Protein AF-0000000080752536 (afdb_homodimer)

Secondary structure (DSSP, 8-state):
---SEEEEEEEEEEES-HHHHHIIIIIIS-PEEEEE-TTS-EEEE-TT--BS-SEEEEE-SS-EEEEEEEEES-HHHHHHHHHHHHHHT--EEEE-TTSSTTB--EEEEE-TTS-EEEEES-B-B--STTS-SBS--SS-TT--TT---EEEEEEEEES-HHHHHHIIIIIS--EEEEEEE-TTS-EEEEEEESSSBS-SEEEEE-SSSSEEEEEEEE-SSHHHHHHHHHHHHHTT--EEEEEEE-SSTTEEEEEEE-TTS-EEEEEEE--B--TTSPPEEEEGGGHHHHH-TTT-S--HHHHH---/---SEEEEEEEEEEES-HHHHHIIIIIIS-PEEEEE-TTS-EEEE-TT--BS-SEEEEE-SS-EEEEEEEEES-HHHHHHHHHHHHHHT--EEEE-TTSSTTB--EEEEE-TTS-EEEEES-B-B--STTS-SBS--SS-TT--TT---EEEEEEEEES-HHHHHHIIIIIS--EEEEEEE-TTS-EEEEEEESSSSS-SEEEEE-SSSSEEEEEEEE-SSHHHHHHHHHHHHHTT--EEEEEEE-SSTTEEEEEEE-TTS-EEEEEEE-----TTSPPEEEEGGGHHHHH-TTT-S--HHHHH---

Radius of gyration: 24.1 Å; Cα contacts (8 Å, |Δi|>4): 1643; chains: 2; bounding box: 56×66×61 Å

InterPro domains:
  IPR000486 Extradiol ring-cleavage dioxygenase, class I /II [PS00082] (244-265)
  IPR004360 Glyoxalase/fosfomycin resistance/dioxygenase domain [PF00903] (150-266)
  IPR017624 Catechol 2,3 dioxygenase [TIGR03211] (4-307)
  IPR029068 Glyoxalase/Bleomycin resistance protein/Dihydroxybiphenyl dioxygenase [G3DSA:3.10.180.10] (1-149)
  IPR029068 Glyoxalase/Bleomycin resistance protein/Dihydroxybiphenyl dioxygenase [G3DSA:3.10.180.10] (150-307)
  IPR029068 Glyoxalase/Bleomycin resistance protein/Dihydroxybiphenyl dioxygenase [SSF54593] (4-273)
  IPR037523 Vicinal oxygen chelate (VOC), core domain [PS51819] (7-122)
  IPR037523 Vicinal oxygen chelate (VOC), core domain [PS51819] (150-269)
  IPR054560 Metapyrocatechase-like, N-terminal domain [PF22247] (65-124)

Structure (mmCIF, N/CA/C/O backbone):
data_AF-0000000080752536-model_v1
#
loop_
_entity.id
_entity.type
_entity.pdbx_description
1 polymer Metapyrocatechase
#
loop_
_atom_site.group_PDB
_atom_site.id
_atom_site.type_symbol
_atom_site.label_atom_id
_atom_site.label_alt_id
_atom_site.label_comp_id
_atom_site.label_asym_id
_atom_site.label_entity_id
_atom_site.label_seq_id
_atom_site.pdbx_PDB_ins_code
_atom_site.Cartn_x
_atom_site.Cartn_y
_atom_site.Cartn_z
_atom_site.occupancy
_atom_site.B_iso_or_equiv
_atom_site.auth_seq_id
_atom_site.auth_comp_id
_atom_site.auth_asym_id
_atom_site.auth_atom_id
_atom_site.pdbx_PDB_model_num
ATOM 1 N N . MET A 1 1 ? 9.203 -4.201 16.213 1 63.84 1 MET A N 1
ATOM 2 C CA . MET A 1 1 ? 7.962 -4.97 16.251 1 63.84 1 MET A CA 1
ATOM 3 C C . MET A 1 1 ? 6.75 -4.053 16.117 1 63.84 1 MET A C 1
ATOM 5 O O . MET A 1 1 ? 6.801 -2.888 16.513 1 63.84 1 MET A O 1
ATOM 9 N N . LYS A 1 2 ? 5.76 -4.551 15.459 1 78.41 2 LYS A N 1
ATOM 10 C CA . LYS A 1 2 ? 4.487 -3.838 15.401 1 78.41 2 LYS A CA 1
ATOM 11 C C . LYS A 1 2 ? 3.896 -3.654 16.795 1 78.41 2 LYS A C 1
ATOM 13 O O . LYS A 1 2 ? 3.89 -4.587 17.601 1 78.41 2 LYS A O 1
ATOM 18 N N . LYS A 1 3 ? 3.608 -2.462 17.132 1 89.71 3 LYS A N 1
ATOM 19 C CA . LYS A 1 3 ? 3.141 -2.087 18.464 1 89.71 3 LYS A CA 1
ATOM 20 C C . LYS A 1 3 ? 1.628 -1.893 18.481 1 89.71 3 LYS A C 1
ATOM 22 O O . LYS A 1 3 ? 1.043 -1.624 19.533 1 89.71 3 LYS A O 1
ATOM 27 N N . GLY A 1 4 ? 1.052 -2.102 17.338 1 93.9 4 GLY A N 1
ATOM 28 C CA . GLY A 1 4 ? -0.402 -2.064 17.311 1 93.9 4 GLY A CA 1
ATOM 29 C C . GLY A 1 4 ? -0.954 -0.803 16.674 1 93.9 4 GLY A C 1
ATOM 30 O O . GLY A 1 4 ? -2.169 -0.652 16.536 1 93.9 4 GLY A O 1
ATOM 31 N N . VAL A 1 5 ? -0.136 0.215 16.335 1 97.19 5 VAL A N 1
ATOM 32 C CA . VAL A 1 5 ? -0.566 1.331 15.499 1 97.19 5 VAL A CA 1
ATOM 33 C C . VAL A 1 5 ? -0.801 0.846 14.071 1 97.19 5 VAL A C 1
ATOM 35 O O . VAL A 1 5 ? 0.053 0.174 13.488 1 97.19 5 VAL A O 1
ATOM 38 N N . ILE A 1 6 ? -1.936 1.234 13.419 1 95.01 6 ILE A N 1
ATOM 39 C CA . ILE A 1 6 ? -2.224 0.497 12.194 1 95.01 6 ILE A CA 1
ATOM 40 C C . ILE A 1 6 ? -2.332 1.469 11.021 1 95.01 6 ILE A C 1
ATOM 42 O O . ILE A 1 6 ? -2.163 1.076 9.864 1 95.01 6 ILE A O 1
ATOM 46 N N . ARG A 1 7 ? -2.625 2.79 11.285 1 96.67 7 ARG A N 1
ATOM 47 C CA . ARG A 1 7 ? -2.736 3.716 10.163 1 96.67 7 ARG A CA 1
ATOM 48 C C . ARG A 1 7 ? -2.953 5.145 10.651 1 96.67 7 ARG A C 1
ATOM 50 O O . ARG A 1 7 ? -3.351 5.36 11.798 1 96.67 7 ARG A O 1
ATOM 57 N N . PRO A 1 8 ? -2.742 6.135 9.729 1 97.31 8 PRO A N 1
ATOM 58 C CA . PRO A 1 8 ? -3.198 7.49 10.051 1 97.31 8 PRO A CA 1
ATOM 59 C C . PRO A 1 8 ? -4.706 7.565 10.281 1 97.31 8 PRO A C 1
ATOM 61 O O . PRO A 1 8 ? -5.469 6.842 9.636 1 97.31 8 PRO A O 1
ATOM 64 N N . GLY A 1 9 ? -5.05 8.435 11.184 1 98.27 9 GLY A N 1
ATOM 65 C CA . GLY A 1 9 ? -6.459 8.591 11.508 1 98.27 9 GLY A CA 1
ATOM 66 C C . GLY A 1 9 ? -7.03 9.923 11.061 1 98.27 9 GLY A C 1
ATOM 67 O O . GLY A 1 9 ? -7.928 9.968 10.217 1 98.27 9 GLY A O 1
ATOM 68 N N . HIS A 1 10 ? -6.513 11 11.721 1 98.83 10 HIS A N 1
ATOM 69 C CA . HIS A 1 10 ? -7.041 12.321 11.397 1 98.83 10 HIS A CA 1
ATOM 70 C C . HIS A 1 10 ? -6.056 13.418 11.787 1 98.83 10 HIS A C 1
ATOM 72 O O . HIS A 1 10 ? -5.131 13.18 12.567 1 98.83 10 HIS A O 1
ATOM 78 N N . ILE A 1 11 ? -6.297 14.553 11.172 1 98.9 11 ILE A N 1
ATOM 79 C CA . ILE A 1 11 ? -5.549 15.766 11.484 1 98.9 11 ILE A CA 1
ATOM 80 C C . ILE A 1 11 ? -6.518 16.911 11.77 1 98.9 11 ILE A C 1
ATOM 82 O O . ILE A 1 11 ? -7.552 17.037 11.11 1 98.9 11 ILE A O 1
ATOM 86 N N . GLN A 1 12 ? -6.212 17.663 12.766 1 98.91 12 GLN A N 1
ATOM 87 C CA . GLN A 1 12 ? -6.971 18.89 12.984 1 98.91 12 GLN A CA 1
ATOM 88 C C . GLN A 1 12 ? -6.155 20.118 12.59 1 98.91 12 GLN A C 1
ATOM 90 O O . GLN A 1 12 ? -5.057 20.333 13.107 1 98.91 12 GLN A O 1
ATOM 95 N N . LEU A 1 13 ? -6.749 20.882 11.76 1 98.89 13 LEU A N 1
ATOM 96 C CA . LEU A 1 13 ? -6.097 22.081 11.244 1 98.89 13 LEU A CA 1
ATOM 97 C C . LEU A 1 13 ? -6.815 23.338 11.724 1 98.89 13 LEU A C 1
ATOM 99 O O . LEU A 1 13 ? -8.047 23.378 11.762 1 98.89 13 LEU A O 1
ATOM 103 N N . ARG A 1 14 ? -6.004 24.306 12.077 1 98.85 14 ARG A N 1
ATOM 104 C CA . ARG A 1 14 ? -6.517 25.639 12.38 1 98.85 14 ARG A CA 1
ATOM 105 C C . ARG A 1 14 ? -6.611 26.489 11.117 1 98.85 14 ARG A C 1
ATOM 107 O O . ARG A 1 14 ? -5.661 26.553 10.334 1 98.85 14 ARG A O 1
ATOM 114 N N . VAL A 1 15 ? -7.737 27.137 10.989 1 98.76 15 VAL A N 1
ATOM 115 C CA . VAL A 1 15 ? -7.936 28.025 9.848 1 98.76 15 VAL A CA 1
ATOM 116 C C . VAL A 1 15 ? -8.448 29.38 10.331 1 98.76 15 VAL A C 1
ATOM 118 O O . VAL A 1 15 ? -9.119 29.465 11.362 1 98.76 15 VAL A O 1
ATOM 121 N N . LEU A 1 16 ? -8.213 30.43 9.583 1 98.65 16 LEU A N 1
ATOM 122 C CA . LEU A 1 16 ? -8.548 31.788 9.996 1 98.65 16 LEU A CA 1
ATOM 123 C C . LEU A 1 16 ? -10.007 32.107 9.684 1 98.65 16 LEU A C 1
ATOM 125 O O . LEU A 1 16 ? -10.635 32.906 10.382 1 98.65 16 LEU A O 1
ATOM 129 N N . ASP A 1 17 ? -10.522 31.625 8.618 1 98.33 17 ASP A N 1
ATOM 130 C CA . ASP A 1 17 ? -11.893 31.779 8.142 1 98.33 17 ASP A CA 1
ATOM 131 C C . ASP A 1 17 ? -12.472 30.44 7.693 1 98.33 17 ASP A C 1
ATOM 133 O O . ASP A 1 17 ? -12.082 29.906 6.652 1 98.33 17 ASP A O 1
ATOM 137 N N . LEU A 1 18 ? -13.441 29.97 8.446 1 98.29 18 LEU A N 1
ATOM 138 C CA . LEU A 1 18 ? -13.963 28.625 8.229 1 98.29 18 LEU A CA 1
ATOM 139 C C . LEU A 1 18 ? -14.652 28.521 6.873 1 98.29 18 LEU A C 1
ATOM 141 O O . LEU A 1 18 ? -14.52 27.509 6.181 1 98.29 18 LEU A O 1
ATOM 145 N N . GLN A 1 19 ? -15.393 29.53 6.519 1 97.99 19 GLN A N 1
ATOM 146 C CA . GLN A 1 19 ? -16.103 29.488 5.245 1 97.99 19 GLN A CA 1
ATOM 147 C C . GLN A 1 19 ? -15.127 29.455 4.072 1 97.99 19 GLN A C 1
ATOM 149 O O . GLN A 1 19 ? -15.318 28.696 3.12 1 97.99 19 GLN A O 1
ATOM 154 N N . ALA A 1 20 ? -14.124 30.282 4.116 1 98.27 20 ALA A N 1
ATOM 155 C CA . ALA A 1 20 ? -13.088 30.265 3.087 1 98.27 20 ALA A CA 1
ATOM 156 C C . ALA A 1 20 ? -12.384 28.912 3.039 1 98.27 20 ALA A C 1
ATOM 158 O O . ALA A 1 20 ? -12.057 28.414 1.959 1 98.27 20 ALA A O 1
ATOM 159 N N . ALA A 1 21 ? -12.176 28.349 4.209 1 98.55 21 ALA A N 1
ATOM 160 C CA . ALA A 1 21 ? -11.54 27.037 4.29 1 98.55 21 ALA A CA 1
ATOM 161 C C . ALA A 1 21 ? -12.415 25.962 3.651 1 98.55 21 ALA A C 1
ATOM 163 O O . ALA A 1 21 ? -11.911 25.067 2.968 1 98.55 21 ALA A O 1
ATOM 164 N N . LEU A 1 22 ? -13.637 26.028 3.853 1 98.48 22 LEU A N 1
ATOM 165 C CA . LEU A 1 22 ? -14.542 25.026 3.3 1 98.48 22 LEU A CA 1
ATOM 166 C C . LEU A 1 22 ? -14.571 25.1 1.777 1 98.48 22 LEU A C 1
ATOM 168 O O . LEU A 1 22 ? -14.662 24.072 1.103 1 98.48 22 LEU A O 1
ATOM 172 N N . ARG A 1 23 ? -14.525 26.289 1.247 1 98.06 23 ARG A N 1
ATOM 173 C CA . ARG A 1 23 ? -14.417 26.417 -0.203 1 98.06 23 ARG A CA 1
ATOM 174 C C . ARG A 1 23 ? -13.158 25.729 -0.721 1 98.06 23 ARG A C 1
ATOM 176 O O . ARG A 1 23 ? -13.182 25.09 -1.774 1 98.06 23 ARG A O 1
ATOM 183 N N . HIS A 1 24 ? -12.141 25.854 0.034 1 98.64 24 HIS A N 1
ATOM 184 C CA . HIS A 1 24 ? -10.867 25.253 -0.346 1 98.64 24 HIS A CA 1
ATOM 185 C C . HIS A 1 24 ? -10.904 23.737 -0.187 1 98.64 24 HIS A C 1
ATOM 187 O O . HIS A 1 24 ? -10.647 23.002 -1.143 1 98.64 24 HIS A O 1
ATOM 193 N N . TYR A 1 25 ? -11.282 23.194 0.939 1 98.85 25 TYR A N 1
ATOM 194 C CA . TYR A 1 25 ? -11.131 21.78 1.266 1 98.85 25 TYR A CA 1
ATOM 195 C C . TYR A 1 25 ? -12.27 20.959 0.674 1 98.85 25 TYR A C 1
ATOM 197 O O . TYR A 1 25 ? -12.073 19.806 0.283 1 98.85 25 TYR A O 1
ATOM 205 N N . VAL A 1 26 ? -13.416 21.502 0.615 1 98.58 26 VAL A N 1
ATOM 206 C CA . VAL A 1 26 ? -14.556 20.759 0.088 1 98.58 26 VAL A CA 1
ATOM 207 C C . VAL A 1 26 ? -14.658 20.97 -1.421 1 98.58 26 VAL A C 1
ATOM 209 O O . VAL A 1 26 ? -14.634 20.008 -2.192 1 98.58 26 VAL A O 1
ATOM 212 N N . ASP A 1 27 ? -14.666 22.19 -1.919 1 98.16 27 ASP A N 1
ATOM 213 C CA . ASP A 1 27 ? -14.919 22.469 -3.329 1 98.16 27 ASP A CA 1
ATOM 214 C C . ASP A 1 27 ? -13.678 22.193 -4.175 1 98.16 27 ASP A C 1
ATOM 216 O O . ASP A 1 27 ? -13.778 21.638 -5.271 1 98.16 27 ASP A O 1
ATOM 220 N N . LEU A 1 28 ? -12.533 22.588 -3.696 1 98.64 28 LEU A N 1
ATOM 221 C CA . LEU A 1 28 ? -11.325 22.455 -4.503 1 98.64 28 LEU A CA 1
ATOM 222 C C . LEU A 1 28 ? -10.696 21.078 -4.318 1 98.64 28 LEU A C 1
ATOM 224 O O . LEU A 1 28 ? -10.536 20.329 -5.285 1 98.64 28 LEU A O 1
ATOM 228 N N . LEU A 1 29 ? -10.357 20.708 -3.025 1 98.7 29 LEU A N 1
ATOM 229 C CA . LEU A 1 29 ? -9.718 19.422 -2.77 1 98.7 29 LEU A CA 1
ATOM 230 C C . LEU A 1 29 ? -10.695 18.274 -3.004 1 98.7 29 LEU A C 1
ATOM 232 O O . LEU A 1 29 ? -10.281 17.157 -3.324 1 98.7 29 LEU A O 1
ATOM 236 N N . GLY A 1 30 ? -11.982 18.591 -2.743 1 98.62 30 GLY A N 1
ATOM 237 C CA . GLY A 1 30 ? -13.011 17.596 -3.002 1 98.62 30 GLY A CA 1
ATOM 238 C C . GLY A 1 30 ? -13.286 16.699 -1.81 1 98.62 30 GLY A C 1
ATOM 239 O O . GLY A 1 30 ? -13.757 15.571 -1.971 1 98.62 30 GLY A O 1
ATOM 240 N N . LEU A 1 31 ? -12.945 17.08 -0.615 1 98.8 31 LEU A N 1
ATOM 241 C CA . LEU A 1 31 ? -13.307 16.315 0.573 1 98.8 31 LEU A CA 1
ATOM 242 C C . LEU A 1 31 ? -14.803 16.42 0.852 1 98.8 31 LEU A C 1
ATOM 244 O O . LEU A 1 31 ? -15.455 17.371 0.415 1 98.8 31 LEU A O 1
ATOM 248 N N . ILE A 1 32 ? -15.311 15.449 1.587 1 98.77 32 ILE A N 1
ATOM 249 C CA . ILE A 1 32 ? -16.735 15.351 1.892 1 98.77 32 ILE A CA 1
ATOM 250 C C . ILE A 1 32 ? -16.993 15.839 3.316 1 98.77 32 ILE A C 1
ATOM 252 O O . ILE A 1 32 ? -16.375 15.354 4.266 1 98.77 32 ILE A O 1
ATOM 256 N N . GLU A 1 33 ? -17.858 16.796 3.498 1 98.58 33 GLU A N 1
ATOM 257 C CA . GLU A 1 33 ? -18.245 17.224 4.839 1 98.58 33 GLU A CA 1
ATOM 258 C C . GLU A 1 33 ? -19.138 16.187 5.514 1 98.58 33 GLU A C 1
ATOM 260 O O . GLU A 1 33 ? -20.186 15.82 4.977 1 98.58 33 GLU A O 1
ATOM 265 N N . MET A 1 34 ? -18.756 15.815 6.673 1 98.54 34 MET A N 1
ATOM 266 C CA . MET A 1 34 ? -19.44 14.726 7.366 1 98.54 34 MET A CA 1
ATOM 267 C C . MET A 1 34 ? -20.233 15.253 8.557 1 98.54 34 MET A C 1
ATOM 269 O O . MET A 1 34 ? -20.981 14.506 9.19 1 98.54 34 MET A O 1
ATOM 273 N N . GLY A 1 35 ? -19.979 16.477 8.915 1 98.02 35 GLY A N 1
ATOM 274 C CA . GLY A 1 35 ? -20.726 17.053 10.022 1 98.02 35 GLY A CA 1
ATOM 275 C C . GLY A 1 35 ? -19.974 18.159 10.738 1 98.02 35 GLY A C 1
ATOM 276 O O . GLY A 1 35 ? -18.867 18.524 10.337 1 98.02 35 GLY A O 1
ATOM 277 N N . ARG A 1 36 ? -20.644 18.745 11.68 1 98.03 36 ARG A N 1
ATOM 278 C CA . ARG A 1 36 ? -20.128 19.805 12.54 1 98.03 36 ARG A CA 1
ATOM 279 C C . ARG A 1 36 ? -20.473 19.542 14.002 1 98.03 36 ARG A C 1
ATOM 281 O O . ARG A 1 36 ? -21.386 18.769 14.3 1 98.03 36 ARG A O 1
ATOM 288 N N . ASP A 1 37 ? -19.638 20.093 14.778 1 97.69 37 ASP A N 1
ATOM 289 C CA . ASP A 1 37 ? -19.974 19.897 16.185 1 97.69 37 ASP A CA 1
ATOM 290 C C . ASP A 1 37 ? -20.222 21.233 16.881 1 97.69 37 ASP A C 1
ATOM 292 O O . ASP A 1 37 ? -20.226 22.283 16.237 1 97.69 37 ASP A O 1
ATOM 296 N N . GLU A 1 38 ? -20.534 21.183 18.185 1 95.98 38 GLU A N 1
ATOM 297 C CA . GLU A 1 38 ? -20.966 22.35 18.949 1 95.98 38 GLU A CA 1
ATOM 298 C C . GLU A 1 38 ? -19.808 23.315 19.185 1 95.98 38 GLU A C 1
ATOM 300 O O . GLU A 1 38 ? -20.023 24.482 19.518 1 95.98 38 GLU A O 1
ATOM 305 N N . GLN A 1 39 ? -18.602 22.878 18.94 1 95.66 39 GLN A N 1
ATOM 306 C CA . GLN A 1 39 ? -17.428 23.723 19.132 1 95.66 39 GLN A CA 1
ATOM 307 C C . GLN A 1 39 ? -17.049 24.439 17.839 1 95.66 39 GLN A C 1
ATOM 309 O O . GLN A 1 39 ? -16.073 25.192 17.804 1 95.66 39 GLN A O 1
ATOM 314 N N . GLY A 1 40 ? -17.832 24.183 16.816 1 96.97 40 GLY A N 1
ATOM 315 C CA . GLY A 1 40 ? -17.603 24.848 15.543 1 96.97 40 GLY A CA 1
ATOM 316 C C . GLY A 1 40 ? -16.664 24.083 14.631 1 96.97 40 GLY A C 1
ATOM 317 O O . GLY A 1 40 ? -16.261 24.589 13.581 1 96.97 40 GLY A O 1
ATOM 318 N N . ARG A 1 41 ? -16.318 22.912 15.021 1 98.55 41 ARG A N 1
ATOM 319 C CA . ARG A 1 41 ? -15.445 22.106 14.173 1 98.55 41 ARG A CA 1
ATOM 320 C C . ARG A 1 41 ? -16.221 21.503 13.007 1 98.55 41 ARG A C 1
ATOM 322 O O . ARG A 1 41 ? -17.387 21.131 13.156 1 98.55 41 ARG A O 1
ATOM 329 N N . VAL A 1 42 ? -15.53 21.414 11.889 1 98.86 42 VAL A N 1
ATOM 330 C CA . VAL A 1 42 ? -16.08 20.753 10.711 1 98.86 42 VAL A CA 1
ATOM 331 C C . VAL A 1 42 ? -15.27 19.497 10.397 1 98.86 42 VAL A C 1
ATOM 333 O O . VAL A 1 42 ? -14.037 19.528 10.407 1 98.86 42 VAL A O 1
ATOM 336 N N . TYR A 1 43 ? -15.979 18.402 10.144 1 98.91 43 TYR A N 1
ATOM 337 C CA . TYR A 1 43 ? -15.361 17.104 9.902 1 98.91 43 TYR A CA 1
ATOM 338 C C . TYR A 1 43 ? -15.431 16.732 8.426 1 98.91 43 TYR A C 1
ATOM 340 O O . TYR A 1 43 ? -16.501 16.791 7.815 1 98.91 43 TYR A O 1
ATOM 348 N N . LEU A 1 44 ? -14.292 16.351 7.856 1 98.92 44 LEU A N 1
ATOM 349 C CA . LEU A 1 44 ? -14.2 16.034 6.435 1 98.92 44 LEU A CA 1
ATOM 350 C C . LEU A 1 44 ? -13.503 14.695 6.222 1 98.92 44 LEU A C 1
ATOM 352 O O . LEU A 1 44 ? -12.751 14.236 7.085 1 98.92 44 LEU A O 1
ATOM 356 N N . LYS A 1 45 ? -13.727 14.045 5.08 1 98.69 45 LYS A N 1
ATOM 357 C CA . LYS A 1 45 ? -13.001 12.829 4.722 1 98.69 45 LYS A CA 1
ATOM 358 C C . LYS A 1 45 ? -12.835 12.714 3.209 1 98.69 45 LYS A C 1
ATOM 360 O O . LYS A 1 45 ? -13.556 13.363 2.449 1 98.69 45 LYS A O 1
ATOM 365 N N . GLY A 1 46 ? -11.865 11.952 2.773 1 98.33 46 GLY A N 1
ATOM 366 C CA . GLY A 1 46 ? -11.839 11.493 1.393 1 98.33 46 GLY A CA 1
ATOM 367 C C . GLY A 1 46 ? -12.872 10.42 1.103 1 98.33 46 GLY A C 1
ATOM 368 O O . GLY A 1 46 ? -13.288 9.691 2.006 1 98.33 46 GLY A O 1
ATOM 369 N N . TRP A 1 47 ? -13.189 10.163 -0.102 1 97.81 47 TRP A N 1
ATOM 370 C CA . TRP A 1 47 ? -14.361 9.352 -0.415 1 97.81 47 TRP A CA 1
ATOM 371 C C . TRP A 1 47 ? -14.07 7.87 -0.205 1 97.81 47 TRP A C 1
ATOM 373 O O . TRP A 1 47 ? -14.986 7.078 0.03 1 97.81 47 TRP A O 1
ATOM 383 N N . THR A 1 48 ? -12.805 7.515 -0.198 1 97.56 48 THR A N 1
ATOM 384 C CA . THR A 1 48 ? -12.505 6.094 -0.06 1 97.56 48 THR A CA 1
ATOM 385 C C . THR A 1 48 ? -12.35 5.715 1.411 1 97.56 48 THR A C 1
ATOM 387 O O . THR A 1 48 ? -12.182 4.539 1.739 1 97.56 48 THR A O 1
ATOM 390 N N . GLU A 1 49 ? -12.295 6.655 2.29 1 97.84 49 GLU A N 1
ATOM 391 C CA . GLU A 1 49 ? -12.019 6.389 3.699 1 97.84 49 GLU A CA 1
ATOM 392 C C . GLU A 1 49 ? -13.234 5.781 4.394 1 97.84 49 GLU A C 1
ATOM 394 O O . GLU A 1 49 ? -14.366 6.213 4.167 1 97.84 49 GLU A O 1
ATOM 399 N N . ILE A 1 50 ? -12.962 4.846 5.29 1 97.43 50 ILE A N 1
ATOM 400 C CA . ILE A 1 50 ? -14.076 4.145 5.919 1 97.43 50 ILE A CA 1
ATOM 401 C C . ILE A 1 50 ? -14.491 4.874 7.195 1 97.43 50 ILE A C 1
ATOM 403 O O . ILE A 1 50 ? -15.657 4.825 7.595 1 97.43 50 ILE A O 1
ATOM 407 N N . ASP A 1 51 ? -13.541 5.571 7.83 1 98.18 51 ASP A N 1
ATOM 408 C CA . ASP A 1 51 ? -13.848 6.342 9.031 1 98.18 51 ASP A CA 1
ATOM 409 C C . ASP A 1 51 ? -14.718 7.552 8.699 1 98.18 51 ASP A C 1
ATOM 411 O O . ASP A 1 51 ? -14.709 8.038 7.566 1 98.18 51 ASP A O 1
ATOM 415 N N . ARG A 1 52 ? -15.356 8.054 9.646 1 98.31 52 ARG A N 1
ATOM 416 C CA . ARG A 1 52 ? -16.259 9.189 9.482 1 98.31 52 ARG A CA 1
ATOM 417 C C . ARG A 1 52 ? -15.5 10.431 9.028 1 98.31 52 ARG A C 1
ATOM 419 O O . ARG A 1 52 ? -16.016 11.226 8.238 1 98.31 52 ARG A O 1
ATOM 426 N N . PHE A 1 53 ? -14.297 10.583 9.518 1 98.8 53 PHE A N 1
ATOM 427 C CA . PHE A 1 53 ? -13.535 11.761 9.123 1 98.8 53 PHE A CA 1
ATOM 428 C C . PHE A 1 53 ? -12.037 11.499 9.23 1 98.8 53 PHE A C 1
ATOM 430 O O . PHE A 1 53 ? -11.611 10.593 9.95 1 98.8 53 PHE A O 1
ATOM 437 N N . SER A 1 54 ? -11.314 12.272 8.515 1 98.81 54 SER A N 1
ATOM 438 C CA . SER A 1 54 ? -9.859 12.247 8.627 1 98.81 54 SER A CA 1
ATOM 439 C C . SER A 1 54 ? -9.288 13.658 8.714 1 98.81 54 SER A C 1
ATOM 441 O O . SER A 1 54 ? -8.087 13.835 8.933 1 98.81 54 SER A O 1
ATOM 443 N N . VAL A 1 55 ? -10.094 14.687 8.49 1 98.92 55 VAL A N 1
ATOM 444 C CA . VAL A 1 55 ? -9.688 16.083 8.619 1 98.92 55 VAL A CA 1
ATOM 445 C C . VAL A 1 55 ? -10.696 16.837 9.483 1 98.92 55 VAL A C 1
ATOM 447 O O . VAL A 1 55 ? -11.907 16.731 9.27 1 98.92 55 VAL A O 1
ATOM 450 N N . VAL A 1 56 ? -10.195 17.502 10.424 1 98.94 56 VAL A N 1
ATOM 451 C CA . VAL A 1 56 ? -11.003 18.389 11.255 1 98.94 56 VAL A CA 1
ATOM 452 C C . VAL A 1 56 ? -10.521 19.829 11.094 1 98.94 56 VAL A C 1
ATOM 454 O O . VAL A 1 56 ? -9.331 20.113 11.252 1 98.94 56 VAL A O 1
ATOM 457 N N . LEU A 1 57 ? -11.438 20.679 10.748 1 98.9 57 LEU A N 1
ATOM 458 C CA . LEU A 1 57 ? -11.129 22.101 10.655 1 98.9 57 LEU A CA 1
ATOM 459 C C . LEU A 1 57 ? -11.721 22.864 11.836 1 98.9 57 LEU A C 1
ATOM 461 O O . LEU A 1 57 ? -12.865 22.622 12.226 1 98.9 57 LEU A O 1
ATOM 465 N N . ARG A 1 58 ? -10.976 23.661 12.332 1 98.46 58 ARG A N 1
ATOM 466 C CA . ARG A 1 58 ? -11.503 24.592 13.324 1 98.46 58 ARG A CA 1
ATOM 467 C C . ARG A 1 58 ? -10.972 26.002 13.088 1 98.46 58 ARG A C 1
ATOM 469 O O . ARG A 1 58 ? -9.806 26.18 12.731 1 98.46 58 ARG A O 1
ATOM 476 N N . GLN A 1 59 ? -11.825 26.999 13.371 1 98.47 59 GLN A N 1
ATOM 477 C CA . GLN A 1 59 ? -11.423 28.396 13.239 1 98.47 59 GLN A CA 1
ATOM 478 C C . GLN A 1 59 ? -10.565 28.835 14.421 1 98.47 59 GLN A C 1
ATOM 480 O O . GLN A 1 59 ? -10.861 28.499 15.57 1 98.47 59 GLN A O 1
ATOM 485 N N . ALA A 1 60 ? -9.511 29.499 14.094 1 98.35 60 ALA A N 1
ATOM 486 C CA . ALA A 1 60 ? -8.59 30.034 15.093 1 98.35 60 ALA A CA 1
ATOM 487 C C . ALA A 1 60 ? -7.936 31.322 14.602 1 98.35 60 ALA A C 1
ATOM 489 O O . ALA A 1 60 ? -8.111 31.713 13.445 1 98.35 60 ALA A O 1
ATOM 490 N N . ASP A 1 61 ? -7.201 32 15.504 1 98 61 ASP A N 1
ATOM 491 C CA . ASP A 1 61 ? -6.583 33.279 15.167 1 98 61 ASP A CA 1
ATOM 492 C C . ASP A 1 61 ? -5.244 33.073 14.464 1 98 61 ASP A C 1
ATOM 494 O O . ASP A 1 61 ? -4.701 34.005 13.867 1 98 61 ASP A O 1
ATOM 498 N N . GLU A 1 62 ? -4.717 31.865 14.509 1 98.04 62 GLU A N 1
ATOM 499 C CA . GLU A 1 62 ? -3.481 31.49 13.827 1 98.04 62 GLU A CA 1
ATOM 500 C C . GLU A 1 62 ? -3.635 30.159 13.098 1 98.04 62 GLU A C 1
ATOM 502 O O . GLU A 1 62 ? -4.253 29.228 13.619 1 98.04 62 GLU A O 1
ATOM 507 N N . PRO A 1 63 ? -3.072 30.097 11.931 1 98.22 63 PRO A N 1
ATOM 508 C CA . PRO A 1 63 ? -3.141 28.819 11.218 1 98.22 63 PRO A CA 1
ATOM 509 C C . PRO A 1 63 ? -2.176 27.778 11.78 1 98.22 63 PRO A C 1
ATOM 511 O O . PRO A 1 63 ? -1.295 28.113 12.576 1 98.22 63 PRO A O 1
ATOM 514 N N . G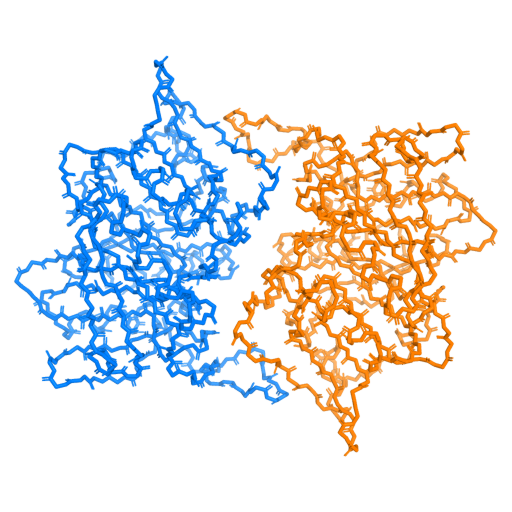LY A 1 64 ? -2.374 26.582 11.417 1 98.38 64 GLY A N 1
ATOM 515 C CA . GLY A 1 64 ? -1.484 25.517 11.85 1 98.38 64 GLY A CA 1
ATOM 516 C C . GLY A 1 64 ? -2.212 24.227 12.176 1 98.38 64 GLY A C 1
ATOM 517 O O . GLY A 1 64 ? -3.351 24.026 11.75 1 98.38 64 GLY A O 1
ATOM 518 N N . MET A 1 65 ? -1.502 23.312 12.842 1 98.62 65 MET A N 1
ATOM 519 C CA . MET A 1 65 ? -1.998 21.988 13.205 1 98.62 65 MET A CA 1
ATOM 520 C C . MET A 1 65 ? -2.118 21.847 14.718 1 98.62 65 MET A C 1
ATOM 522 O O . MET A 1 65 ? -1.184 22.174 15.453 1 98.62 65 MET A O 1
ATOM 526 N N . ASP A 1 66 ? -3.229 21.36 15.14 1 98.68 66 ASP A N 1
ATOM 527 C CA . ASP A 1 66 ? -3.369 21.087 16.567 1 98.68 66 ASP A CA 1
ATOM 528 C C . ASP A 1 66 ? -2.769 19.729 16.927 1 98.68 66 ASP A C 1
ATOM 530 O O . ASP A 1 66 ? -2.079 19.599 17.94 1 98.68 66 ASP A O 1
ATOM 534 N N . PHE A 1 67 ? -3.116 18.711 16.132 1 98.77 67 PHE A N 1
ATOM 535 C CA . PHE A 1 67 ? -2.619 17.367 16.401 1 98.77 67 PHE A CA 1
ATOM 536 C C . PHE A 1 67 ? -2.84 16.457 15.198 1 98.77 67 PHE A C 1
ATOM 538 O O . PHE A 1 67 ? -3.621 16.784 14.302 1 98.77 67 PHE A O 1
ATOM 545 N N . LEU A 1 68 ? -2.109 15.384 15.174 1 98.82 68 LEU A N 1
ATOM 546 C CA . LEU A 1 68 ? -2.255 14.285 14.226 1 98.82 68 LEU A CA 1
ATOM 547 C C . LEU A 1 68 ? -2.576 12.982 14.95 1 98.82 68 LEU A C 1
ATOM 549 O O . LEU A 1 68 ? -1.903 12.623 15.919 1 98.82 68 LEU A O 1
ATOM 553 N N . GLY A 1 69 ? -3.597 12.345 14.474 1 98.8 69 GLY A N 1
ATOM 554 C CA . GLY A 1 69 ? -4.035 11.125 15.134 1 98.8 69 GLY A CA 1
ATOM 555 C C . GLY A 1 69 ? -3.696 9.869 14.353 1 98.8 69 GLY A C 1
ATOM 556 O O . GLY A 1 69 ? -3.791 9.851 13.124 1 98.8 69 GLY A O 1
ATOM 557 N N . PHE A 1 70 ? -3.421 8.783 15.104 1 98.73 70 PHE A N 1
ATOM 558 C CA . PHE A 1 70 ? -3.227 7.453 14.538 1 98.73 70 PHE A CA 1
ATOM 559 C C . PHE A 1 70 ? -4.175 6.447 15.181 1 98.73 70 PHE A C 1
ATOM 561 O O . PHE A 1 70 ? -4.43 6.509 16.385 1 98.73 70 PHE A O 1
ATOM 568 N N . LYS A 1 71 ? -4.637 5.568 14.399 1 98.42 71 LYS A N 1
ATOM 569 C CA . LYS A 1 71 ? -5.521 4.51 14.88 1 98.42 71 LYS A CA 1
ATOM 570 C C . LYS A 1 71 ? -4.722 3.309 15.377 1 98.42 71 LYS A C 1
ATOM 572 O O . LYS A 1 71 ? -3.738 2.91 14.75 1 98.42 71 LYS A O 1
ATOM 577 N N . VAL A 1 72 ? -5.136 2.751 16.494 1 98.1 72 VAL A N 1
ATOM 578 C CA . VAL A 1 72 ? -4.527 1.531 17.014 1 98.1 72 VAL A CA 1
ATOM 579 C C . VAL A 1 72 ? -5.523 0.377 16.924 1 98.1 72 VAL A C 1
ATOM 581 O O . VAL A 1 72 ? -6.714 0.593 16.687 1 98.1 72 VAL A O 1
ATOM 584 N N . VAL A 1 73 ? -5.108 -0.802 17.093 1 95.53 73 VAL A N 1
ATOM 585 C CA . VAL A 1 73 ? -5.842 -2.014 16.748 1 95.53 73 VAL A CA 1
ATOM 586 C C . VAL A 1 73 ? -7.02 -2.194 17.702 1 95.53 73 VAL A C 1
ATOM 588 O O . VAL A 1 73 ? -8.072 -2.706 17.311 1 95.53 73 VAL A O 1
ATOM 591 N N . ASP A 1 74 ? -6.793 -1.858 18.992 1 96.77 74 ASP A N 1
ATOM 592 C CA . ASP A 1 74 ? -7.862 -2.051 19.967 1 96.77 74 ASP A CA 1
ATOM 593 C C . ASP A 1 74 ? -7.619 -1.215 21.221 1 96.77 74 ASP A C 1
ATOM 595 O O . ASP A 1 74 ? -6.603 -0.525 21.327 1 96.77 74 ASP A O 1
ATOM 599 N N . ASP A 1 75 ? -8.568 -1.284 22.116 1 97.82 75 ASP A N 1
ATOM 600 C CA . ASP A 1 75 ? -8.521 -0.445 23.31 1 97.82 75 ASP A CA 1
ATOM 601 C C . ASP A 1 75 ? -7.393 -0.88 24.243 1 97.82 75 ASP A C 1
ATOM 603 O O . ASP A 1 75 ? -6.777 -0.047 24.911 1 97.82 75 ASP A O 1
ATOM 607 N N . ALA A 1 76 ? -7.135 -2.168 24.341 1 97.8 76 ALA A N 1
ATOM 608 C CA . ALA A 1 76 ? -6.044 -2.664 25.176 1 97.8 76 ALA A CA 1
ATOM 609 C C . ALA A 1 76 ? -4.701 -2.11 24.708 1 97.8 76 ALA A C 1
ATOM 611 O O . ALA A 1 76 ? -3.871 -1.705 25.526 1 97.8 76 ALA A O 1
ATOM 612 N N . THR A 1 77 ? -4.557 -2.093 23.464 1 97.67 77 THR A N 1
ATOM 613 C CA . THR A 1 77 ? -3.348 -1.519 22.884 1 97.67 77 THR A CA 1
ATOM 614 C C . THR A 1 77 ? -3.257 -0.026 23.189 1 97.67 77 THR A C 1
ATOM 616 O O . THR A 1 77 ? -2.181 0.483 23.507 1 97.67 77 THR A O 1
ATOM 619 N N . LEU A 1 78 ? -4.359 0.659 23.045 1 98.5 78 LEU A N 1
ATOM 620 C CA . LEU A 1 78 ? -4.399 2.083 23.36 1 98.5 78 LEU A CA 1
ATOM 621 C C . LEU A 1 78 ? -3.898 2.341 24.778 1 98.5 78 LEU A C 1
ATOM 623 O O . LEU A 1 78 ? -3.063 3.221 24.995 1 98.5 78 LEU A O 1
ATOM 627 N N . GLY A 1 79 ? -4.394 1.576 25.721 1 98.29 79 GLY A N 1
ATOM 628 C CA . GLY A 1 79 ? -3.959 1.711 27.102 1 98.29 79 GLY A CA 1
ATOM 629 C C . GLY A 1 79 ? -2.481 1.426 27.292 1 98.29 79 GLY A C 1
ATOM 630 O O . GLY A 1 79 ? -1.776 2.191 27.952 1 98.29 79 GLY A O 1
ATOM 631 N N . ARG A 1 80 ? -2.04 0.376 26.699 1 98.46 80 ARG A N 1
ATOM 632 C CA . ARG A 1 80 ? -0.642 -0.023 26.82 1 98.46 80 ARG A CA 1
ATOM 633 C C . ARG A 1 80 ? 0.284 1.045 26.247 1 98.46 80 ARG A C 1
ATOM 635 O O . ARG A 1 80 ? 1.287 1.402 26.867 1 98.46 80 ARG A O 1
ATOM 642 N N . LEU A 1 81 ? -0.083 1.528 25.1 1 98.49 81 LEU A N 1
ATOM 643 C CA . LEU A 1 81 ? 0.755 2.545 24.474 1 98.49 81 LEU A CA 1
ATOM 644 C C . LEU A 1 81 ? 0.747 3.833 25.29 1 98.49 81 LEU A C 1
ATOM 646 O O . LEU A 1 81 ? 1.755 4.541 25.352 1 98.49 81 LEU A O 1
ATOM 650 N N . GLY A 1 82 ? -0.383 4.183 25.871 1 98.55 82 GLY A N 1
ATOM 651 C CA . GLY A 1 82 ? -0.415 5.325 26.772 1 98.55 82 GLY A CA 1
ATOM 652 C C . GLY A 1 82 ? 0.595 5.224 27.899 1 98.55 82 GLY A C 1
ATOM 653 O O . GLY A 1 82 ? 1.288 6.195 28.208 1 98.55 82 GLY A O 1
ATOM 654 N N . GLU A 1 83 ? 0.676 4.048 28.464 1 98.55 83 GLU A N 1
ATOM 655 C CA . GLU A 1 83 ? 1.629 3.811 29.544 1 98.55 83 GLU A CA 1
ATOM 656 C C . GLU A 1 83 ? 3.066 3.888 29.038 1 98.55 83 GLU A C 1
ATOM 658 O O . GLU A 1 83 ? 3.936 4.449 29.708 1 98.55 83 GLU A O 1
ATOM 663 N N . GLU A 1 84 ? 3.269 3.34 27.917 1 98.62 84 GLU A N 1
ATOM 664 C CA . GLU A 1 84 ? 4.614 3.334 27.35 1 98.62 84 GLU A CA 1
ATOM 665 C C . GLU A 1 84 ? 5.053 4.741 26.956 1 98.62 84 GLU A C 1
ATOM 667 O O . GLU A 1 84 ? 6.235 5.079 27.056 1 98.62 84 GLU A O 1
ATOM 672 N N . LEU A 1 85 ? 4.107 5.505 26.476 1 98.73 85 LEU A N 1
ATOM 673 C CA . LEU A 1 85 ? 4.4 6.894 26.14 1 98.73 85 LEU A CA 1
ATOM 674 C C . LEU A 1 85 ? 4.797 7.682 27.384 1 98.73 85 LEU A C 1
ATOM 676 O O . LEU A 1 85 ? 5.764 8.446 27.357 1 98.73 85 LEU A O 1
ATOM 680 N N . ALA A 1 86 ? 4.095 7.473 28.442 1 98.48 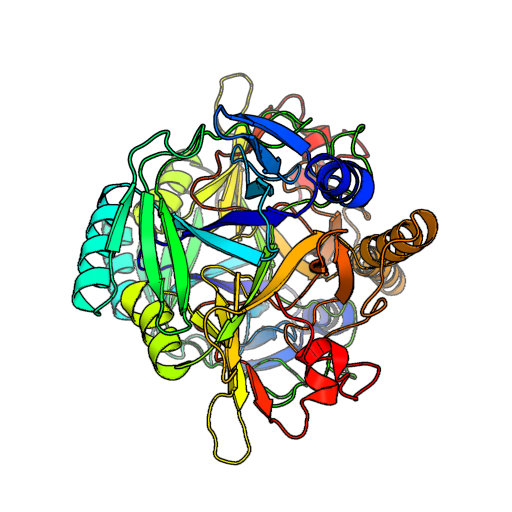86 ALA A N 1
ATOM 681 C CA . ALA A 1 86 ? 4.431 8.125 29.705 1 98.48 86 ALA A CA 1
ATOM 682 C C . ALA A 1 86 ? 5.808 7.687 30.198 1 98.48 86 ALA A C 1
ATOM 684 O O . ALA A 1 86 ? 6.604 8.514 30.648 1 98.48 86 ALA A O 1
ATOM 685 N N . ALA A 1 87 ? 6.096 6.456 30.11 1 98.53 87 ALA A N 1
ATOM 686 C CA . ALA A 1 87 ? 7.38 5.908 30.541 1 98.53 87 ALA A CA 1
ATOM 687 C C . ALA A 1 87 ? 8.525 6.471 29.705 1 98.53 87 ALA A C 1
ATOM 689 O O . ALA A 1 87 ? 9.641 6.64 30.203 1 98.53 87 ALA A O 1
ATOM 690 N N . PHE A 1 88 ? 8.228 6.739 28.494 1 98.34 88 PHE A N 1
ATOM 691 C CA . PHE A 1 88 ? 9.22 7.323 27.6 1 98.34 88 PHE A CA 1
ATOM 692 C C . PHE A 1 88 ? 9.512 8.768 27.986 1 98.34 88 PHE A C 1
ATOM 694 O O . PHE A 1 88 ? 10.556 9.314 27.622 1 98.34 88 PHE A O 1
ATOM 701 N N . GLY A 1 89 ? 8.473 9.384 28.664 1 97.95 89 GLY A N 1
ATOM 702 C CA . GLY A 1 89 ? 8.691 10.742 29.137 1 97.95 89 GLY A CA 1
ATOM 703 C C . GLY A 1 89 ? 7.742 11.75 28.516 1 97.95 89 GLY A C 1
ATOM 704 O O . GLY A 1 89 ? 7.885 12.956 28.726 1 97.95 89 GLY A O 1
ATOM 705 N N . CYS A 1 90 ? 6.773 11.311 27.746 1 97.91 90 CYS A N 1
ATOM 706 C CA . CYS A 1 90 ? 5.822 12.229 27.129 1 97.91 90 CYS A CA 1
ATOM 707 C C . CYS A 1 90 ? 4.759 12.667 28.131 1 97.91 90 CYS A C 1
ATOM 709 O O . CYS A 1 90 ? 4.374 11.895 29.011 1 97.91 90 CYS A O 1
ATOM 711 N N . GLN A 1 91 ? 4.376 13.869 27.954 1 97.26 91 GLN A N 1
ATOM 712 C CA . GLN A 1 91 ? 3.15 14.288 28.625 1 97.26 91 GLN A CA 1
ATOM 713 C C . GLN A 1 91 ? 1.92 13.701 27.939 1 97.26 91 GLN A C 1
ATOM 715 O O . GLN A 1 91 ? 1.682 13.956 26.756 1 97.26 91 GLN A O 1
ATOM 720 N N . VAL A 1 92 ? 1.159 12.915 28.736 1 98.14 92 VAL A N 1
ATOM 721 C CA . VAL A 1 92 ? 0.032 12.188 28.161 1 98.14 92 VAL A CA 1
ATOM 722 C C . VAL A 1 92 ? -1.275 12.705 28.757 1 98.14 92 VAL A C 1
ATOM 724 O O . VAL A 1 92 ? -1.361 12.949 29.963 1 98.14 92 VAL A O 1
ATOM 727 N N . GLU A 1 93 ? -2.195 12.925 27.92 1 98.32 93 GLU A N 1
ATOM 728 C CA . GLU A 1 93 ? -3.535 13.365 28.297 1 98.32 93 GLU A CA 1
ATOM 729 C C . GLU A 1 93 ? -4.599 12.406 27.769 1 98.32 93 GLU A C 1
ATOM 731 O O . GLU A 1 93 ? -4.518 11.948 26.628 1 98.32 93 GLU A O 1
ATOM 736 N N . ASN A 1 94 ? -5.559 12.095 28.619 1 98.23 94 ASN A N 1
ATOM 737 C CA . ASN A 1 94 ? -6.697 11.284 28.199 1 98.23 94 ASN A CA 1
ATOM 738 C C . ASN A 1 94 ? -7.89 12.151 27.81 1 98.23 94 ASN A C 1
ATOM 740 O O . ASN A 1 94 ? -8.296 13.033 28.569 1 98.23 94 ASN A O 1
ATOM 744 N N . LEU A 1 95 ? -8.379 11.941 26.654 1 98.44 95 LEU A N 1
ATOM 745 C CA . LEU A 1 95 ? -9.557 12.646 26.161 1 98.44 95 LEU A CA 1
ATOM 746 C C . LEU A 1 95 ? -10.752 11.705 26.062 1 98.44 95 LEU A C 1
ATOM 748 O O . LEU A 1 95 ? -10.64 10.609 25.507 1 98.44 95 LEU A O 1
ATOM 752 N N . PRO A 1 96 ? -11.885 12.078 26.572 1 98.15 96 PRO A N 1
ATOM 753 C CA . PRO A 1 96 ? -13.034 11.169 26.61 1 98.15 96 PRO A CA 1
ATOM 754 C C . PRO A 1 96 ? -13.617 10.897 25.226 1 98.15 96 PRO A C 1
ATOM 756 O O . PRO A 1 96 ? -13.455 11.711 24.313 1 98.15 96 PRO A O 1
ATOM 759 N N . ALA A 1 97 ? -14.299 9.767 25.151 1 98.3 97 ALA A N 1
ATOM 760 C CA . ALA A 1 97 ? -15.048 9.444 23.94 1 98.3 97 ALA A CA 1
ATOM 761 C C . ALA A 1 97 ? -16.045 10.548 23.6 1 98.3 97 ALA A C 1
ATOM 763 O O . ALA A 1 97 ? -16.708 11.09 24.488 1 98.3 97 ALA A O 1
ATOM 764 N N . GLY A 1 98 ? -16.075 10.877 22.317 1 97.61 98 GLY A N 1
ATOM 765 C CA . GLY A 1 98 ? -17.064 11.845 21.872 1 97.61 98 GLY A CA 1
ATOM 766 C C . GLY A 1 98 ? -16.551 13.273 21.888 1 97.61 98 GLY A C 1
ATOM 767 O O . GLY A 1 98 ? -17.201 14.178 21.361 1 97.61 98 GLY A O 1
ATOM 768 N N . GLU A 1 99 ? -15.371 13.46 22.554 1 97.85 99 GLU A N 1
ATOM 769 C CA . GLU A 1 99 ? -14.804 14.803 22.475 1 97.85 99 GLU A CA 1
ATOM 770 C C . GLU A 1 99 ? -14.614 15.237 21.025 1 97.85 99 GLU A C 1
ATOM 772 O O . GLU A 1 99 ? -14.85 16.398 20.682 1 97.85 99 GLU A O 1
ATOM 777 N N . LEU A 1 100 ? -14.085 14.455 20.162 1 97.37 100 LEU A N 1
ATOM 778 C CA . LEU A 1 100 ? -14.289 14.557 18.721 1 97.37 100 LEU A CA 1
ATOM 779 C C . LEU A 1 100 ? -15.528 13.78 18.291 1 97.37 100 LEU A C 1
ATOM 781 O O . LEU A 1 100 ? -15.627 12.575 18.535 1 97.37 100 LEU A O 1
ATOM 785 N N . LYS A 1 101 ? -16.391 14.406 17.727 1 97.57 101 LYS A N 1
ATOM 786 C CA . LYS A 1 101 ? -17.671 13.783 17.403 1 97.57 101 LYS A CA 1
ATOM 787 C C . LYS A 1 101 ? -17.475 12.542 16.537 1 97.57 101 LYS A C 1
ATOM 789 O O . LYS A 1 101 ? -16.933 12.629 15.433 1 97.57 101 LYS A O 1
ATOM 794 N N . GLY A 1 102 ? -17.93 11.375 17.057 1 97.95 102 GLY A N 1
ATOM 795 C CA . GLY A 1 102 ? -17.842 10.133 16.306 1 97.95 102 GLY A CA 1
ATOM 796 C C . GLY A 1 102 ? -16.545 9.383 16.543 1 97.95 102 GLY A C 1
ATOM 797 O O . GLY A 1 102 ? -16.284 8.364 15.9 1 97.95 102 GLY A O 1
ATOM 798 N N . CYS A 1 103 ? -15.733 9.88 17.466 1 98.45 103 CYS A N 1
ATOM 799 C CA . CYS A 1 103 ? -14.474 9.228 17.81 1 98.45 103 CYS A CA 1
ATOM 800 C C . CYS A 1 103 ? -14.492 8.732 19.25 1 98.45 103 CYS A C 1
ATOM 802 O O . CYS A 1 103 ? -15.077 9.373 20.125 1 98.45 103 CYS A O 1
ATOM 804 N N . GLY A 1 104 ? -13.904 7.619 19.517 1 98.61 104 GLY A N 1
ATOM 805 C CA . GLY A 1 104 ? -13.766 7.112 20.873 1 98.61 104 GLY A CA 1
ATOM 806 C C . GLY A 1 104 ? -12.764 7.891 21.703 1 98.61 104 GLY A C 1
ATOM 807 O O . GLY A 1 104 ? -12.368 8.998 21.329 1 98.61 104 GLY A O 1
ATOM 808 N N . ARG A 1 105 ? -12.468 7.345 22.847 1 98.67 105 ARG A N 1
ATOM 809 C CA . ARG A 1 105 ? -11.484 8.017 23.689 1 98.67 105 ARG A CA 1
ATOM 810 C C . ARG A 1 105 ? -10.135 8.115 22.985 1 98.67 105 ARG A C 1
ATOM 812 O O . ARG A 1 105 ? -9.814 7.285 22.131 1 98.67 105 ARG A O 1
ATOM 819 N N . ARG A 1 106 ? -9.428 9.052 23.343 1 98.77 106 ARG A N 1
ATOM 820 C CA . ARG A 1 106 ? -8.128 9.294 22.726 1 98.77 106 ARG A CA 1
ATOM 821 C C . ARG A 1 106 ? -7.064 9.571 23.782 1 98.77 106 ARG A C 1
ATOM 823 O O . ARG A 1 106 ? -7.378 10.03 24.882 1 98.77 106 ARG A O 1
ATOM 830 N N . ILE A 1 107 ? -5.88 9.286 23.47 1 98.83 107 ILE A N 1
ATOM 831 C CA . ILE A 1 107 ? -4.702 9.654 24.249 1 98.83 107 ILE A CA 1
ATOM 832 C C . ILE A 1 107 ? -3.85 10.645 23.459 1 98.83 107 ILE A C 1
ATOM 834 O O . ILE A 1 107 ? -3.409 10.346 22.347 1 98.83 107 ILE A O 1
ATOM 838 N N . ARG A 1 108 ? -3.692 11.788 24.01 1 98.81 108 ARG A N 1
ATOM 839 C CA . ARG A 1 108 ? -2.864 12.81 23.378 1 98.81 108 ARG A CA 1
ATOM 840 C C . ARG A 1 108 ? -1.502 12.909 24.058 1 98.81 108 ARG A C 1
ATOM 842 O O . ARG A 1 108 ? -1.408 12.824 25.285 1 98.81 108 ARG A O 1
ATOM 849 N N . PHE A 1 109 ? -0.456 13.073 23.268 1 98.83 109 PHE A N 1
ATOM 850 C CA . PHE A 1 109 ? 0.885 13.245 23.814 1 98.83 109 PHE A CA 1
ATOM 851 C C . PHE A 1 109 ? 1.681 14.249 22.989 1 98.83 109 PHE A C 1
ATOM 853 O O . PHE A 1 109 ? 1.371 14.484 21.82 1 98.83 109 PHE A O 1
ATOM 860 N N . GLU A 1 110 ? 2.597 14.865 23.586 1 98.46 110 GLU A N 1
ATOM 861 C CA . GLU A 1 110 ? 3.529 15.751 22.896 1 98.46 110 GLU A CA 1
ATOM 862 C C . GLU A 1 110 ? 4.825 15.026 22.548 1 98.46 110 GLU A C 1
ATOM 864 O O . GLU A 1 110 ? 5.505 14.501 23.432 1 98.46 110 GLU A O 1
ATOM 869 N N . ALA A 1 111 ? 5.152 14.988 21.337 1 98.32 111 ALA A N 1
ATOM 870 C CA . ALA A 1 111 ? 6.404 14.382 20.892 1 98.32 111 ALA A CA 1
ATOM 871 C C . ALA A 1 111 ? 7.582 15.323 21.125 1 98.32 111 ALA A C 1
ATOM 873 O O . ALA A 1 111 ? 7.399 16.537 21.251 1 98.32 111 ALA A O 1
ATOM 874 N N . PRO A 1 112 ? 8.808 14.818 21.139 1 98.02 112 PRO A N 1
ATOM 875 C CA . PRO A 1 112 ? 9.993 15.66 21.318 1 98.02 112 PRO A CA 1
ATOM 876 C C . PRO A 1 112 ? 10.101 16.757 20.261 1 98.02 112 PRO A C 1
ATOM 878 O O . PRO A 1 112 ? 10.663 17.823 20.527 1 98.02 112 PRO A O 1
ATOM 881 N N . SER A 1 113 ? 9.515 16.561 19.102 1 97.52 113 SER A N 1
ATOM 882 C CA . SER A 1 113 ? 9.549 17.539 18.02 1 97.52 113 SER A CA 1
ATOM 883 C C . SER A 1 113 ? 8.673 18.746 18.337 1 97.52 113 SER A C 1
ATOM 885 O O . SER A 1 113 ? 8.725 19.759 17.636 1 97.52 113 SER A O 1
ATOM 887 N N . GLY A 1 114 ? 7.829 18.645 19.344 1 97.37 114 GLY A N 1
ATOM 888 C CA . GLY A 1 114 ? 6.969 19.747 19.746 1 97.37 114 GLY A CA 1
ATOM 889 C C . GLY A 1 114 ? 5.554 19.624 19.214 1 97.37 114 GLY A C 1
ATOM 890 O O . GLY A 1 114 ? 4.736 20.529 19.396 1 97.37 114 GLY A O 1
ATOM 891 N N . HIS A 1 115 ? 5.262 18.538 18.615 1 98.46 115 HIS A N 1
ATOM 892 C CA . HIS A 1 115 ? 3.94 18.327 18.034 1 98.46 115 HIS A CA 1
ATOM 893 C C . HIS A 1 115 ? 3.069 17.468 18.945 1 98.46 115 HIS A C 1
ATOM 895 O O . HIS A 1 115 ? 3.578 16.601 19.659 1 98.46 115 HIS A O 1
ATOM 901 N N . PHE A 1 116 ? 1.848 17.696 18.853 1 98.73 116 PHE A N 1
ATOM 902 C CA . PHE A 1 116 ? 0.889 16.84 19.542 1 98.73 116 PHE A CA 1
ATOM 903 C C . PHE A 1 116 ? 0.381 15.742 18.616 1 98.73 116 PHE A C 1
ATOM 905 O O . PHE A 1 116 ? 0.042 16.004 17.46 1 98.73 116 PHE A O 1
ATOM 912 N N . PHE A 1 117 ? 0.302 14.566 19.159 1 98.87 117 PHE A N 1
ATOM 913 C CA . PHE A 1 117 ? -0.259 13.396 18.494 1 98.87 117 PHE A CA 1
ATOM 914 C C . PHE A 1 117 ? -1.353 12.763 19.345 1 98.87 117 PHE A C 1
ATOM 916 O O . PHE A 1 117 ? -1.397 12.965 20.56 1 98.87 117 PHE A O 1
ATOM 923 N N . GLU A 1 118 ? -2.147 12.03 18.695 1 98.88 118 GLU A N 1
ATOM 924 C CA . GLU A 1 118 ? -3.18 11.276 19.397 1 98.88 118 GLU A CA 1
ATOM 925 C C . GLU A 1 118 ? -3.23 9.828 18.917 1 98.88 118 GLU A C 1
ATOM 927 O O . GLU A 1 118 ? -2.882 9.537 17.771 1 98.88 118 GLU A O 1
ATOM 932 N N . LEU A 1 119 ? -3.611 8.979 19.828 1 98.88 119 LEU A N 1
ATOM 933 C CA . LEU A 1 119 ? -3.947 7.593 19.52 1 98.88 119 LEU A CA 1
ATOM 934 C C . LEU A 1 119 ? -5.406 7.3 19.853 1 98.88 119 LEU A C 1
ATOM 936 O O . LEU A 1 119 ? -5.932 7.798 20.851 1 98.88 119 LEU A O 1
ATOM 940 N N . PHE A 1 120 ? -6.043 6.522 19.06 1 98.87 120 PHE A N 1
ATOM 941 C CA . PHE A 1 120 ? -7.418 6.113 19.32 1 98.87 120 PHE A CA 1
ATOM 942 C C . PHE A 1 120 ? -7.685 4.721 18.759 1 98.87 120 PHE A C 1
ATOM 944 O O . PHE A 1 120 ? -7.015 4.286 17.82 1 98.87 120 PHE A O 1
ATOM 951 N N . ALA A 1 121 ? -8.672 4.014 19.245 1 98.51 121 ALA A N 1
ATOM 952 C CA . ALA A 1 121 ? -8.973 2.651 18.815 1 98.51 121 ALA A CA 1
ATOM 953 C C . ALA A 1 121 ? -10.308 2.591 18.079 1 98.51 121 ALA A C 1
ATOM 955 O O . ALA A 1 121 ? -10.513 1.73 17.22 1 98.51 121 ALA A O 1
ATOM 956 N N . GLU A 1 122 ? -11.142 3.509 18.453 1 98.28 122 GLU A N 1
ATOM 957 C CA . GLU A 1 122 ? -12.505 3.427 17.937 1 98.28 122 GLU A CA 1
ATOM 958 C C . GLU A 1 122 ? -12.919 4.73 17.261 1 98.28 122 GLU A C 1
ATOM 960 O O . GLU A 1 122 ? -12.676 5.816 17.791 1 98.28 122 GLU A O 1
ATOM 965 N N . LYS A 1 123 ? -13.528 4.611 16.135 1 98.34 123 LYS A N 1
ATOM 966 C CA . LYS A 1 123 ? -14.154 5.698 15.388 1 98.34 123 LYS A CA 1
ATOM 967 C C . LYS A 1 123 ? -15.3 5.183 14.523 1 98.34 123 LYS A C 1
ATOM 969 O O . LYS A 1 123 ? -15.214 4.092 13.954 1 98.34 123 LYS A O 1
ATOM 974 N N . GLU A 1 124 ? -16.333 5.978 14.517 1 98.46 124 GLU A N 1
ATOM 975 C CA . GLU A 1 124 ? -17.439 5.607 13.639 1 98.46 124 GLU A CA 1
ATOM 976 C C . GLU A 1 124 ? -16.955 5.366 12.212 1 98.46 124 GLU A C 1
ATOM 978 O O . GLU A 1 124 ? -16.202 6.172 11.662 1 98.46 124 GLU A O 1
ATOM 983 N N . GLN A 1 125 ? -17.354 4.251 11.687 1 98.05 125 GLN A N 1
ATOM 984 C CA . GLN A 1 125 ? -17.037 3.919 10.301 1 98.05 125 GLN A CA 1
ATOM 985 C C . GLN A 1 125 ? -18.279 4.006 9.418 1 98.05 125 GLN A C 1
ATOM 987 O O . GLN A 1 125 ? -19.21 3.213 9.567 1 98.05 125 GLN A O 1
ATOM 992 N N . THR A 1 126 ? -18.261 4.94 8.527 1 97.57 126 THR A N 1
ATOM 993 C CA . THR A 1 126 ? -19.42 5.199 7.68 1 97.57 126 THR A CA 1
ATOM 994 C C . THR A 1 126 ? -19.245 4.55 6.31 1 97.57 126 THR A C 1
ATOM 996 O O . THR A 1 126 ? -20.156 4.583 5.481 1 97.57 126 THR A O 1
ATOM 999 N N . GLY A 1 127 ? -18.078 3.932 6.129 1 96.88 127 GLY A N 1
ATOM 1000 C CA . GLY A 1 127 ? -17.792 3.347 4.829 1 96.88 127 GLY A CA 1
ATOM 1001 C C . GLY A 1 127 ? -17.367 4.371 3.794 1 96.88 127 GLY A C 1
ATOM 1002 O O . GLY A 1 127 ? -17.289 5.565 4.09 1 96.88 127 GLY A O 1
ATOM 1003 N N . LYS A 1 128 ? -17.04 3.875 2.576 1 96.76 128 LYS A N 1
ATOM 1004 C CA . LYS A 1 128 ? -16.709 4.768 1.469 1 96.76 128 LYS A CA 1
ATOM 1005 C C . LYS A 1 128 ? -17.903 5.641 1.091 1 96.76 128 LYS A C 1
ATOM 1007 O O . LYS A 1 128 ? -19.047 5.183 1.121 1 96.76 128 LYS A O 1
ATOM 1012 N N . TRP A 1 129 ? -17.623 6.782 0.75 1 97.48 129 TRP A N 1
ATOM 1013 C CA . TRP A 1 129 ? -18.701 7.715 0.44 1 97.48 129 TRP A CA 1
ATOM 1014 C C . TRP A 1 129 ? -19.247 7.469 -0.963 1 97.48 129 TRP A C 1
ATOM 1016 O O . TRP A 1 129 ? -18.482 7.367 -1.924 1 97.48 129 TRP A O 1
ATOM 1026 N N . GLY A 1 130 ? -20.528 7.333 -1.069 1 96.04 130 GLY A N 1
ATOM 1027 C CA . GLY A 1 130 ? -21.196 7.329 -2.361 1 96.04 130 GLY A CA 1
ATOM 1028 C C . GLY A 1 130 ? -21.164 5.976 -3.046 1 96.04 130 GLY A C 1
ATOM 1029 O O . GLY A 1 130 ? -21.616 5.84 -4.185 1 96.04 130 GLY A O 1
ATOM 1030 N N . VAL A 1 131 ? -20.551 4.97 -2.393 1 94.64 131 VAL A N 1
ATOM 1031 C CA . VAL A 1 131 ? -20.575 3.616 -2.936 1 94.64 131 VAL A CA 1
ATOM 1032 C C . VAL A 1 131 ? -20.947 2.625 -1.835 1 94.64 131 VAL A C 1
ATOM 1034 O O . VAL A 1 131 ? -20.659 2.856 -0.659 1 94.64 131 VAL A O 1
ATOM 1037 N N . SER A 1 132 ? -21.539 1.538 -2.2 1 93.44 132 SER A N 1
ATOM 1038 C CA . SER A 1 132 ? -21.968 0.497 -1.272 1 93.44 132 SER A CA 1
ATOM 1039 C C . SER A 1 132 ? -20.811 -0.425 -0.902 1 93.44 132 SER A C 1
ATOM 1041 O O . SER A 1 132 ? -19.843 -0.548 -1.655 1 93.44 132 SER A O 1
ATOM 1043 N N . GLU A 1 133 ? -20.884 -1.068 0.245 1 92.28 133 GLU A N 1
ATOM 1044 C CA . GLU A 1 133 ? -19.928 -2.097 0.642 1 92.28 133 GLU A CA 1
ATOM 1045 C C . GLU A 1 133 ? -20.238 -3.429 -0.036 1 92.28 133 GLU A C 1
ATOM 1047 O O . GLU A 1 133 ? -19.415 -4.346 -0.018 1 92.28 133 GLU A O 1
ATOM 1052 N N . VAL A 1 134 ? -21.443 -3.558 -0.523 1 96.07 134 VAL A N 1
ATOM 1053 C CA . VAL A 1 134 ? -21.877 -4.737 -1.266 1 96.07 134 VAL A CA 1
ATOM 1054 C C . VAL A 1 134 ? -22.039 -4.386 -2.743 1 96.07 134 VAL A C 1
ATOM 1056 O O . VAL A 1 134 ? -22.793 -3.476 -3.092 1 96.07 134 VAL A O 1
ATOM 1059 N N . ASN A 1 135 ? -21.384 -5.132 -3.6 1 96.03 135 ASN A N 1
ATOM 1060 C CA . ASN A 1 135 ? -21.388 -4.921 -5.044 1 96.03 135 ASN A CA 1
ATOM 1061 C C . ASN A 1 135 ? -21.087 -3.468 -5.399 1 96.03 135 ASN A C 1
ATOM 1063 O O . ASN A 1 135 ? -21.874 -2.817 -6.089 1 96.03 135 ASN A O 1
ATOM 1067 N N . PRO A 1 136 ? -20.005 -2.956 -4.927 1 94.8 136 PRO A N 1
ATOM 1068 C CA . PRO A 1 136 ? -19.719 -1.529 -5.095 1 94.8 136 PRO A CA 1
ATOM 1069 C C . PRO A 1 136 ? -19.487 -1.142 -6.554 1 94.8 136 PRO A C 1
ATOM 1071 O O . PRO A 1 136 ? -18.903 -1.915 -7.317 1 94.8 136 PRO A O 1
ATOM 1074 N N . GLU A 1 137 ? -19.9 0.13 -6.898 1 93.98 137 GLU A N 1
ATOM 1075 C CA . GLU A 1 137 ? -19.515 0.744 -8.165 1 93.98 137 GLU A CA 1
ATOM 1076 C C . GLU A 1 137 ? -18.047 1.161 -8.153 1 93.98 137 GLU A C 1
ATOM 1078 O O . GLU A 1 137 ? -17.39 1.107 -7.111 1 93.98 137 GLU A O 1
ATOM 1083 N N . ALA A 1 138 ? -17.537 1.461 -9.244 1 91.98 138 ALA A N 1
ATOM 1084 C CA . ALA A 1 138 ? -16.118 1.766 -9.404 1 91.98 138 ALA A CA 1
ATOM 1085 C C . ALA A 1 138 ? -15.736 3.023 -8.627 1 91.98 138 ALA A C 1
ATOM 1087 O O . ALA A 1 138 ? -14.65 3.097 -8.048 1 91.98 138 ALA A O 1
ATOM 1088 N N . TRP A 1 139 ? -16.545 4.044 -8.622 1 93.2 139 TRP A N 1
ATOM 1089 C CA . TRP A 1 139 ? -16.379 5.314 -7.923 1 93.2 139 TRP A CA 1
ATOM 1090 C C . TRP A 1 139 ? -17.7 6.071 -7.849 1 93.2 139 TRP A C 1
ATOM 1092 O O . TRP A 1 139 ? -18.618 5.808 -8.63 1 93.2 139 TRP A O 1
ATOM 1102 N N . PRO A 1 140 ? -17.78 6.987 -6.877 1 95.67 140 PRO A N 1
ATOM 1103 C CA . PRO A 1 140 ? -19.007 7.785 -6.818 1 95.67 140 PRO A CA 1
ATOM 1104 C C . PRO A 1 140 ? -19.101 8.807 -7.948 1 95.67 140 PRO A C 1
ATOM 1106 O O . PRO A 1 140 ? -18.096 9.421 -8.315 1 95.67 140 PRO A O 1
ATOM 1109 N N . ARG A 1 141 ? -20.281 9.051 -8.532 1 92.13 141 ARG A N 1
ATOM 1110 C CA . ARG A 1 141 ? -20.483 9.964 -9.652 1 92.13 141 ARG A CA 1
ATOM 1111 C C . ARG A 1 141 ? -20.545 11.411 -9.175 1 92.13 141 ARG A C 1
ATOM 1113 O O . ARG A 1 141 ? -20.368 12.339 -9.967 1 92.13 141 ARG A O 1
ATOM 1120 N N . GLY A 1 142 ? -20.64 11.769 -7.966 1 92.9 142 GLY A N 1
ATOM 1121 C CA . GLY A 1 142 ? -20.853 13.125 -7.484 1 92.9 142 GLY A CA 1
ATOM 1122 C C . GLY A 1 142 ? -19.621 13.731 -6.841 1 92.9 142 GLY A C 1
ATOM 1123 O O . GLY A 1 142 ? -19.729 14.633 -6.008 1 92.9 142 GLY A O 1
ATOM 1124 N N . LEU A 1 143 ? -18.487 13.246 -7.246 1 95.59 143 LEU A N 1
ATOM 1125 C CA . LEU A 1 143 ? -17.268 13.806 -6.673 1 95.59 143 LEU A CA 1
ATOM 1126 C C . LEU A 1 143 ? -16.97 15.18 -7.265 1 95.59 143 LEU A C 1
ATOM 1128 O O . LEU A 1 143 ? -17.203 15.412 -8.453 1 95.59 143 LEU A O 1
ATOM 1132 N N . GLN A 1 144 ? -16.437 16.022 -6.455 1 95.37 144 GLN A N 1
ATOM 1133 C CA . GLN A 1 144 ? -16.113 17.383 -6.87 1 95.37 144 GLN A CA 1
ATOM 1134 C C . GLN A 1 144 ? -14.627 17.676 -6.684 1 95.37 144 GLN A C 1
ATOM 1136 O O . GLN A 1 144 ? -13.912 16.903 -6.042 1 95.37 144 GLN A O 1
ATOM 1141 N N . GLY A 1 145 ? -14.16 18.736 -7.355 1 97.77 145 GLY A N 1
ATOM 1142 C CA . GLY A 1 145 ? -12.802 19.221 -7.166 1 97.77 145 GLY A CA 1
ATOM 1143 C C . GLY A 1 145 ? -11.746 18.223 -7.603 1 97.77 145 GLY A C 1
ATOM 1144 O O . GLY A 1 145 ? -11.888 17.578 -8.644 1 97.77 145 GLY A O 1
ATOM 1145 N N . MET A 1 146 ? -10.7 18.167 -6.791 1 98.55 146 MET A N 1
ATOM 1146 C CA . MET A 1 146 ? -9.57 17.299 -7.109 1 98.55 146 MET A CA 1
ATOM 1147 C C . MET A 1 146 ? -9.904 15.84 -6.817 1 98.55 146 MET A C 1
ATOM 1149 O O . MET A 1 146 ? -9.149 14.939 -7.188 1 98.55 146 MET A O 1
ATOM 1153 N N . LYS A 1 147 ? -10.999 15.639 -6.143 1 98.02 147 LYS A N 1
ATOM 1154 C CA . LYS A 1 147 ? -11.488 14.297 -5.838 1 98.02 147 LYS A CA 1
ATOM 1155 C C . LYS A 1 147 ? -10.475 13.52 -5.002 1 98.02 147 LYS A C 1
ATOM 1157 O O . LYS A 1 147 ? -10.153 12.372 -5.317 1 98.02 147 LYS A O 1
ATOM 1162 N N . ALA A 1 148 ? -9.941 14.207 -3.944 1 98.09 148 ALA A N 1
ATOM 1163 C CA . ALA A 1 148 ? -8.99 13.554 -3.048 1 98.09 148 ALA A CA 1
ATOM 1164 C C . ALA A 1 148 ? -9.568 12.26 -2.483 1 98.09 148 ALA A C 1
ATOM 1166 O O . ALA A 1 148 ? -10.703 12.238 -2.002 1 98.09 148 ALA A O 1
ATOM 1167 N N . THR A 1 149 ? -8.793 11.245 -2.427 1 97.52 149 THR A N 1
ATOM 1168 C CA . THR A 1 149 ? -9.313 9.931 -2.064 1 97.52 149 THR A CA 1
ATOM 1169 C C . THR A 1 149 ? -9.174 9.689 -0.564 1 97.52 149 THR A C 1
ATOM 1171 O O . THR A 1 149 ? -9.983 8.975 0.033 1 97.52 149 THR A O 1
ATOM 1174 N N . ARG A 1 150 ? -8.083 10.249 -0.007 1 98.15 150 ARG A N 1
ATOM 1175 C CA . ARG A 1 150 ? -7.831 10.046 1.416 1 98.15 150 ARG A CA 1
ATOM 1176 C C . ARG A 1 150 ? -6.742 10.987 1.92 1 98.15 150 ARG A C 1
ATOM 1178 O O . ARG A 1 150 ? -5.918 11.466 1.138 1 98.15 150 ARG A O 1
ATOM 1185 N N . PHE A 1 151 ? -6.787 11.303 3.212 1 98.67 151 PHE A N 1
ATOM 1186 C CA . PHE A 1 151 ? -5.638 11.878 3.9 1 98.67 151 PHE A CA 1
ATOM 1187 C C . PHE A 1 151 ? -4.462 10.908 3.893 1 98.67 151 PHE A C 1
ATOM 1189 O O . PHE A 1 151 ? -4.603 9.751 4.294 1 98.67 151 PHE A O 1
ATOM 1196 N N . ASP A 1 152 ? -3.308 11.353 3.414 1 98.31 152 ASP A N 1
ATOM 1197 C CA . ASP A 1 152 ? -2.232 10.399 3.162 1 98.31 152 ASP A CA 1
ATOM 1198 C C . ASP A 1 152 ? -1.124 10.534 4.205 1 98.31 152 ASP A C 1
ATOM 1200 O O . ASP A 1 152 ? -0.671 9.536 4.769 1 98.31 152 ASP A O 1
ATOM 1204 N N . HIS A 1 153 ? -0.505 11.736 4.357 1 98.48 153 HIS A N 1
ATOM 1205 C CA . HIS A 1 153 ? 0.59 11.92 5.303 1 98.48 153 HIS A CA 1
ATOM 1206 C C . HIS A 1 153 ? 0.754 13.389 5.677 1 98.48 153 HIS A C 1
ATOM 1208 O O . HIS A 1 153 ? 0.051 14.251 5.146 1 98.48 153 HIS A O 1
ATOM 1214 N N . CYS A 1 154 ? 1.665 13.604 6.637 1 97.98 154 CYS A N 1
ATOM 1215 C CA . CYS A 1 154 ? 2.039 14.951 7.054 1 97.98 154 CYS A CA 1
ATOM 1216 C C . CYS A 1 154 ? 3.552 15.081 7.182 1 97.98 154 CYS A C 1
ATOM 1218 O O . CYS A 1 154 ? 4.245 14.096 7.446 1 97.98 154 CYS A O 1
ATOM 1220 N N . LEU A 1 155 ? 3.993 16.274 6.913 1 98.55 155 LEU A N 1
ATOM 1221 C CA . LEU A 1 155 ? 5.386 16.614 7.178 1 98.55 155 LEU A CA 1
ATOM 1222 C C . LEU A 1 155 ? 5.487 17.704 8.239 1 98.55 155 LEU A C 1
ATOM 1224 O O . LEU A 1 155 ? 4.775 18.709 8.173 1 98.55 155 LEU A O 1
ATOM 1228 N N . LEU A 1 156 ? 6.368 17.507 9.126 1 98.67 156 LEU A N 1
ATOM 1229 C CA . LEU A 1 156 ? 6.502 18.368 10.296 1 98.67 156 LEU A CA 1
ATOM 1230 C C . LEU A 1 156 ? 7.948 18.814 10.481 1 98.67 156 LEU A C 1
ATOM 1232 O O . LEU A 1 156 ? 8.877 18.034 10.256 1 98.67 156 LEU A O 1
ATOM 1236 N N . TYR A 1 157 ? 8.057 20.039 10.861 1 97.9 157 TYR A N 1
ATOM 1237 C CA . TYR A 1 157 ? 9.352 20.601 11.229 1 97.9 157 TYR A CA 1
ATOM 1238 C C . TYR A 1 157 ? 9.492 20.702 12.743 1 97.9 157 TYR A C 1
ATOM 1240 O O . TYR A 1 157 ? 8.578 21.167 13.427 1 97.9 157 TYR A O 1
ATOM 1248 N N . GLY A 1 158 ? 10.608 20.312 13.228 1 96.54 158 GLY A N 1
ATOM 1249 C CA . GLY A 1 158 ? 10.767 20.398 14.671 1 96.54 158 GLY A CA 1
ATOM 1250 C C . GLY A 1 158 ? 12.166 20.046 15.139 1 96.54 158 GLY A C 1
ATOM 1251 O O . GLY A 1 158 ? 13.07 19.857 14.323 1 96.54 158 GLY A O 1
ATOM 1252 N N . VAL A 1 159 ? 12.336 20.002 16.433 1 96.52 159 VAL A N 1
ATOM 1253 C CA . VAL A 1 159 ? 13.62 19.765 17.084 1 96.52 159 VAL A CA 1
ATOM 1254 C C . VAL A 1 159 ? 13.718 18.303 17.517 1 96.52 159 VAL A C 1
ATOM 1256 O O . VAL A 1 159 ? 12.758 17.542 17.374 1 96.52 159 VAL A O 1
ATOM 1259 N N . GLU A 1 160 ? 14.866 17.893 17.974 1 97.15 160 GLU A N 1
ATOM 1260 C CA . GLU A 1 160 ? 15.12 16.625 18.651 1 97.15 160 GLU A CA 1
ATOM 1261 C C . GLU A 1 160 ? 14.689 15.442 17.788 1 97.15 160 GLU A C 1
ATOM 1263 O O . GLU A 1 160 ? 13.951 14.568 18.246 1 97.15 160 GLU A O 1
ATOM 1268 N N . LEU A 1 161 ? 15.152 15.364 16.559 1 97.32 161 LEU A N 1
ATOM 1269 C CA . LEU A 1 161 ? 14.765 14.328 15.607 1 97.32 161 LEU A CA 1
ATOM 1270 C C . LEU A 1 161 ? 15.186 12.949 16.103 1 97.32 161 LEU A C 1
ATOM 1272 O O . LEU A 1 161 ? 14.441 11.977 15.958 1 97.32 161 LEU A O 1
ATOM 1276 N N . PRO A 1 162 ? 16.418 12.833 16.749 1 97.88 162 PRO A N 1
ATOM 1277 C CA . PRO A 1 162 ? 16.804 11.5 17.22 1 97.88 162 PRO A CA 1
ATOM 1278 C C . PRO A 1 162 ? 15.838 10.94 18.262 1 97.88 162 PRO A C 1
ATOM 1280 O O . PRO A 1 162 ? 15.469 9.765 18.199 1 97.88 162 PRO A O 1
ATOM 1283 N N . GLU A 1 163 ? 15.424 11.791 19.15 1 98.28 163 GLU A N 1
ATOM 1284 C CA . GLU A 1 163 ? 14.495 11.343 20.183 1 98.28 163 GLU A CA 1
ATOM 1285 C C . GLU A 1 163 ? 13.11 11.074 19.601 1 98.28 163 GLU A C 1
ATOM 1287 O O . GLU A 1 163 ? 12.403 10.175 20.059 1 98.28 163 GLU A O 1
ATOM 1292 N N . THR A 1 164 ? 12.718 11.894 18.652 1 98.52 164 THR A N 1
ATOM 1293 C CA . THR A 1 164 ? 11.452 11.662 17.966 1 98.52 164 THR A CA 1
ATOM 1294 C C . THR A 1 164 ? 11.467 10.32 17.241 1 98.52 164 THR A C 1
ATOM 1296 O O . THR A 1 164 ? 10.488 9.572 17.287 1 98.52 164 THR A O 1
ATOM 1299 N N . LEU A 1 165 ? 12.576 10.012 16.633 1 98.49 165 LEU A N 1
ATOM 1300 C CA . LEU A 1 165 ? 12.717 8.726 15.96 1 98.49 165 LEU A CA 1
ATOM 1301 C C . LEU A 1 165 ? 12.552 7.575 16.947 1 98.49 165 LEU A C 1
ATOM 1303 O O . LEU A 1 165 ? 11.842 6.607 16.666 1 98.49 165 LEU A O 1
ATOM 1307 N N . ARG A 1 166 ? 13.222 7.658 18.076 1 98.52 166 ARG A N 1
ATOM 1308 C CA . ARG A 1 166 ? 13.131 6.614 19.091 1 98.52 166 ARG A CA 1
ATOM 1309 C C . ARG A 1 166 ? 11.688 6.41 19.54 1 98.52 166 ARG A C 1
ATOM 1311 O O . ARG A 1 166 ? 11.223 5.275 19.659 1 98.52 166 ARG A O 1
ATOM 1318 N N . LEU A 1 167 ? 11.014 7.515 19.759 1 98.6 167 LEU A N 1
ATOM 1319 C CA . LEU A 1 167 ? 9.621 7.437 20.183 1 98.6 167 LEU A CA 1
ATOM 1320 C C . LEU A 1 167 ? 8.783 6.677 19.159 1 98.6 167 LEU A C 1
ATOM 1322 O O . LEU A 1 167 ? 8.054 5.748 19.514 1 98.6 167 LEU A O 1
ATOM 1326 N N . PHE A 1 168 ? 8.879 7.012 17.933 1 98.54 168 PHE A N 1
ATOM 1327 C CA . PHE A 1 168 ? 8.02 6.457 16.893 1 98.54 168 PHE A CA 1
ATOM 1328 C C . PHE A 1 168 ? 8.41 5.018 16.579 1 98.54 168 PHE A C 1
ATOM 1330 O O . PHE A 1 168 ? 7.55 4.189 16.273 1 98.54 168 PHE A O 1
ATOM 1337 N N . THR A 1 169 ? 9.683 4.671 16.686 1 97.75 169 THR A N 1
ATOM 1338 C CA . THR A 1 169 ? 10.103 3.32 16.326 1 97.75 169 THR A CA 1
ATOM 1339 C C . THR A 1 169 ? 9.998 2.384 17.527 1 97.75 169 THR A C 1
ATOM 1341 O O . THR A 1 169 ? 9.417 1.302 17.428 1 97.75 169 THR A O 1
ATOM 1344 N N . GLU A 1 170 ? 10.447 2.794 18.691 1 97.5 170 GLU A N 1
ATOM 1345 C CA . GLU A 1 170 ? 10.556 1.911 19.848 1 97.5 170 GLU A CA 1
ATOM 1346 C C . GLU A 1 170 ? 9.229 1.815 20.596 1 97.5 170 GLU A C 1
ATOM 1348 O O . GLU A 1 170 ? 8.894 0.763 21.144 1 97.5 170 GLU A O 1
ATOM 1353 N N . VAL A 1 171 ? 8.493 2.929 20.567 1 98.22 171 VAL A N 1
ATOM 1354 C CA . VAL A 1 171 ? 7.256 2.932 21.341 1 98.22 171 VAL A CA 1
ATOM 1355 C C . VAL A 1 171 ? 6.069 2.665 20.419 1 98.22 171 VAL A C 1
ATOM 1357 O O . VAL A 1 171 ? 5.227 1.813 20.712 1 98.22 171 VAL A O 1
ATOM 1360 N N . LEU A 1 172 ? 6.045 3.356 19.295 1 98.09 172 LEU A N 1
ATOM 1361 C CA . LEU A 1 172 ? 4.841 3.31 18.473 1 98.09 172 LEU A CA 1
ATOM 1362 C C . LEU A 1 172 ? 4.976 2.267 17.369 1 98.09 172 LEU A C 1
ATOM 1364 O O . LEU A 1 172 ? 3.985 1.895 16.735 1 98.09 172 LEU A O 1
ATOM 1368 N N . GLY A 1 173 ? 6.175 1.823 17.109 1 96.44 173 GLY A N 1
ATOM 1369 C CA . GLY A 1 173 ? 6.366 0.677 16.235 1 96.44 173 GLY A CA 1
ATOM 1370 C C . GLY A 1 173 ? 6.462 1.055 14.769 1 96.44 173 GLY A C 1
ATOM 1371 O O . GLY A 1 173 ? 6.246 0.217 13.891 1 96.44 173 GLY A O 1
ATOM 1372 N N . PHE A 1 174 ? 6.776 2.315 14.472 1 97.65 174 PHE A N 1
ATOM 1373 C CA . PHE A 1 174 ? 6.994 2.744 13.095 1 97.65 174 PHE A CA 1
ATOM 1374 C C . PHE A 1 174 ? 8.317 2.207 12.564 1 97.65 174 PHE A C 1
ATOM 1376 O O . PHE A 1 174 ? 9.204 1.847 13.341 1 97.65 174 PHE A O 1
ATOM 1383 N N . SER A 1 175 ? 8.386 2.152 11.233 1 96.75 175 SER A N 1
ATOM 1384 C CA . SER A 1 175 ? 9.64 1.871 10.541 1 96.75 175 SER A CA 1
ATOM 1385 C C . SER A 1 175 ? 10.202 3.127 9.884 1 96.75 175 SER A C 1
ATOM 1387 O O . SER A 1 175 ? 9.447 3.96 9.377 1 96.75 175 SER A O 1
ATOM 1389 N N . LEU A 1 176 ? 11.492 3.228 9.899 1 97.87 176 LEU A N 1
ATOM 1390 C CA . LEU A 1 176 ? 12.175 4.261 9.128 1 97.87 176 LEU A CA 1
ATOM 1391 C C . LEU A 1 176 ? 12.331 3.837 7.671 1 97.87 176 LEU A C 1
ATOM 1393 O O . LEU A 1 176 ? 13.132 2.954 7.36 1 97.87 176 LEU A O 1
ATOM 1397 N N . ALA A 1 177 ? 11.622 4.449 6.777 1 97.63 177 ALA A N 1
ATOM 1398 C CA . ALA A 1 177 ? 11.636 4.057 5.37 1 97.63 177 ALA A CA 1
ATOM 1399 C C . ALA A 1 177 ? 12.731 4.795 4.606 1 97.63 177 ALA A C 1
ATOM 1401 O O . ALA A 1 177 ? 13.338 4.24 3.687 1 97.63 177 ALA A O 1
ATOM 1402 N N . GLU A 1 178 ? 12.901 6.054 4.925 1 97.83 178 GLU A N 1
ATOM 1403 C CA . GLU A 1 178 ? 13.821 6.92 4.194 1 97.83 178 GLU A CA 1
ATOM 1404 C C . GLU A 1 178 ? 14.376 8.02 5.094 1 97.83 178 GLU A C 1
ATOM 1406 O O . GLU A 1 178 ? 13.765 8.369 6.106 1 97.83 178 GLU A O 1
ATOM 1411 N N . GLN A 1 179 ? 15.598 8.509 4.744 1 98.26 179 GLN A N 1
ATOM 1412 C CA . GLN A 1 179 ? 16.268 9.5 5.58 1 98.26 179 GLN A CA 1
ATOM 1413 C C . GLN A 1 179 ? 17.182 10.395 4.748 1 98.26 179 GLN A C 1
ATOM 1415 O O . GLN A 1 179 ? 17.522 10.058 3.612 1 98.26 179 GLN A O 1
ATOM 1420 N N . VAL A 1 180 ? 17.463 11.515 5.298 1 97.77 180 VAL A N 1
ATOM 1421 C CA . VAL A 1 180 ? 18.504 12.399 4.785 1 97.77 180 VAL A CA 1
ATOM 1422 C C . VAL A 1 180 ? 19.602 12.568 5.832 1 97.77 180 VAL A C 1
ATOM 1424 O O . VAL A 1 180 ? 19.322 12.902 6.986 1 97.77 180 VAL A O 1
ATOM 1427 N N . LEU A 1 181 ? 20.796 12.345 5.43 1 97.81 181 LEU A N 1
ATOM 1428 C CA . LEU A 1 181 ? 21.942 12.515 6.316 1 97.81 181 LEU A CA 1
ATOM 1429 C C . LEU A 1 181 ? 22.803 13.693 5.872 1 97.81 181 LEU A C 1
ATOM 1431 O O . LEU A 1 181 ? 23.029 13.886 4.675 1 97.81 181 LEU A O 1
ATOM 1435 N N . ASP A 1 182 ? 23.235 14.472 6.826 1 96.22 182 ASP A N 1
ATOM 1436 C CA . ASP A 1 182 ? 24.168 15.543 6.491 1 96.22 182 ASP A CA 1
ATOM 1437 C C . ASP A 1 182 ? 25.597 15.013 6.387 1 96.22 182 ASP A C 1
ATOM 1439 O O . ASP A 1 182 ? 25.824 13.804 6.465 1 96.22 182 ASP A O 1
ATOM 1443 N N . ASP A 1 183 ? 26.56 15.89 6.182 1 93.9 183 ASP A N 1
ATOM 1444 C CA . ASP A 1 183 ? 27.944 15.52 5.901 1 93.9 183 ASP A CA 1
ATOM 1445 C C . ASP A 1 183 ? 28.58 14.82 7.1 1 93.9 183 ASP A C 1
ATOM 1447 O O . ASP A 1 183 ? 29.518 14.036 6.942 1 93.9 183 ASP A O 1
ATOM 1451 N N . ALA A 1 184 ? 28.032 15.099 8.241 1 95.25 184 ALA A N 1
ATOM 1452 C CA . ALA A 1 184 ? 28.58 14.509 9.46 1 95.25 184 ALA A CA 1
ATOM 1453 C C . ALA A 1 184 ? 27.88 13.196 9.796 1 95.25 184 ALA A C 1
ATOM 1455 O O . ALA A 1 184 ? 28.159 12.584 10.83 1 95.25 184 ALA A O 1
ATOM 1456 N N . GLY A 1 185 ? 26.859 12.849 8.981 1 94.19 185 GLY A N 1
ATOM 1457 C CA . GLY A 1 185 ? 26.136 11.608 9.208 1 94.19 185 GLY A CA 1
ATOM 1458 C C . GLY A 1 185 ? 24.937 11.775 10.122 1 94.19 185 GLY A C 1
ATOM 1459 O O . GLY A 1 185 ? 24.338 10.788 10.554 1 94.19 185 GLY A O 1
ATOM 1460 N N . ARG A 1 186 ? 24.72 13.035 10.427 1 95.66 186 ARG A N 1
ATOM 1461 C CA . ARG A 1 186 ? 23.549 13.309 11.253 1 95.66 186 ARG A CA 1
ATOM 1462 C C . ARG A 1 186 ? 22.276 13.313 10.413 1 95.66 186 ARG A C 1
ATOM 1464 O O . ARG A 1 186 ? 22.242 13.902 9.33 1 95.66 186 ARG A O 1
ATOM 1471 N N . ARG A 1 187 ? 21.255 12.698 10.988 1 97.16 187 ARG A N 1
ATOM 1472 C CA . ARG A 1 187 ? 19.964 12.651 10.308 1 97.16 187 ARG A CA 1
ATOM 1473 C C . ARG A 1 187 ? 19.244 13.992 10.408 1 97.16 187 ARG A C 1
ATOM 1475 O O . ARG A 1 187 ? 18.97 14.475 11.508 1 97.16 187 ARG A O 1
ATOM 1482 N N . VAL A 1 188 ? 18.911 14.537 9.254 1 96.54 188 VAL A N 1
ATOM 1483 C CA . VAL A 1 188 ? 18.264 15.845 9.255 1 96.54 188 VAL A CA 1
ATOM 1484 C C . VAL A 1 188 ? 16.824 15.71 8.767 1 96.54 188 VAL A C 1
ATOM 1486 O O . VAL A 1 188 ? 16.036 16.654 8.869 1 96.54 188 VAL A O 1
ATOM 1489 N N . ALA A 1 189 ? 16.451 14.597 8.205 1 97.84 189 ALA A N 1
ATOM 1490 C CA . ALA A 1 189 ? 15.076 14.258 7.846 1 97.84 189 ALA A CA 1
ATOM 1491 C C . ALA A 1 189 ? 14.82 12.762 8.007 1 97.84 189 ALA A C 1
ATOM 1493 O O . ALA A 1 189 ? 15.722 11.946 7.8 1 97.84 189 ALA A O 1
ATOM 1494 N N . GLN A 1 190 ? 13.686 12.412 8.416 1 98.57 190 GLN A N 1
ATOM 1495 C CA . GLN A 1 190 ? 13.291 11.023 8.622 1 98.57 190 GLN A CA 1
ATOM 1496 C C . GLN A 1 190 ? 11.848 10.79 8.184 1 98.57 190 GLN A C 1
ATOM 1498 O O . GLN A 1 190 ? 10.958 11.575 8.515 1 98.57 190 GLN A O 1
ATOM 1503 N N . PHE A 1 191 ? 11.609 9.82 7.408 1 98.57 191 PHE A N 1
ATOM 1504 C CA . PHE A 1 191 ? 10.311 9.419 6.878 1 98.57 191 PHE A CA 1
ATOM 1505 C C . PHE A 1 191 ? 9.857 8.102 7.497 1 98.57 191 PHE A C 1
ATOM 1507 O O . PHE A 1 191 ? 10.499 7.067 7.306 1 98.57 191 PHE A O 1
ATOM 1514 N N . LEU A 1 192 ? 8.734 8.139 8.226 1 98.56 192 LEU A N 1
ATOM 1515 C CA . LEU A 1 192 ? 8.296 7.019 9.051 1 98.56 192 LEU A CA 1
ATOM 1516 C C . LEU A 1 192 ? 6.957 6.476 8.563 1 98.56 192 LEU A C 1
ATOM 1518 O O . LEU A 1 192 ? 6.074 7.245 8.177 1 98.56 192 LEU A O 1
ATOM 1522 N N . THR A 1 193 ? 6.837 5.147 8.621 1 97.75 193 THR A N 1
ATOM 1523 C CA . THR A 1 193 ? 5.602 4.519 8.163 1 97.75 193 THR A CA 1
ATOM 1524 C C . THR A 1 193 ? 5.212 3.362 9.078 1 97.75 193 THR A C 1
ATOM 1526 O O . THR A 1 193 ? 6.078 2.71 9.667 1 97.75 193 THR A O 1
ATOM 1529 N N . VAL A 1 194 ? 3.922 3.128 9.182 1 95 194 VAL A N 1
ATOM 1530 C CA . VAL A 1 194 ? 3.43 1.979 9.935 1 95 194 VAL A CA 1
ATOM 1531 C C . VAL A 1 194 ? 2.883 0.926 8.974 1 95 194 VAL A C 1
ATOM 1533 O O . VAL A 1 194 ? 2.537 -0.183 9.389 1 95 194 VAL A O 1
ATOM 1536 N N . GLY A 1 195 ? 2.818 1.25 7.73 1 92.39 195 GLY A N 1
ATOM 1537 C CA . GLY A 1 195 ? 2.294 0.353 6.712 1 92.39 195 GLY A CA 1
ATOM 1538 C C . GLY A 1 195 ? 3.24 0.162 5.542 1 92.39 195 GLY A C 1
ATOM 1539 O O . GLY A 1 195 ? 4.447 -0.005 5.733 1 92.39 195 GLY A O 1
ATOM 1540 N N . MET A 1 196 ? 2.666 0.114 4.302 1 94.47 196 MET A N 1
ATOM 1541 C CA . MET A 1 196 ? 3.471 -0.158 3.115 1 94.47 196 MET A CA 1
ATOM 1542 C C . MET A 1 196 ? 3.823 1.136 2.388 1 94.47 196 MET A C 1
ATOM 1544 O O . MET A 1 196 ? 4.552 1.116 1.395 1 94.47 196 MET A O 1
ATOM 1548 N N . LYS A 1 197 ? 3.299 2.24 2.9 1 95.44 197 LYS A N 1
ATOM 1549 C CA . LYS A 1 197 ? 3.54 3.52 2.24 1 95.44 197 LYS A CA 1
ATOM 1550 C C . LYS A 1 197 ? 4.993 3.958 2.404 1 95.44 197 LYS A C 1
ATOM 1552 O O . LYS A 1 197 ? 5.674 3.529 3.337 1 95.44 197 LYS A O 1
ATOM 1557 N N . ALA A 1 198 ? 5.316 4.89 1.528 1 94.46 198 ALA A N 1
ATOM 1558 C CA . ALA A 1 198 ? 6.628 5.515 1.669 1 94.46 198 ALA A CA 1
ATOM 1559 C C . ALA A 1 198 ? 6.761 6.213 3.019 1 94.46 198 ALA A C 1
ATOM 1561 O O . ALA A 1 198 ? 7.845 6.241 3.607 1 94.46 198 ALA A O 1
ATOM 1562 N N . HIS A 1 199 ? 5.688 6.801 3.424 1 97.7 199 HIS A N 1
ATOM 1563 C CA . HIS A 1 199 ? 5.667 7.373 4.766 1 97.7 199 HIS A CA 1
ATOM 1564 C C . HIS A 1 199 ? 4.253 7.775 5.172 1 97.7 199 HIS A C 1
ATOM 1566 O O . HIS A 1 199 ? 3.419 8.075 4.315 1 97.7 199 HIS A O 1
ATOM 1572 N N . ASP A 1 200 ? 4.059 7.777 6.446 1 98.25 200 ASP A N 1
ATOM 1573 C CA . ASP A 1 200 ? 2.832 8.296 7.044 1 98.25 200 ASP A CA 1
ATOM 1574 C C . ASP A 1 200 ? 3.077 9.645 7.716 1 98.25 200 ASP A C 1
ATOM 1576 O O . ASP A 1 200 ? 2.159 10.459 7.84 1 98.25 200 ASP A O 1
ATOM 1580 N N . VAL A 1 201 ? 4.277 9.831 8.168 1 98.76 201 VAL A N 1
ATOM 1581 C CA . VAL A 1 201 ? 4.71 11.091 8.764 1 98.76 201 VAL A CA 1
ATOM 1582 C C . VAL A 1 201 ? 6.204 11.292 8.519 1 98.76 201 VAL A C 1
ATOM 1584 O O . VAL A 1 201 ? 6.978 10.332 8.539 1 98.76 201 VAL A O 1
ATOM 1587 N N . ALA A 1 202 ? 6.539 12.514 8.277 1 98.58 202 ALA A N 1
ATOM 1588 C CA . ALA A 1 202 ? 7.943 12.881 8.11 1 98.58 202 ALA A CA 1
ATOM 1589 C C . ALA A 1 202 ? 8.317 14.049 9.019 1 98.58 202 ALA A C 1
ATOM 1591 O O . ALA A 1 202 ? 7.464 14.869 9.369 1 98.58 202 ALA A O 1
ATOM 1592 N N . PHE A 1 203 ? 9.561 14.058 9.385 1 98.43 203 PHE A N 1
ATOM 1593 C CA . PHE A 1 203 ? 10.107 15.13 10.209 1 98.43 203 PHE A CA 1
ATOM 1594 C C . PHE A 1 203 ? 11.376 15.699 9.586 1 98.43 203 PHE A C 1
ATOM 1596 O O . PHE A 1 203 ? 12.238 14.948 9.125 1 98.43 203 PHE A O 1
ATOM 1603 N N . ILE A 1 204 ? 11.458 16.929 9.579 1 97.14 204 ILE A N 1
ATOM 1604 C CA . ILE A 1 204 ? 12.685 17.616 9.188 1 97.14 204 ILE A CA 1
ATOM 1605 C C . ILE A 1 204 ? 13.199 18.457 10.353 1 97.14 204 ILE A C 1
ATOM 1607 O O . ILE A 1 204 ? 12.416 19.1 11.057 1 97.14 204 ILE A O 1
ATOM 1611 N N . GLU A 1 205 ? 14.435 18.479 10.505 1 95.68 205 GLU A N 1
ATOM 1612 C CA . GLU A 1 205 ? 15.057 19.249 11.579 1 95.68 205 GLU A CA 1
ATOM 1613 C C . GLU A 1 205 ? 14.84 20.746 11.381 1 95.68 205 GLU A C 1
ATOM 1615 O O . GLU A 1 205 ? 15.037 21.268 10.282 1 95.68 205 GLU A O 1
ATOM 1620 N N . HIS A 1 206 ? 14.421 21.34 12.377 1 95.61 206 HIS A N 1
ATOM 1621 C CA . HIS A 1 206 ? 14.175 22.777 12.414 1 95.61 206 HIS A CA 1
ATOM 1622 C C . HIS A 1 206 ? 14.409 23.341 13.812 1 95.61 206 HIS A C 1
ATOM 1624 O O . HIS A 1 206 ? 14.127 22.674 14.81 1 95.61 206 HIS A O 1
ATOM 1630 N N . PRO A 1 207 ? 14.913 24.574 13.867 1 94.6 207 PRO A N 1
ATOM 1631 C CA . PRO A 1 207 ? 15.217 25.139 15.184 1 94.6 207 PRO A CA 1
ATOM 1632 C C . PRO A 1 207 ? 13.963 25.423 16.007 1 94.6 207 PRO A C 1
ATOM 1634 O O . PRO A 1 207 ? 14.018 25.435 17.239 1 94.6 207 PRO A O 1
ATOM 1637 N N . GLU A 1 208 ? 12.893 25.669 15.354 1 95.02 208 GLU A N 1
ATOM 1638 C CA . GLU A 1 208 ? 11.638 25.918 16.057 1 95.02 208 GLU A CA 1
ATOM 1639 C C . GLU A 1 208 ? 10.845 24.628 16.243 1 95.02 208 GLU A C 1
ATOM 1641 O O . GLU A 1 208 ? 10.8 23.785 15.344 1 95.02 208 GLU A O 1
ATOM 1646 N N . LYS A 1 209 ? 10.195 24.529 17.349 1 95.12 209 LYS A N 1
ATOM 1647 C CA . LYS A 1 209 ? 9.407 23.339 17.658 1 95.12 209 LYS A CA 1
ATOM 1648 C C . LYS A 1 209 ? 7.999 23.447 17.08 1 95.12 209 LYS A C 1
ATOM 1650 O O . LYS A 1 209 ? 7.437 24.542 17 1 95.12 209 LYS A O 1
ATOM 1655 N N . GLY A 1 210 ? 7.422 22.307 16.708 1 96.51 210 GLY A N 1
ATOM 1656 C CA . GLY A 1 210 ? 5.995 22.164 16.468 1 96.51 210 GLY A CA 1
ATOM 1657 C C . GLY A 1 210 ? 5.53 22.862 15.203 1 96.51 210 GLY A C 1
ATOM 1658 O O . GLY A 1 210 ? 4.414 23.383 15.15 1 96.51 210 GLY A O 1
ATOM 1659 N N . ARG A 1 211 ? 6.386 22.979 14.242 1 97.35 211 ARG A N 1
ATOM 1660 C CA . ARG A 1 211 ? 6.006 23.659 13.009 1 97.35 211 ARG A CA 1
ATOM 1661 C C . ARG A 1 211 ? 5.368 22.687 12.022 1 97.35 211 ARG A C 1
ATOM 1663 O O . ARG A 1 211 ? 5.844 21.562 11.856 1 97.35 211 ARG A O 1
ATOM 1670 N N . PHE A 1 212 ? 4.275 23.141 11.442 1 98.37 212 PHE A N 1
ATOM 1671 C CA . PHE A 1 212 ? 3.532 22.373 10.45 1 98.37 212 PHE A CA 1
ATOM 1672 C C . PHE A 1 212 ? 3.976 22.74 9.039 1 98.37 212 PHE A C 1
ATOM 1674 O O . PHE A 1 212 ? 3.941 23.912 8.656 1 98.37 212 PHE A O 1
ATOM 1681 N N . HIS A 1 213 ? 4.426 21.724 8.264 1 98.34 213 HIS A N 1
ATOM 1682 C CA . HIS A 1 213 ? 4.849 21.988 6.894 1 98.34 213 HIS A CA 1
ATOM 1683 C C . HIS A 1 213 ? 3.71 21.744 5.909 1 98.34 213 HIS A C 1
ATOM 1685 O O . HIS A 1 213 ? 3.359 22.631 5.127 1 98.34 213 HIS A O 1
ATOM 1691 N N . HIS A 1 214 ? 3.134 20.531 5.912 1 98.64 214 HIS A N 1
ATOM 1692 C CA . HIS A 1 214 ? 1.979 20.322 5.047 1 98.64 214 HIS A CA 1
ATOM 1693 C C . HIS A 1 214 ? 1.2 19.077 5.459 1 98.64 214 HIS A C 1
ATOM 1695 O O . HIS A 1 214 ? 1.725 18.219 6.172 1 98.64 214 HIS A O 1
ATOM 1701 N N . ALA A 1 215 ? -0.032 19.036 5.045 1 98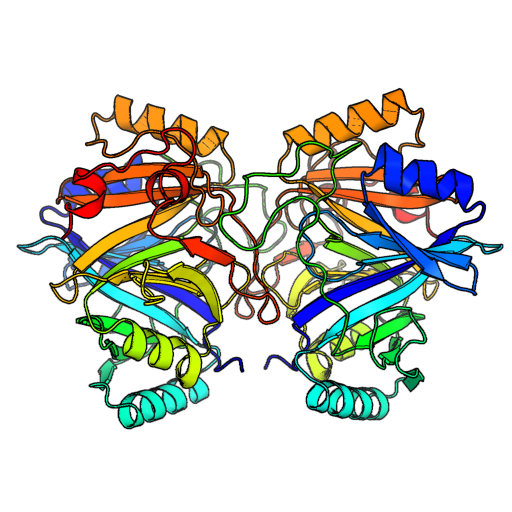.79 215 ALA A N 1
ATOM 1702 C CA . ALA A 1 215 ? -0.845 17.826 4.957 1 98.79 215 ALA A CA 1
ATOM 1703 C C . ALA A 1 215 ? -1.013 17.383 3.506 1 98.79 215 ALA A C 1
ATOM 1705 O O . ALA A 1 215 ? -1.216 18.212 2.617 1 98.79 215 ALA A O 1
ATOM 1706 N N . SER A 1 216 ? -0.944 16.084 3.321 1 98.75 216 SER A N 1
ATOM 1707 C CA . SER A 1 216 ? -0.987 15.56 1.96 1 98.75 216 SER A CA 1
ATOM 1708 C C . SER A 1 216 ? -2.214 14.681 1.745 1 98.75 216 SER A C 1
ATOM 1710 O O . SER A 1 216 ? -2.571 13.881 2.612 1 98.75 216 SER A O 1
ATOM 1712 N N . PHE A 1 217 ? -2.789 14.822 0.577 1 98.86 217 PHE A N 1
ATOM 1713 C CA . PHE A 1 217 ? -3.947 14.039 0.164 1 98.86 217 PHE A CA 1
ATOM 1714 C C . PHE A 1 217 ? -3.646 13.257 -1.11 1 98.86 217 PHE A C 1
ATOM 1716 O O . PHE A 1 217 ? -3.025 13.784 -2.035 1 98.86 217 PHE A O 1
ATOM 1723 N N . PHE A 1 218 ? -4.121 12.04 -1.167 1 98.43 218 PHE A N 1
ATOM 1724 C CA . PHE A 1 218 ? -3.727 11.113 -2.222 1 98.43 218 PHE A CA 1
ATOM 1725 C C . PHE A 1 218 ? -4.65 11.242 -3.428 1 98.43 218 PHE A C 1
ATOM 1727 O O . PHE A 1 218 ? -5.869 11.338 -3.276 1 98.43 218 PHE A O 1
ATOM 1734 N N . LEU A 1 219 ? -4.052 11.316 -4.6 1 97.76 219 LEU A N 1
ATOM 1735 C CA . LEU A 1 219 ? -4.724 11.138 -5.883 1 97.76 219 LEU A CA 1
ATOM 1736 C C . LEU A 1 219 ? -4.232 9.877 -6.584 1 97.76 219 LEU A C 1
ATOM 1738 O O . LEU A 1 219 ? -3.123 9.407 -6.319 1 97.76 219 LEU A O 1
ATOM 1742 N N . GLU A 1 220 ? -4.954 9.396 -7.489 1 93.82 220 GLU A N 1
ATOM 1743 C CA . GLU A 1 220 ? -4.693 8.061 -8.017 1 93.82 220 GLU A CA 1
ATOM 1744 C C . GLU A 1 220 ? -3.56 8.084 -9.04 1 93.82 220 GLU A C 1
ATOM 1746 O O . GLU A 1 220 ? -2.754 7.154 -9.102 1 93.82 220 GLU A O 1
ATOM 1751 N N . THR A 1 221 ? -3.551 9.156 -9.895 1 94.65 221 THR A N 1
ATOM 1752 C CA . THR A 1 221 ? -2.621 9.112 -11.018 1 94.65 221 THR A CA 1
ATOM 1753 C C . THR A 1 221 ? -1.888 10.442 -11.165 1 94.65 221 THR A C 1
ATOM 1755 O O . THR A 1 221 ? -2.312 11.456 -10.608 1 94.65 221 THR A O 1
ATOM 1758 N N . TRP A 1 222 ? -0.862 10.325 -12.022 1 95.07 222 TRP A N 1
ATOM 1759 C CA . TRP A 1 222 ? -0.145 11.54 -12.394 1 95.07 222 TRP A CA 1
ATOM 1760 C C . TRP A 1 222 ? -1.063 12.508 -13.133 1 95.07 222 TRP A C 1
ATOM 1762 O O . TRP A 1 222 ? -0.982 13.723 -12.936 1 95.07 222 TRP A O 1
ATOM 1772 N N . GLU A 1 223 ? -1.924 12.029 -13.927 1 95.16 223 GLU A N 1
ATOM 1773 C CA . GLU A 1 223 ? -2.899 12.861 -14.627 1 95.16 223 GLU A CA 1
ATOM 1774 C C . GLU A 1 223 ? -3.8 13.601 -13.642 1 95.16 223 GLU A C 1
ATOM 1776 O O . GLU A 1 223 ? -4.148 14.762 -13.863 1 95.16 223 GLU A O 1
ATOM 1781 N N . ASP A 1 224 ? -4.194 12.974 -12.604 1 97.03 224 ASP A N 1
ATOM 1782 C CA . ASP A 1 224 ? -5.016 13.619 -11.586 1 97.03 224 ASP A CA 1
ATOM 1783 C C . ASP A 1 224 ? -4.27 14.781 -10.933 1 97.03 224 ASP A C 1
ATOM 1785 O O . ASP A 1 224 ? -4.865 15.818 -10.634 1 97.03 224 ASP A O 1
ATOM 1789 N N . VAL A 1 225 ? -2.976 14.599 -10.687 1 97.73 225 VAL A N 1
ATOM 1790 C CA . VAL A 1 225 ? -2.158 15.666 -10.118 1 97.73 225 VAL A CA 1
ATOM 1791 C C . VAL A 1 225 ? -2.082 16.837 -11.095 1 97.73 225 VAL A C 1
ATOM 1793 O O . VAL A 1 225 ? -2.167 17.998 -10.689 1 97.73 225 VAL A O 1
ATOM 1796 N N . LEU A 1 226 ? -1.914 16.572 -12.383 1 96.9 226 LEU A N 1
ATOM 1797 C CA . LEU A 1 226 ? -1.881 17.626 -13.391 1 96.9 226 LEU A CA 1
ATOM 1798 C C . LEU A 1 226 ? -3.221 18.35 -13.465 1 96.9 226 LEU A C 1
ATOM 1800 O O . LEU A 1 226 ? -3.264 19.571 -13.629 1 96.9 226 LEU A O 1
ATOM 1804 N N . ARG A 1 227 ? -4.273 17.622 -13.349 1 97.1 227 ARG A N 1
ATOM 1805 C CA . ARG A 1 227 ? -5.596 18.237 -13.327 1 97.1 227 ARG A CA 1
ATOM 1806 C C . ARG A 1 227 ? -5.766 19.128 -12.101 1 97.1 227 ARG A C 1
ATOM 1808 O O . ARG A 1 227 ? -6.415 20.174 -12.172 1 97.1 227 ARG A O 1
ATOM 1815 N N . ALA A 1 228 ? -5.255 18.654 -10.996 1 98.23 228 ALA A N 1
ATOM 1816 C CA . ALA A 1 228 ? -5.266 19.489 -9.797 1 98.23 228 ALA A CA 1
ATOM 1817 C C . ALA A 1 228 ? -4.581 20.828 -10.055 1 98.23 228 ALA A C 1
ATOM 1819 O O . ALA A 1 228 ? -5.04 21.869 -9.58 1 98.23 228 ALA A O 1
ATOM 1820 N N . ALA A 1 229 ? -3.514 20.791 -10.76 1 97.8 229 ALA A N 1
ATOM 1821 C CA . ALA A 1 229 ? -2.821 22.025 -11.118 1 97.8 229 ALA A CA 1
ATOM 1822 C C . ALA A 1 229 ? -3.739 22.965 -11.893 1 97.8 229 ALA A C 1
ATOM 1824 O O . ALA A 1 229 ? -3.741 24.176 -11.657 1 97.8 229 ALA A O 1
ATOM 1825 N N . ASP A 1 230 ? -4.492 22.437 -12.817 1 97.38 230 ASP A N 1
ATOM 1826 C CA . ASP A 1 230 ? -5.455 23.24 -13.564 1 97.38 230 ASP A CA 1
ATOM 1827 C C . ASP A 1 230 ? -6.476 23.883 -12.629 1 97.38 230 ASP A C 1
ATOM 1829 O O . ASP A 1 230 ? -6.785 25.07 -12.76 1 97.38 230 ASP A O 1
ATOM 1833 N N . LEU A 1 231 ? -6.971 23.136 -11.74 1 98.29 231 LEU A N 1
ATOM 1834 C CA . LEU A 1 231 ? -7.986 23.622 -10.812 1 98.29 231 LEU A CA 1
ATOM 1835 C C . LEU A 1 231 ? -7.426 24.73 -9.926 1 98.29 231 LEU A C 1
ATOM 1837 O O . LEU A 1 231 ? -8.14 25.673 -9.578 1 98.29 231 LEU A O 1
ATOM 1841 N N . ILE A 1 232 ? -6.202 24.563 -9.501 1 98.03 232 ILE A N 1
ATOM 1842 C CA . ILE A 1 232 ? -5.534 25.588 -8.706 1 98.03 232 ILE A CA 1
ATOM 1843 C C . ILE A 1 232 ? -5.492 26.9 -9.485 1 98.03 232 ILE A C 1
ATOM 1845 O O . ILE A 1 232 ? -5.758 27.969 -8.929 1 98.03 232 ILE A O 1
ATOM 1849 N N . SER A 1 233 ? -5.197 26.818 -10.709 1 97.16 233 SER A N 1
ATOM 1850 C CA . SER A 1 233 ? -5.174 27.996 -11.569 1 97.16 233 SER A CA 1
ATOM 1851 C C . SER A 1 233 ? -6.575 28.565 -11.766 1 97.16 233 SER A C 1
ATOM 1853 O O . SER A 1 233 ? -6.774 29.779 -11.685 1 97.16 233 SER A O 1
ATOM 1855 N N . MET A 1 234 ? -7.529 27.724 -12 1 96.99 234 MET A N 1
ATOM 1856 C CA . MET A 1 234 ? -8.909 28.128 -12.25 1 96.99 234 MET A CA 1
ATOM 1857 C C . MET A 1 234 ? -9.503 28.822 -11.029 1 96.99 234 MET A C 1
ATOM 1859 O O . MET A 1 234 ? -10.399 29.658 -11.16 1 96.99 234 MET A O 1
ATOM 1863 N N . SER A 1 235 ? -8.995 28.482 -9.879 1 96.87 235 SER A N 1
ATOM 1864 C CA . SER A 1 235 ? -9.559 29.016 -8.644 1 96.87 235 SER A CA 1
ATOM 1865 C C . SER A 1 235 ? -8.684 30.125 -8.07 1 96.87 235 SER A C 1
ATOM 1867 O O . SER A 1 235 ? -8.948 30.628 -6.976 1 96.87 235 SER A O 1
ATOM 1869 N N . ASP A 1 236 ? -7.608 30.389 -8.744 1 96.67 236 ASP A N 1
ATOM 1870 C CA . ASP A 1 236 ? -6.64 31.385 -8.293 1 96.67 236 ASP A CA 1
ATOM 1871 C C . ASP A 1 236 ? -6.111 31.046 -6.902 1 96.67 236 ASP A C 1
ATOM 1873 O O . ASP A 1 236 ? -5.953 31.932 -6.059 1 96.67 236 ASP A O 1
ATOM 1877 N N . THR A 1 237 ? -5.987 29.795 -6.66 1 97.07 237 THR A N 1
ATOM 1878 C CA . THR A 1 237 ? -5.417 29.323 -5.403 1 97.07 237 THR A CA 1
ATOM 1879 C C . THR A 1 237 ? -3.922 29.622 -5.34 1 97.07 237 THR A C 1
ATOM 1881 O O . THR A 1 237 ? -3.215 29.495 -6.342 1 97.07 237 THR A O 1
ATOM 1884 N N . SER A 1 238 ? -3.45 30.011 -4.183 1 96.6 238 SER A N 1
ATOM 1885 C CA . SER A 1 238 ? -2.035 30.317 -4 1 96.6 238 SER A CA 1
ATOM 1886 C C . SER A 1 238 ? -1.168 29.085 -4.231 1 96.6 238 SER A C 1
ATOM 1888 O O . SER A 1 238 ? -1.218 28.129 -3.453 1 96.6 238 SER A O 1
ATOM 1890 N N . LEU A 1 239 ? -0.361 29.098 -5.272 1 95.93 239 LEU A N 1
ATOM 1891 C CA . LEU A 1 239 ? 0.523 28 -5.646 1 95.93 239 LEU A CA 1
ATOM 1892 C C . LEU A 1 239 ? 1.878 28.134 -4.958 1 95.93 239 LEU A C 1
ATOM 1894 O O . LEU A 1 239 ? 2.435 29.231 -4.885 1 95.93 239 LEU A O 1
ATOM 1898 N N . ASP A 1 240 ? 2.399 27.067 -4.512 1 95.39 240 ASP A N 1
ATOM 1899 C CA . ASP A 1 240 ? 3.752 27.051 -3.965 1 95.39 240 ASP A CA 1
ATOM 1900 C C . ASP A 1 240 ? 4.731 26.401 -4.94 1 95.39 240 ASP A C 1
ATOM 1902 O O . ASP A 1 240 ? 5.661 27.053 -5.421 1 95.39 240 ASP A O 1
ATOM 1906 N N . ILE A 1 241 ? 4.52 25.145 -5.243 1 94.67 241 ILE A N 1
ATOM 1907 C CA . ILE A 1 241 ? 5.353 24.389 -6.172 1 94.67 241 ILE A CA 1
ATOM 1908 C C . ILE A 1 241 ? 4.47 23.676 -7.194 1 94.67 241 ILE A C 1
ATOM 1910 O O . ILE A 1 241 ? 3.55 22.942 -6.825 1 94.67 241 ILE A O 1
ATOM 1914 N N . GLY A 1 242 ? 4.764 23.9 -8.474 1 94.23 242 GLY A N 1
ATOM 1915 C CA . GLY A 1 242 ? 4.014 23.229 -9.523 1 94.23 242 GLY A CA 1
ATOM 1916 C C . GLY A 1 242 ? 4.248 21.73 -9.559 1 94.23 242 GLY A C 1
ATOM 1917 O O . GLY A 1 242 ? 5.03 21.2 -8.767 1 94.23 242 GLY A O 1
ATOM 1918 N N . PRO A 1 243 ? 3.524 21.049 -10.521 1 95.78 243 PRO A N 1
ATOM 1919 C CA . PRO A 1 243 ? 3.674 19.595 -10.606 1 95.78 243 PRO A CA 1
ATOM 1920 C C . PRO A 1 243 ? 5.127 19.161 -10.786 1 95.78 243 PRO A C 1
ATOM 1922 O O . PRO A 1 243 ? 5.827 19.683 -11.657 1 95.78 243 PRO A O 1
ATOM 1925 N N . THR A 1 244 ? 5.523 18.282 -9.956 1 94.91 244 THR A N 1
ATOM 1926 C CA . THR A 1 244 ? 6.888 17.772 -10.018 1 94.91 244 THR A CA 1
ATOM 1927 C C . THR A 1 244 ? 6.977 16.387 -9.384 1 94.91 244 THR A C 1
ATOM 1929 O O . THR A 1 244 ? 5.954 15.776 -9.067 1 94.91 244 THR A O 1
ATOM 1932 N N . ARG A 1 245 ? 8.18 15.882 -9.337 1 93.96 245 ARG A N 1
ATOM 1933 C CA . ARG A 1 245 ? 8.46 14.604 -8.689 1 93.96 245 ARG A CA 1
ATOM 1934 C C . ARG A 1 245 ? 9.543 14.755 -7.626 1 93.96 245 ARG A C 1
ATOM 1936 O O . ARG A 1 245 ? 10.477 15.542 -7.791 1 93.96 245 ARG A O 1
ATOM 1943 N N . HIS A 1 246 ? 9.365 13.98 -6.625 1 94.05 246 HIS A N 1
ATOM 1944 C CA . HIS A 1 246 ? 10.409 13.899 -5.609 1 94.05 246 HIS A CA 1
ATOM 1945 C C . HIS A 1 246 ? 11.394 12.777 -5.921 1 94.05 246 HIS A C 1
ATOM 1947 O O . HIS A 1 246 ? 11.026 11.774 -6.536 1 94.05 246 HIS A O 1
ATOM 1953 N N . GLY A 1 247 ? 12.684 13.095 -5.574 1 94.3 247 GLY A N 1
ATOM 1954 C CA . GLY A 1 247 ? 13.537 11.933 -5.378 1 94.3 247 GLY A CA 1
ATOM 1955 C C . GLY A 1 247 ? 13.139 11.097 -4.176 1 94.3 247 GLY A C 1
ATOM 1956 O O . GLY A 1 247 ? 13.06 9.87 -4.266 1 94.3 247 GLY A O 1
ATOM 1957 N N . LEU A 1 248 ? 12.924 11.857 -3.097 1 93.67 248 LEU A N 1
ATOM 1958 C CA . LEU A 1 248 ? 12.414 11.233 -1.88 1 93.67 248 LEU A CA 1
ATOM 1959 C C . LEU A 1 248 ? 11.051 10.594 -2.127 1 93.67 248 LEU A C 1
ATOM 1961 O O . LEU A 1 248 ? 10.159 11.226 -2.698 1 93.67 248 LEU A O 1
ATOM 1965 N N . THR A 1 249 ? 10.875 9.349 -1.73 1 93.31 249 THR A N 1
ATOM 1966 C CA . THR A 1 249 ? 9.635 8.582 -1.784 1 93.31 249 THR A CA 1
ATOM 1967 C C . THR A 1 249 ? 9.238 8.296 -3.229 1 93.31 249 THR A C 1
ATOM 1969 O O . THR A 1 249 ? 8.337 7.494 -3.483 1 93.31 249 THR A O 1
ATOM 1972 N N . HIS A 1 250 ? 9.802 9.05 -4.249 1 93.94 250 HIS A N 1
ATOM 1973 C CA . HIS A 1 250 ? 9.532 8.9 -5.675 1 93.94 250 HIS A CA 1
ATOM 1974 C C . HIS A 1 250 ? 8.095 9.286 -6.008 1 93.94 250 HIS A C 1
ATOM 1976 O O . HIS A 1 250 ? 7.539 8.824 -7.007 1 93.94 250 HIS A O 1
ATOM 1982 N N . GLY A 1 251 ? 7.535 10.089 -5.193 1 94.92 251 GLY A N 1
ATOM 1983 C CA . GLY A 1 251 ? 6.173 10.547 -5.419 1 94.92 251 GLY A CA 1
ATOM 1984 C C . GLY A 1 251 ? 6.086 11.695 -6.408 1 94.92 251 GLY A C 1
ATOM 1985 O O . GLY A 1 251 ? 7.065 12.413 -6.621 1 94.92 251 GLY A O 1
ATOM 1986 N N . LYS A 1 252 ? 4.932 11.882 -7.09 1 96.82 252 LYS A N 1
ATOM 1987 C CA . LYS A 1 252 ? 4.564 13.034 -7.908 1 96.82 252 LYS A CA 1
ATOM 1988 C C . LYS A 1 252 ? 3.609 13.958 -7.158 1 96.82 252 LYS A C 1
ATOM 1990 O O . LYS A 1 252 ? 2.695 13.492 -6.475 1 96.82 252 LYS A O 1
ATOM 1995 N N . THR A 1 253 ? 3.888 15.233 -7.276 1 97.12 253 THR A N 1
ATOM 1996 C CA . THR A 1 253 ? 3.209 16.073 -6.295 1 97.12 253 THR A CA 1
ATOM 1997 C C . THR A 1 253 ? 3.013 17.486 -6.838 1 97.12 253 THR A C 1
ATOM 1999 O O . THR A 1 253 ? 3.602 17.853 -7.856 1 97.12 253 THR A O 1
ATOM 2002 N N . ILE A 1 254 ? 2.143 18.242 -6.198 1 97.8 254 ILE A N 1
ATOM 2003 C CA . ILE A 1 254 ? 1.96 19.685 -6.301 1 97.8 254 ILE A CA 1
ATOM 2004 C C . ILE A 1 254 ? 1.641 20.264 -4.924 1 97.8 254 ILE A C 1
ATOM 2006 O O . ILE A 1 254 ? 0.922 19.646 -4.136 1 97.8 254 ILE A O 1
ATOM 2010 N N . TYR A 1 255 ? 2.186 21.453 -4.622 1 97.97 255 TYR A N 1
ATOM 2011 C CA . TYR A 1 255 ? 1.987 22.111 -3.336 1 97.97 255 TYR A CA 1
ATOM 2012 C C . TYR A 1 255 ? 1.276 23.447 -3.512 1 97.97 255 TYR A C 1
ATOM 2014 O O . TYR A 1 255 ? 1.57 24.196 -4.446 1 97.97 255 TYR A O 1
ATOM 2022 N N . PHE A 1 256 ? 0.414 23.757 -2.583 1 98.32 256 PHE A N 1
ATOM 2023 C CA . PHE A 1 256 ? -0.371 24.985 -2.608 1 98.32 256 PHE A CA 1
ATOM 2024 C C . PHE A 1 256 ? -0.871 25.337 -1.212 1 98.32 256 PHE A C 1
ATOM 2026 O O . PHE A 1 256 ? -0.715 24.551 -0.275 1 98.32 256 PHE A O 1
ATOM 2033 N N . PHE A 1 257 ? -1.392 26.493 -1.058 1 98.39 257 PHE A N 1
ATOM 2034 C CA . PHE A 1 257 ? -1.77 26.966 0.268 1 98.39 257 PHE A CA 1
ATOM 2035 C C . PHE A 1 257 ? -3.28 27.146 0.368 1 98.39 257 PHE A C 1
ATOM 2037 O O . PHE A 1 257 ? -3.92 27.606 -0.58 1 98.39 257 PHE A O 1
ATOM 2044 N N . ASP A 1 258 ? -3.813 26.752 1.511 1 98.37 258 ASP A N 1
ATOM 2045 C CA . ASP A 1 258 ? -5.189 27.159 1.782 1 98.37 258 ASP A CA 1
ATOM 2046 C C . ASP A 1 258 ? -5.267 28.649 2.108 1 98.37 258 ASP A C 1
ATOM 2048 O O . ASP A 1 258 ? -4.239 29.314 2.248 1 98.37 258 ASP A O 1
ATOM 2052 N N . PRO A 1 259 ? -6.448 29.22 2.242 1 97.89 259 PRO A N 1
ATOM 2053 C CA . PRO A 1 259 ? -6.571 30.667 2.432 1 97.89 259 PRO A CA 1
ATOM 2054 C C . PRO A 1 259 ? -5.959 31.144 3.747 1 97.89 259 PRO A C 1
ATOM 2056 O O . PRO A 1 259 ? -5.738 32.344 3.931 1 97.89 259 PRO A O 1
ATOM 2059 N N . SER A 1 260 ? -5.708 30.252 4.674 1 98.11 260 SER A N 1
ATOM 2060 C CA . SER A 1 260 ? -5.139 30.614 5.969 1 98.11 260 SER A CA 1
ATOM 2061 C C . SER A 1 260 ? -3.616 30.552 5.939 1 98.11 260 SER A C 1
ATOM 2063 O O . SER A 1 260 ? -2.954 30.983 6.885 1 98.11 260 SER A O 1
ATOM 2065 N N . GLY A 1 261 ? -3.105 29.931 4.89 1 97.61 261 GLY A N 1
ATOM 2066 C CA . GLY A 1 261 ? -1.659 29.817 4.786 1 97.61 261 GLY A CA 1
ATOM 2067 C C . GLY A 1 261 ? -1.143 28.434 5.136 1 97.61 261 GLY A C 1
ATOM 2068 O O . GLY A 1 261 ? 0.068 28.204 5.152 1 97.61 261 GLY A O 1
ATOM 2069 N N . ASN A 1 262 ? -1.977 27.519 5.501 1 98.57 262 ASN A N 1
ATOM 2070 C CA . ASN A 1 262 ? -1.549 26.132 5.644 1 98.57 262 ASN A CA 1
ATOM 2071 C C . ASN A 1 262 ? -1.189 25.514 4.296 1 98.57 262 ASN A C 1
ATOM 2073 O O . ASN A 1 262 ? -1.944 25.638 3.33 1 98.57 262 ASN A O 1
ATOM 2077 N N . ARG A 1 263 ? -0.079 24.848 4.249 1 98.5 263 ARG A N 1
ATOM 2078 C CA . ARG A 1 263 ? 0.348 24.198 3.014 1 98.5 263 ARG A CA 1
ATOM 2079 C C . ARG A 1 263 ? -0.353 22.857 2.83 1 98.5 263 ARG A C 1
ATOM 2081 O O . ARG A 1 263 ? -0.443 22.063 3.769 1 98.5 263 ARG A O 1
ATOM 2088 N N . ASN A 1 264 ? -0.828 22.633 1.645 1 98.68 264 ASN A N 1
ATOM 2089 C CA . ASN A 1 264 ? -1.399 21.359 1.222 1 98.68 264 ASN A CA 1
ATOM 2090 C C . ASN A 1 264 ? -0.592 20.731 0.089 1 98.68 264 ASN A C 1
ATOM 2092 O O . ASN A 1 264 ? 0.072 21.438 -0.672 1 98.68 264 ASN A O 1
ATOM 2096 N N . GLU A 1 265 ? -0.665 19.478 0.067 1 98.59 265 GLU A N 1
ATOM 2097 C CA . GLU A 1 265 ? -0.098 18.67 -1.008 1 98.59 265 GLU A CA 1
ATOM 2098 C C . GLU A 1 265 ? -1.121 17.676 -1.55 1 98.59 265 GLU A C 1
ATOM 2100 O O . GLU A 1 265 ? -1.848 17.044 -0.781 1 98.59 265 GLU A O 1
ATOM 2105 N N . VAL A 1 266 ? -1.211 17.591 -2.825 1 98.61 266 VAL A N 1
ATOM 2106 C CA . VAL A 1 266 ? -1.785 16.377 -3.396 1 98.61 266 VAL A CA 1
ATOM 2107 C C . VAL A 1 266 ? -0.693 15.565 -4.089 1 98.61 266 VAL A C 1
ATOM 2109 O O . VAL A 1 266 ? 0.239 16.131 -4.665 1 98.61 266 VAL A O 1
ATOM 2112 N N . PHE A 1 267 ? -0.914 14.26 -3.932 1 96.51 267 PHE A N 1
ATOM 2113 C CA . PHE A 1 267 ? 0.207 13.365 -4.193 1 96.51 267 PHE A CA 1
ATOM 2114 C C . PHE A 1 267 ? -0.279 12.045 -4.78 1 96.51 267 PHE A C 1
ATOM 2116 O O . PHE A 1 267 ? -1.387 11.596 -4.478 1 96.51 267 PHE A O 1
ATOM 2123 N N . CYS A 1 268 ? 0.553 11.434 -5.712 1 96.07 268 CYS A N 1
ATOM 2124 C CA . CYS A 1 268 ? 0.285 10.079 -6.181 1 96.07 268 CYS A CA 1
ATOM 2125 C C . CYS A 1 268 ? 1.575 9.274 -6.289 1 96.07 268 CYS A C 1
ATOM 2127 O O . CYS A 1 268 ? 2.664 9.846 -6.363 1 96.07 268 CYS A O 1
ATOM 2129 N N . GLY A 1 269 ? 1.343 7.968 -6.286 1 93.04 269 GLY A N 1
ATOM 2130 C CA . GLY A 1 269 ? 2.481 7.072 -6.418 1 93.04 269 GLY A CA 1
ATOM 2131 C C . GLY A 1 269 ? 3.32 6.984 -5.157 1 93.04 269 GLY A C 1
ATOM 2132 O O . GLY A 1 269 ? 2.784 6.979 -4.047 1 93.04 269 GLY A O 1
ATOM 2133 N N . GLY A 1 270 ? 4.675 6.832 -5.437 1 90.93 270 GLY A N 1
ATOM 2134 C CA . GLY A 1 270 ? 5.6 6.663 -4.328 1 90.93 270 GLY A CA 1
ATOM 2135 C C . GLY A 1 270 ? 6.069 5.231 -4.155 1 90.93 270 GLY A C 1
ATOM 2136 O O . GLY A 1 270 ? 5.436 4.3 -4.659 1 90.93 270 GLY A O 1
ATOM 2137 N N . ASP A 1 271 ? 7.158 5.094 -3.441 1 94.09 271 ASP A N 1
ATOM 2138 C CA . ASP A 1 271 ? 7.746 3.793 -3.135 1 94.09 271 ASP A CA 1
ATOM 2139 C C . ASP A 1 271 ? 6.885 3.021 -2.138 1 94.09 271 ASP A C 1
ATOM 2141 O O . ASP A 1 271 ? 6.066 3.611 -1.431 1 94.09 271 ASP A O 1
ATOM 2145 N N . TYR A 1 272 ? 6.994 1.734 -2.201 1 94.86 272 TYR A N 1
ATOM 2146 C CA . TYR A 1 272 ? 6.407 0.9 -1.158 1 94.86 272 TYR A CA 1
ATOM 2147 C C . TYR A 1 272 ? 7.466 0.452 -0.157 1 94.86 272 TYR A C 1
ATOM 2149 O O . TYR A 1 272 ? 8.662 0.484 -0.454 1 94.86 272 TYR A O 1
ATOM 2157 N N . HIS A 1 273 ? 6.976 0.043 1.024 1 95.62 273 HIS A N 1
ATOM 2158 C CA . HIS A 1 273 ? 7.876 -0.298 2.12 1 95.62 273 HIS A CA 1
ATOM 2159 C C . HIS A 1 273 ? 7.366 -1.508 2.896 1 95.62 273 HIS A C 1
ATOM 2161 O O . HIS A 1 273 ? 6.167 -1.618 3.163 1 95.62 273 HIS A O 1
ATOM 2167 N N . TYR A 1 274 ? 8.256 -2.386 3.262 1 94.65 274 TYR A N 1
ATOM 2168 C CA . TYR A 1 274 ? 8.046 -3.411 4.278 1 94.65 274 TYR A CA 1
ATOM 2169 C C . TYR A 1 274 ? 9.074 -3.289 5.397 1 94.65 274 TYR A C 1
ATOM 2171 O O . TYR A 1 274 ? 10.147 -2.714 5.202 1 94.65 274 TYR A O 1
ATOM 2179 N N . PRO A 1 275 ? 8.771 -3.818 6.567 1 92.02 275 PRO A N 1
ATOM 2180 C CA . PRO A 1 275 ? 9.616 -3.603 7.744 1 92.02 275 PRO A CA 1
ATOM 2181 C C . PRO A 1 275 ? 11.033 -4.14 7.559 1 92.02 275 PRO A C 1
ATOM 2183 O O . PRO A 1 275 ? 11.951 -3.73 8.273 1 92.02 275 PRO A O 1
ATOM 2186 N N . ASP A 1 276 ? 11.201 -5.049 6.66 1 93.74 276 ASP A N 1
ATOM 2187 C CA . ASP A 1 276 ? 12.534 -5.619 6.484 1 93.74 276 ASP A CA 1
ATOM 2188 C C . ASP A 1 276 ? 13.311 -4.874 5.401 1 93.74 276 ASP A C 1
ATOM 2190 O O . ASP A 1 276 ? 14.451 -5.227 5.094 1 93.74 276 ASP A O 1
ATOM 2194 N N . HIS A 1 277 ? 12.741 -3.9 4.784 1 95.05 277 HIS A N 1
ATOM 2195 C CA . HIS A 1 277 ? 13.466 -3.059 3.838 1 95.05 277 HIS A CA 1
ATOM 2196 C C . HIS A 1 277 ? 14.437 -2.13 4.558 1 95.05 277 HIS A C 1
ATOM 2198 O O . HIS A 1 277 ? 14.057 -1.444 5.509 1 95.05 277 HIS A O 1
ATOM 2204 N N . PRO A 1 278 ? 15.679 -2.085 4.136 1 95.28 278 PRO A N 1
ATOM 2205 C CA . PRO A 1 278 ? 16.539 -1.032 4.679 1 95.28 278 PRO A CA 1
ATOM 2206 C C . PRO A 1 278 ? 16.087 0.368 4.27 1 95.28 278 PRO A C 1
ATOM 2208 O O . PRO A 1 278 ? 15.481 0.54 3.209 1 95.28 278 PRO A O 1
ATOM 2211 N N . PRO A 1 279 ? 16.388 1.357 5.104 1 96.52 279 PRO A N 1
ATOM 2212 C CA . PRO A 1 279 ? 16.011 2.715 4.706 1 96.52 279 PRO A CA 1
ATOM 2213 C C . PRO A 1 279 ? 16.776 3.205 3.479 1 96.52 279 PRO A C 1
ATOM 2215 O O . PRO A 1 279 ? 17.966 2.912 3.331 1 96.52 279 PRO A O 1
ATOM 2218 N N . VAL A 1 280 ? 16.125 3.896 2.631 1 97.18 280 VAL A N 1
ATOM 2219 C CA . VAL A 1 280 ? 16.775 4.63 1.55 1 97.18 280 VAL A CA 1
ATOM 2220 C C . VAL A 1 280 ? 17.42 5.9 2.102 1 97.18 280 VAL A C 1
ATOM 2222 O O . VAL A 1 280 ? 16.818 6.607 2.914 1 97.18 280 VAL A O 1
ATOM 2225 N N . THR A 1 281 ? 18.635 6.197 1.631 1 98.01 281 THR A N 1
ATOM 2226 C CA . THR A 1 281 ? 19.354 7.326 2.213 1 98.01 281 THR A CA 1
ATOM 2227 C C . THR A 1 281 ? 19.686 8.364 1.145 1 98.01 281 THR A C 1
ATOM 2229 O O . THR A 1 281 ? 20.187 8.02 0.072 1 98.01 281 THR A O 1
ATOM 2232 N N . TRP A 1 282 ? 19.361 9.557 1.44 1 97.53 282 TRP A N 1
ATOM 2233 C CA . TRP A 1 282 ? 19.849 10.708 0.689 1 97.53 282 TRP A CA 1
ATOM 2234 C C . TRP A 1 282 ? 20.888 11.483 1.493 1 97.53 282 TRP A C 1
ATOM 2236 O O . TRP A 1 282 ? 20.784 11.584 2.718 1 97.53 282 TRP A O 1
ATOM 2246 N N . THR A 1 283 ? 21.797 12.023 0.733 1 97.06 283 THR A N 1
ATOM 2247 C CA . THR A 1 283 ? 22.798 12.867 1.376 1 97.06 283 THR A CA 1
ATOM 2248 C C . THR A 1 283 ? 22.47 14.344 1.176 1 97.06 283 THR A C 1
ATOM 2250 O O . THR A 1 283 ? 21.922 14.729 0.141 1 97.06 283 THR A O 1
ATOM 2253 N N . ALA A 1 284 ? 22.832 15.123 2.076 1 92.7 284 ALA A N 1
ATOM 2254 C CA . ALA A 1 284 ? 22.435 16.528 2.12 1 92.7 284 ALA A CA 1
ATOM 2255 C C . ALA A 1 284 ? 22.898 17.268 0.869 1 92.7 284 ALA A C 1
ATOM 2257 O O . ALA A 1 284 ? 22.224 18.189 0.4 1 92.7 284 ALA A O 1
ATOM 2258 N N . ASP A 1 285 ? 24.012 16.878 0.31 1 92.05 285 ASP A N 1
ATOM 2259 C CA . ASP A 1 285 ? 24.534 17.553 -0.875 1 92.05 285 ASP A CA 1
ATOM 2260 C C . ASP A 1 285 ? 23.651 17.285 -2.092 1 92.05 285 ASP A C 1
ATOM 2262 O O . ASP A 1 285 ? 23.773 17.964 -3.115 1 92.05 285 ASP A O 1
ATOM 2266 N N . GLN A 1 286 ? 22.765 16.291 -1.999 1 94.22 286 GLN A N 1
ATOM 2267 C CA . GLN A 1 286 ? 21.861 15.976 -3.1 1 94.22 286 GLN A CA 1
ATOM 2268 C C . GLN A 1 286 ? 20.424 16.356 -2.759 1 94.22 286 GLN A C 1
ATOM 2270 O O . GLN A 1 286 ? 19.479 15.836 -3.357 1 94.22 286 GLN A O 1
ATOM 2275 N N . LEU A 1 287 ? 20.236 17.208 -1.837 1 91.78 287 LEU A N 1
ATOM 2276 C CA . LEU A 1 287 ? 18.912 17.548 -1.326 1 91.78 287 LEU A CA 1
ATOM 2277 C C . LEU A 1 287 ? 18.057 18.186 -2.415 1 91.78 287 LEU A C 1
ATOM 2279 O O . LEU A 1 287 ? 16.841 17.984 -2.454 1 91.78 287 LEU A O 1
ATOM 2283 N N . GLY A 1 288 ? 18.69 19.039 -3.217 1 90.96 288 GLY A N 1
ATOM 2284 C CA . GLY A 1 288 ? 17.936 19.598 -4.329 1 90.96 288 GLY A CA 1
ATOM 2285 C C . GLY A 1 288 ? 17.249 18.542 -5.174 1 90.96 288 GLY A C 1
ATOM 2286 O O . GLY A 1 288 ? 16.042 18.62 -5.414 1 90.96 288 GLY A O 1
ATOM 2287 N N . LYS A 1 289 ? 18.007 17.575 -5.555 1 92.79 289 LYS A N 1
ATOM 2288 C CA . LYS A 1 289 ? 17.48 16.459 -6.335 1 92.79 289 LYS A CA 1
ATOM 2289 C C . LYS A 1 289 ? 16.508 15.621 -5.509 1 92.79 289 LYS A C 1
ATOM 2291 O O . LYS A 1 289 ? 15.503 15.133 -6.031 1 92.79 289 LYS A O 1
ATOM 2296 N N . ALA A 1 290 ? 16.759 15.469 -4.276 1 93.91 290 ALA A N 1
ATOM 2297 C CA . ALA A 1 290 ? 15.927 14.67 -3.379 1 93.91 290 ALA A CA 1
ATOM 2298 C C . ALA A 1 290 ? 14.527 15.264 -3.256 1 93.91 290 ALA A C 1
ATOM 2300 O O . ALA A 1 290 ? 13.535 14.531 -3.23 1 93.91 290 ALA A O 1
ATOM 2301 N N . ILE A 1 291 ? 14.463 16.51 -3.197 1 92.61 291 ILE A N 1
ATOM 2302 C CA . ILE A 1 291 ? 13.187 17.176 -2.96 1 92.61 291 ILE A CA 1
ATOM 2303 C C . ILE A 1 291 ? 12.529 17.52 -4.294 1 92.61 291 ILE A C 1
ATOM 2305 O O . ILE A 1 291 ? 11.317 17.355 -4.456 1 92.61 291 ILE A O 1
ATOM 2309 N N . PHE A 1 292 ? 13.31 18.071 -5.225 1 93.76 292 PHE A N 1
ATOM 2310 C CA . PHE A 1 292 ? 12.837 18.44 -6.554 1 93.76 292 PHE A CA 1
ATOM 2311 C C . PHE A 1 292 ? 13.655 17.74 -7.633 1 93.76 292 PHE A C 1
ATOM 2313 O O . PHE A 1 292 ? 14.568 18.334 -8.211 1 93.76 292 PHE A O 1
ATOM 2320 N N . TYR A 1 293 ? 13.234 16.589 -8.01 1 93.54 293 TYR A N 1
ATOM 2321 C CA . TYR A 1 293 ? 14.043 15.729 -8.866 1 93.54 293 TYR A CA 1
ATOM 2322 C C . TYR A 1 293 ? 14.305 16.392 -10.213 1 93.54 293 TYR A C 1
ATOM 2324 O O . TYR A 1 293 ? 15.425 16.345 -10.728 1 93.54 293 TYR A O 1
ATOM 2332 N N . HIS A 1 294 ? 13.37 17.077 -10.776 1 91.39 294 HIS A N 1
ATOM 2333 C CA . HIS A 1 294 ? 13.498 17.649 -12.112 1 91.39 294 HIS A CA 1
ATOM 2334 C C . HIS A 1 294 ? 14.305 18.943 -12.082 1 91.39 294 HIS A C 1
ATOM 2336 O O . HIS A 1 294 ? 15.149 19.174 -12.951 1 91.39 294 HIS A O 1
ATOM 2342 N N . ASP A 1 295 ? 14.086 19.665 -11.017 1 88.09 295 ASP A N 1
ATOM 2343 C CA . ASP A 1 295 ? 14.756 20.958 -10.929 1 88.09 295 ASP A CA 1
ATOM 2344 C C . ASP A 1 295 ? 16.164 20.81 -10.356 1 88.09 295 ASP A C 1
ATOM 2346 O O . ASP A 1 295 ? 17.05 21.612 -10.657 1 88.09 295 ASP A O 1
ATOM 2350 N N . ARG A 1 296 ? 16.38 19.918 -9.43 1 90.07 296 ARG A N 1
ATOM 2351 C CA . ARG A 1 296 ? 17.634 19.558 -8.775 1 90.07 296 ARG A CA 1
ATOM 2352 C C . ARG A 1 296 ? 18.139 20.696 -7.895 1 90.07 296 ARG A C 1
ATOM 2354 O O . ARG A 1 296 ? 19.316 20.731 -7.53 1 90.07 296 ARG A O 1
ATOM 2361 N N . GLN A 1 297 ? 17.187 21.68 -7.664 1 87.91 297 GLN A N 1
ATOM 2362 C CA . GLN A 1 297 ? 17.524 22.834 -6.836 1 87.91 297 GLN A CA 1
ATOM 2363 C C . GLN A 1 297 ? 16.491 23.038 -5.731 1 87.91 297 GLN A C 1
ATOM 2365 O O . GLN A 1 297 ? 15.293 22.852 -5.952 1 87.91 297 GLN A O 1
ATOM 2370 N N . LEU A 1 298 ? 17.083 23.552 -4.667 1 87.12 298 LEU A N 1
ATOM 2371 C CA . LEU A 1 298 ? 16.209 23.826 -3.532 1 87.12 298 LEU A CA 1
ATOM 2372 C C . LEU A 1 298 ? 15.442 25.128 -3.738 1 87.12 298 LEU A C 1
ATOM 2374 O O . LEU A 1 298 ? 15.965 26.074 -4.333 1 87.12 298 LEU A O 1
ATOM 2378 N N . ASN A 1 299 ? 14.297 25.056 -3.278 1 84.95 299 ASN A N 1
ATOM 2379 C CA . ASN A 1 299 ? 13.453 26.244 -3.207 1 84.95 299 ASN A CA 1
ATOM 2380 C C . ASN A 1 299 ? 13.324 26.755 -1.774 1 84.95 299 ASN A C 1
ATOM 2382 O O . ASN A 1 299 ? 12.705 26.103 -0.932 1 84.95 299 ASN A O 1
ATOM 2386 N N . GLU A 1 300 ? 13.848 27.908 -1.489 1 83.51 300 GLU A N 1
ATOM 2387 C CA . GLU A 1 300 ? 13.912 28.459 -0.138 1 83.51 300 GLU A CA 1
ATOM 2388 C C . GLU A 1 300 ? 12.519 28.595 0.47 1 83.51 300 GLU A C 1
ATOM 2390 O O . GLU A 1 300 ? 12.329 28.342 1.661 1 83.51 300 GLU A O 1
ATOM 2395 N N . ARG A 1 301 ? 11.619 29.063 -0.239 1 83.09 301 ARG A N 1
ATOM 2396 C CA . ARG A 1 301 ? 10.256 29.231 0.255 1 83.09 301 ARG A CA 1
ATOM 2397 C C . ARG A 1 301 ? 9.676 27.901 0.724 1 83.09 301 ARG A C 1
ATOM 2399 O O . ARG A 1 301 ? 8.935 27.854 1.708 1 83.09 301 ARG A O 1
ATOM 2406 N N . PHE A 1 302 ? 10.018 26.904 0.054 1 88.07 302 PHE A N 1
ATOM 2407 C CA . PHE A 1 302 ? 9.529 25.576 0.404 1 88.07 302 PHE A CA 1
ATOM 2408 C C . PHE A 1 302 ? 10.019 25.165 1.788 1 88.07 302 PHE A C 1
ATOM 2410 O O . PHE A 1 302 ? 9.319 24.458 2.515 1 88.07 302 PHE A O 1
ATOM 2417 N N . LEU A 1 303 ? 11.068 25.629 2.142 1 84.72 303 LEU A N 1
ATOM 2418 C CA . LEU A 1 303 ? 11.683 25.222 3.401 1 84.72 303 LEU A CA 1
ATOM 2419 C C . LEU A 1 303 ? 11.26 26.147 4.536 1 84.72 303 LEU A C 1
ATOM 2421 O O . LEU A 1 303 ? 11.383 25.792 5.711 1 84.72 303 LEU A O 1
ATOM 2425 N N . THR A 1 304 ? 10.686 27.318 4.157 1 86.07 304 THR A N 1
ATOM 2426 C CA . THR A 1 304 ? 10.567 28.319 5.212 1 86.07 304 THR A CA 1
ATOM 2427 C C . THR A 1 304 ? 9.104 28.68 5.452 1 86.07 304 THR A C 1
ATOM 2429 O O . THR A 1 304 ? 8.765 29.268 6.481 1 86.07 304 THR A O 1
ATOM 2432 N N . ALA A 1 305 ? 8.267 28.41 4.545 1 86.51 305 ALA A N 1
ATOM 2433 C CA . ALA A 1 305 ? 6.85 28.686 4.766 1 86.51 305 ALA A CA 1
ATOM 2434 C C . ALA A 1 305 ? 6.22 27.631 5.671 1 86.51 305 ALA A C 1
ATOM 2436 O O . ALA A 1 305 ? 5.899 26.529 5.22 1 86.51 305 ALA A O 1
ATOM 2437 N N . LEU A 1 306 ? 6.097 28.008 6.896 1 93.05 306 LEU A N 1
ATOM 2438 C CA . LEU A 1 306 ? 5.584 27.111 7.925 1 93.05 306 LEU A CA 1
ATOM 2439 C C . LEU A 1 306 ? 4.467 27.778 8.721 1 93.05 306 LEU A C 1
ATOM 2441 O O . LEU A 1 306 ? 4.41 29.007 8.809 1 93.05 306 LEU A O 1
ATOM 2445 N N . THR A 1 307 ? 3.681 27.008 9.217 1 93.93 307 THR A N 1
ATOM 2446 C CA . THR A 1 307 ? 2.662 27.499 10.138 1 93.93 307 THR A CA 1
ATOM 2447 C C . THR A 1 307 ? 2.758 26.784 11.483 1 93.93 307 THR A C 1
ATOM 2449 O O . THR A 1 307 ? 3.322 25.691 11.572 1 93.93 307 THR A O 1
ATOM 2452 N N . MET B 1 1 ? -4.364 -9.894 15.656 1 53.7 1 MET B N 1
ATOM 2453 C CA . MET B 1 1 ? -2.946 -9.596 15.838 1 53.7 1 MET B CA 1
ATOM 2454 C C . MET B 1 1 ? -2.129 -10.098 14.653 1 53.7 1 MET B C 1
ATOM 2456 O O . MET B 1 1 ? -2.517 -11.061 13.989 1 53.7 1 MET B O 1
ATOM 2460 N N . LYS B 1 2 ? -1.261 -9.258 14.207 1 74.42 2 LYS B N 1
ATOM 2461 C CA . LYS B 1 2 ? -0.306 -9.706 13.198 1 74.42 2 LYS B CA 1
ATOM 2462 C C . LYS B 1 2 ? 0.558 -10.847 13.727 1 74.42 2 LYS B C 1
ATOM 2464 O O . LYS B 1 2 ? 0.98 -10.828 14.885 1 74.42 2 LYS B O 1
ATOM 2469 N N . LYS B 1 3 ? 0.54 -11.953 13.118 1 89.17 3 LYS B N 1
ATOM 2470 C CA . LYS B 1 3 ? 1.215 -13.192 13.492 1 89.17 3 LYS B CA 1
ATOM 2471 C C . LYS B 1 3 ? 2.67 -13.185 13.031 1 89.17 3 LYS B C 1
ATOM 2473 O O . LYS B 1 3 ? 3.427 -14.109 13.334 1 89.17 3 LYS B O 1
ATOM 2478 N N . GLY B 1 4 ? 3.029 -12.111 12.429 1 93.83 4 GLY B N 1
ATOM 2479 C CA . GLY B 1 4 ? 4.438 -11.973 12.095 1 93.83 4 GLY B CA 1
ATOM 2480 C C . GLY B 1 4 ? 4.733 -12.235 10.63 1 93.83 4 GLY B C 1
ATOM 2481 O O . GLY B 1 4 ? 5.876 -12.101 10.188 1 93.83 4 GLY B O 1
ATOM 2482 N N . VAL B 1 5 ? 3.778 -12.71 9.805 1 97.14 5 VAL B N 1
ATOM 2483 C CA . VAL B 1 5 ? 3.93 -12.751 8.355 1 97.14 5 VAL B CA 1
ATOM 2484 C C . VAL B 1 5 ? 3.925 -11.33 7.794 1 97.14 5 VAL B C 1
ATOM 2486 O O . VAL B 1 5 ? 3.036 -10.535 8.109 1 97.14 5 VAL B O 1
ATOM 2489 N N . ILE B 1 6 ? 4.869 -10.977 6.877 1 94.95 6 ILE B N 1
ATOM 2490 C CA . ILE B 1 6 ? 4.978 -9.544 6.627 1 94.95 6 ILE B CA 1
ATOM 2491 C C . ILE B 1 6 ? 4.765 -9.262 5.142 1 94.95 6 ILE B C 1
ATOM 2493 O O . ILE B 1 6 ? 4.404 -8.145 4.761 1 94.95 6 ILE B O 1
ATOM 2497 N N . ARG B 1 7 ? 4.99 -10.276 4.238 1 96.57 7 ARG B N 1
ATOM 2498 C CA . ARG B 1 7 ? 4.792 -10.004 2.818 1 96.57 7 ARG B CA 1
ATOM 2499 C C . ARG B 1 7 ? 4.97 -11.271 1.988 1 96.57 7 ARG 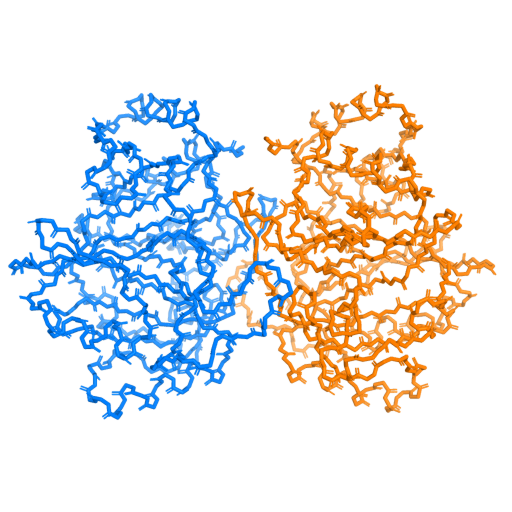B C 1
ATOM 2501 O O . ARG B 1 7 ? 5.565 -12.245 2.453 1 96.57 7 ARG B O 1
ATOM 2508 N N . PRO B 1 8 ? 4.486 -11.226 0.704 1 97.26 8 PRO B N 1
ATOM 2509 C CA . PRO B 1 8 ? 4.868 -12.298 -0.219 1 97.26 8 PRO B CA 1
ATOM 2510 C C . PRO B 1 8 ? 6.377 -12.382 -0.433 1 97.26 8 PRO B C 1
ATOM 2512 O O . PRO B 1 8 ? 7.062 -11.356 -0.436 1 97.26 8 PRO B O 1
ATOM 2515 N N . GLY B 1 9 ? 6.817 -13.597 -0.605 1 98.26 9 GLY B N 1
ATOM 2516 C CA . GLY B 1 9 ? 8.242 -13.813 -0.794 1 98.26 9 GLY B CA 1
ATOM 2517 C C . GLY B 1 9 ? 8.595 -14.276 -2.195 1 98.26 9 GLY B C 1
ATOM 2518 O O . GLY B 1 9 ? 9.321 -13.588 -2.917 1 98.26 9 GLY B O 1
ATOM 2519 N N . HIS B 1 10 ? 8.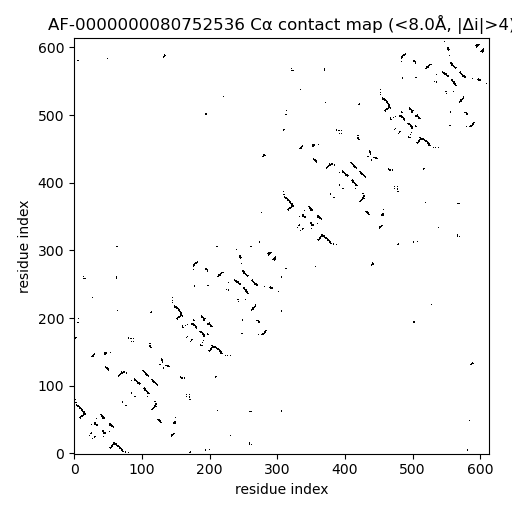112 -15.514 -2.514 1 98.83 10 HIS B N 1
ATOM 2520 C CA . HIS B 1 10 ? 8.446 -16.067 -3.823 1 98.83 10 HIS B CA 1
ATOM 2521 C C . HIS B 1 10 ? 7.458 -17.154 -4.23 1 98.83 10 HIS B C 1
ATOM 2523 O O . HIS B 1 10 ? 6.722 -17.677 -3.389 1 98.83 10 HIS B O 1
ATOM 2529 N N . ILE B 1 11 ? 7.468 -17.389 -5.516 1 98.9 11 ILE B N 1
ATOM 2530 C CA . ILE B 1 11 ? 6.689 -18.472 -6.106 1 98.9 11 ILE B CA 1
ATOM 2531 C C . ILE B 1 11 ? 7.587 -19.333 -6.99 1 98.9 11 ILE B C 1
ATOM 2533 O O . ILE B 1 11 ? 8.458 -18.815 -7.693 1 98.9 11 ILE B O 1
ATOM 2537 N N . GLN B 1 12 ? 7.414 -20.602 -6.886 1 98.91 12 GLN B N 1
ATOM 2538 C CA . GLN B 1 12 ? 8.086 -21.484 -7.834 1 98.91 12 GLN B CA 1
ATOM 2539 C C . GLN B 1 12 ? 7.101 -22.045 -8.856 1 98.91 12 GLN B C 1
ATOM 2541 O O . GLN B 1 12 ? 6.11 -22.679 -8.488 1 98.91 12 GLN B O 1
ATOM 2546 N N . LEU B 1 13 ? 7.452 -21.847 -10.072 1 98.89 13 LEU B N 1
ATOM 2547 C CA . LEU B 1 13 ? 6.606 -22.283 -11.178 1 98.89 13 LEU B CA 1
ATOM 2548 C C . LEU B 1 13 ? 7.286 -23.389 -11.978 1 98.89 13 LEU B C 1
ATOM 2550 O O . LEU B 1 13 ? 8.492 -23.33 -12.226 1 98.89 13 LEU B O 1
ATOM 2554 N N . ARG B 1 14 ? 6.477 -24.348 -12.338 1 98.85 14 ARG B N 1
ATOM 2555 C CA . ARG B 1 14 ? 6.913 -25.387 -13.265 1 98.85 14 ARG B CA 1
ATOM 2556 C C . ARG B 1 14 ? 6.68 -24.963 -14.712 1 98.85 14 ARG B C 1
ATOM 2558 O O . ARG B 1 14 ? 5.593 -24.497 -15.06 1 98.85 14 ARG B O 1
ATOM 2565 N N . VAL B 1 15 ? 7.692 -25.179 -15.502 1 98.76 15 VAL B N 1
ATOM 2566 C CA . VAL B 1 15 ? 7.582 -24.863 -16.922 1 98.76 15 VAL B CA 1
ATOM 2567 C C . VAL B 1 15 ? 8.051 -26.054 -17.755 1 98.76 15 VAL B C 1
ATOM 2569 O O . VAL B 1 15 ? 8.899 -26.833 -17.313 1 98.76 15 VAL B O 1
ATOM 2572 N N . LEU B 1 16 ? 7.581 -26.175 -18.971 1 98.65 16 LEU B N 1
ATOM 2573 C CA . LEU B 1 16 ? 7.865 -27.33 -19.816 1 98.65 16 LEU B CA 1
ATOM 2574 C C . LEU B 1 16 ? 9.199 -27.162 -20.535 1 98.65 16 LEU B C 1
ATOM 2576 O O . LEU B 1 16 ? 9.877 -28.148 -20.833 1 98.65 16 LEU B O 1
ATOM 2580 N N . ASP B 1 17 ? 9.535 -25.989 -20.932 1 98.32 17 ASP B N 1
ATOM 2581 C CA . ASP B 1 17 ? 10.769 -25.6 -21.609 1 98.32 17 ASP B CA 1
ATOM 2582 C C . ASP B 1 17 ? 11.37 -24.347 -20.978 1 98.32 17 ASP B C 1
ATOM 2584 O O . ASP B 1 17 ? 10.835 -23.247 -21.138 1 98.32 17 ASP B O 1
ATOM 2588 N N . LEU B 1 18 ? 12.508 -24.533 -20.342 1 98.29 18 LEU B N 1
ATOM 2589 C CA . LEU B 1 18 ? 13.097 -23.457 -19.551 1 98.29 18 LEU B CA 1
ATOM 2590 C C . LEU B 1 18 ? 13.518 -22.294 -20.443 1 98.29 18 LEU B C 1
ATOM 2592 O O . LEU B 1 18 ? 13.349 -21.13 -20.074 1 98.29 18 LEU B O 1
ATOM 2596 N N . GLN B 1 19 ? 14.081 -22.594 -21.576 1 97.99 19 GLN B N 1
ATOM 2597 C CA . GLN B 1 19 ? 14.533 -21.531 -22.468 1 97.99 19 GLN B CA 1
ATOM 2598 C C . GLN B 1 19 ? 13.356 -20.704 -22.978 1 97.99 19 GLN B C 1
ATOM 2600 O O . GLN B 1 19 ? 13.428 -19.474 -23.022 1 97.99 19 GLN B O 1
ATOM 2605 N N . ALA B 1 20 ? 12.312 -21.361 -23.395 1 98.27 20 ALA B N 1
ATOM 2606 C CA . ALA B 1 20 ? 11.103 -20.66 -23.819 1 98.27 20 ALA B CA 1
ATOM 2607 C C . ALA B 1 20 ? 10.527 -19.822 -22.681 1 98.27 20 ALA B C 1
ATOM 2609 O O . ALA B 1 20 ? 10.043 -18.71 -22.904 1 98.27 20 ALA B O 1
ATOM 2610 N N . ALA B 1 21 ? 10.595 -20.374 -21.487 1 98.54 21 ALA B N 1
ATOM 2611 C CA . ALA B 1 21 ? 10.106 -19.655 -20.314 1 98.54 21 ALA B CA 1
ATOM 2612 C C . ALA B 1 21 ? 10.935 -18.4 -20.055 1 98.54 21 ALA B C 1
ATOM 2614 O O . ALA B 1 21 ? 10.392 -17.352 -19.697 1 98.54 21 ALA B O 1
ATOM 2615 N N . LEU B 1 22 ? 12.167 -18.479 -20.215 1 98.47 22 LEU B N 1
ATOM 2616 C CA . LEU B 1 22 ? 13.035 -17.334 -19.966 1 98.47 22 LEU B CA 1
ATOM 2617 C C . LEU B 1 22 ? 12.762 -16.217 -20.968 1 98.47 22 LEU B C 1
ATOM 2619 O O . LEU B 1 22 ? 12.814 -15.036 -20.617 1 98.47 22 LEU B O 1
ATOM 2623 N N . ARG B 1 23 ? 12.505 -16.578 -22.194 1 98.05 23 ARG B N 1
ATOM 2624 C CA . ARG B 1 23 ? 12.107 -15.564 -23.165 1 98.05 23 ARG B CA 1
ATOM 2625 C C . ARG B 1 23 ? 10.839 -14.845 -22.718 1 98.05 23 ARG B C 1
ATOM 2627 O O . ARG B 1 23 ? 10.716 -13.63 -22.885 1 98.05 23 ARG B O 1
ATOM 2634 N N . HIS B 1 24 ? 9.986 -15.595 -22.152 1 98.63 24 HIS B N 1
ATOM 2635 C CA . HIS B 1 24 ? 8.721 -15.038 -21.685 1 98.63 24 HIS B CA 1
ATOM 2636 C C . HIS B 1 24 ? 8.923 -14.184 -20.438 1 98.63 24 HIS B C 1
ATOM 2638 O O . HIS B 1 24 ? 8.553 -13.008 -20.419 1 98.63 24 HIS B O 1
ATOM 2644 N N . TYR B 1 25 ? 9.558 -14.659 -19.4 1 98.84 25 TYR B N 1
ATOM 2645 C CA . TYR B 1 25 ? 9.603 -14.016 -18.092 1 98.84 25 TYR B CA 1
ATOM 2646 C C . TYR B 1 25 ? 10.674 -12.932 -18.053 1 98.84 25 TYR B C 1
ATOM 2648 O O . TYR B 1 25 ? 10.508 -11.911 -17.381 1 98.84 25 TYR B O 1
ATOM 2656 N N . VAL B 1 26 ? 11.738 -13.129 -18.72 1 98.57 26 VAL B N 1
ATOM 2657 C CA . VAL B 1 26 ? 12.817 -12.146 -18.701 1 98.57 26 VAL B CA 1
ATOM 2658 C C . VAL B 1 26 ? 12.602 -11.122 -19.814 1 98.57 26 VAL B C 1
ATOM 2660 O O . VAL B 1 26 ? 12.519 -9.92 -19.552 1 98.57 26 VAL B O 1
ATOM 2663 N N . ASP B 1 27 ? 12.397 -11.526 -21.052 1 98.15 27 ASP B N 1
ATOM 2664 C CA . ASP B 1 27 ? 12.345 -10.608 -22.185 1 98.15 27 ASP B CA 1
ATOM 2665 C C . ASP B 1 27 ? 10.993 -9.9 -22.256 1 98.15 27 ASP B C 1
ATOM 2667 O O . ASP B 1 27 ? 10.929 -8.699 -22.529 1 98.15 27 ASP B O 1
ATOM 2671 N N . LEU B 1 28 ? 9.933 -10.627 -22.044 1 98.64 28 LEU B N 1
ATOM 2672 C CA . LEU B 1 28 ? 8.609 -10.038 -22.206 1 98.64 28 LEU B CA 1
ATOM 2673 C C . LEU B 1 28 ? 8.157 -9.354 -20.92 1 98.64 28 LEU B C 1
ATOM 2675 O O . LEU B 1 28 ? 7.882 -8.152 -20.916 1 98.64 28 LEU B O 1
ATOM 2679 N N . LEU B 1 29 ? 8.113 -10.125 -19.772 1 98.69 29 LEU B N 1
ATOM 2680 C CA . LEU B 1 29 ? 7.656 -9.553 -18.51 1 98.69 29 LEU B CA 1
ATOM 2681 C C . LEU B 1 29 ? 8.669 -8.548 -17.97 1 98.69 29 LEU B C 1
ATOM 2683 O O . LEU B 1 29 ? 8.305 -7.625 -17.238 1 98.69 29 LEU B O 1
ATOM 2687 N N . GLY B 1 30 ? 9.947 -8.834 -18.296 1 98.62 30 GLY B N 1
ATOM 2688 C CA . GLY B 1 30 ? 10.994 -7.906 -17.896 1 98.62 30 GLY B CA 1
ATOM 2689 C C . GLY B 1 30 ? 11.577 -8.217 -16.53 1 98.62 30 GLY B C 1
ATOM 2690 O O . GLY B 1 30 ? 12.108 -7.329 -15.86 1 98.62 30 GLY B O 1
ATOM 2691 N N . LEU B 1 31 ? 11.446 -9.408 -16.022 1 98.8 31 LEU B N 1
ATOM 2692 C CA . LEU B 1 31 ? 12.098 -9.793 -14.775 1 98.8 31 LEU B CA 1
ATOM 2693 C C . LEU B 1 31 ? 13.604 -9.938 -14.971 1 98.8 31 LEU B C 1
ATOM 2695 O O . LEU B 1 31 ? 14.07 -10.154 -16.092 1 98.8 31 LEU B O 1
ATOM 2699 N N . ILE B 1 32 ? 14.33 -9.824 -13.875 1 98.77 32 ILE B N 1
ATOM 2700 C CA . ILE B 1 32 ? 15.788 -9.864 -13.888 1 98.77 32 ILE B CA 1
ATOM 2701 C C . ILE B 1 32 ? 16.27 -11.239 -13.431 1 98.77 32 ILE B C 1
ATOM 2703 O O . ILE B 1 32 ? 15.893 -11.71 -12.355 1 98.77 32 ILE B O 1
ATOM 2707 N N . GLU B 1 33 ? 17.058 -11.914 -14.219 1 98.6 33 GLU B N 1
ATOM 2708 C CA . GLU B 1 33 ? 17.659 -13.174 -13.791 1 98.6 33 GLU B CA 1
ATOM 2709 C C . GLU B 1 33 ? 18.758 -12.94 -12.759 1 98.6 33 GLU B C 1
ATOM 2711 O O . GLU B 1 33 ? 19.71 -12.199 -13.016 1 98.6 33 GLU B O 1
ATOM 2716 N N . MET B 1 34 ? 18.642 -13.621 -11.686 1 98.54 34 MET B N 1
ATOM 2717 C CA . MET B 1 34 ? 19.545 -13.387 -10.562 1 98.54 34 MET B CA 1
ATOM 2718 C C . MET B 1 34 ? 20.504 -14.558 -10.381 1 98.54 34 MET B C 1
ATOM 2720 O O . MET B 1 34 ? 21.431 -14.487 -9.572 1 98.54 34 MET B O 1
ATOM 2724 N N . GLY B 1 35 ? 20.21 -15.639 -11.032 1 98.03 35 GLY B N 1
ATOM 2725 C CA . GLY B 1 35 ? 21.102 -16.783 -10.931 1 98.03 35 GLY B CA 1
ATOM 2726 C C . GLY B 1 35 ? 20.407 -18.106 -11.19 1 98.03 35 GLY B C 1
ATOM 2727 O O . GLY B 1 35 ? 19.213 -18.137 -11.499 1 98.03 35 GLY B O 1
ATOM 2728 N N . ARG B 1 36 ? 21.194 -19.144 -11.188 1 98.04 36 ARG B N 1
ATOM 2729 C CA . ARG B 1 36 ? 20.761 -20.526 -11.365 1 98.04 36 ARG B CA 1
ATOM 2730 C C . ARG B 1 36 ? 21.408 -21.439 -10.328 1 98.04 36 ARG B C 1
ATOM 2732 O O . ARG B 1 36 ? 22.435 -21.092 -9.742 1 98.04 36 ARG B O 1
ATOM 2739 N N . ASP B 1 37 ? 20.688 -22.455 -10.094 1 97.7 37 ASP B N 1
ATOM 2740 C CA . ASP B 1 37 ? 21.307 -23.37 -9.14 1 97.7 37 ASP B CA 1
ATOM 2741 C C . ASP B 1 37 ? 21.568 -24.733 -9.776 1 97.7 37 ASP B C 1
ATOM 2743 O O . ASP B 1 37 ? 21.348 -24.917 -10.975 1 97.7 37 ASP B O 1
ATOM 2747 N N . GLU B 1 38 ? 22.128 -25.667 -8.985 1 96.06 38 GLU B N 1
ATOM 2748 C CA . GLU B 1 38 ? 22.595 -26.956 -9.486 1 96.06 38 GLU B CA 1
ATOM 2749 C C . GLU B 1 38 ? 21.424 -27.862 -9.856 1 96.06 38 GLU B C 1
ATOM 2751 O O . GLU B 1 38 ? 21.595 -28.84 -10.587 1 96.06 38 GLU B O 1
ATOM 2756 N N . GLN B 1 39 ? 20.247 -27.516 -9.444 1 95.66 39 GLN B N 1
ATOM 2757 C CA . GLN B 1 39 ? 19.065 -28.316 -9.746 1 95.66 39 GLN B CA 1
ATOM 2758 C C . GLN B 1 39 ? 18.378 -27.824 -11.017 1 95.66 39 GLN B C 1
ATOM 2760 O O . GLN B 1 39 ? 17.355 -28.374 -11.429 1 95.66 39 GLN B O 1
ATOM 2765 N N . GLY B 1 40 ? 18.956 -26.796 -11.6 1 96.96 40 GLY B N 1
ATOM 2766 C CA . GLY B 1 40 ? 18.426 -26.273 -12.849 1 96.96 40 GLY B CA 1
ATOM 2767 C C . GLY B 1 40 ? 17.401 -25.173 -12.648 1 96.96 40 GLY B C 1
ATOM 2768 O O . GLY B 1 40 ? 16.761 -24.732 -13.605 1 96.96 40 GLY B O 1
ATOM 2769 N N . ARG B 1 41 ? 17.24 -24.757 -11.449 1 98.55 41 ARG B N 1
ATOM 2770 C CA . ARG B 1 41 ? 16.296 -23.674 -11.19 1 98.55 41 ARG B CA 1
ATOM 2771 C C . ARG B 1 41 ? 16.882 -22.328 -11.602 1 98.55 41 ARG B C 1
ATOM 2773 O O . ARG B 1 41 ? 18.083 -22.094 -11.449 1 98.55 41 ARG B O 1
ATOM 2780 N N . VAL B 1 42 ? 15.996 -21.477 -12.096 1 98.86 42 VAL B N 1
ATOM 2781 C CA . VAL B 1 42 ? 16.368 -20.105 -12.427 1 98.86 42 VAL B CA 1
ATOM 2782 C C . VAL B 1 42 ? 15.63 -19.134 -11.508 1 98.86 42 VAL B C 1
ATOM 2784 O O . VAL B 1 42 ? 14.425 -19.272 -11.287 1 98.86 42 VAL B O 1
ATOM 2787 N N . TYR B 1 43 ? 16.374 -18.176 -10.968 1 98.91 43 TYR B N 1
ATOM 2788 C CA . TYR B 1 43 ? 15.845 -17.215 -10.006 1 98.91 43 TYR B CA 1
ATOM 2789 C C . TYR B 1 43 ? 15.662 -15.845 -10.649 1 98.91 43 TYR B C 1
ATOM 2791 O O . TYR B 1 43 ? 16.585 -15.319 -11.276 1 98.91 43 TYR B O 1
ATOM 2799 N N . LEU B 1 44 ? 14.468 -15.27 -10.49 1 98.92 44 LEU B N 1
ATOM 2800 C CA . LEU B 1 44 ? 14.131 -13.992 -11.108 1 98.92 44 LEU B CA 1
ATOM 2801 C C . LEU B 1 44 ? 13.532 -13.034 -10.084 1 98.92 44 LEU B C 1
ATOM 2803 O O . LEU B 1 44 ? 13.008 -13.467 -9.055 1 98.92 44 LEU B O 1
ATOM 2807 N N . LYS B 1 45 ? 13.585 -11.733 -10.336 1 98.7 45 LYS B N 1
ATOM 2808 C CA . LYS B 1 45 ? 12.916 -10.747 -9.492 1 98.7 45 LYS B CA 1
ATOM 2809 C C . LYS B 1 45 ? 12.47 -9.537 -10.308 1 98.7 45 LYS B C 1
ATOM 2811 O O . LYS B 1 45 ? 12.967 -9.309 -11.413 1 98.7 45 LYS B O 1
ATOM 2816 N N . GLY B 1 46 ? 11.517 -8.8 -9.812 1 98.35 46 GLY B N 1
ATOM 2817 C CA . GLY B 1 46 ? 11.267 -7.457 -10.31 1 98.35 46 GLY B CA 1
ATOM 2818 C C . GLY B 1 46 ? 12.312 -6.451 -9.867 1 98.35 46 GLY B C 1
ATOM 2819 O O . GLY B 1 46 ? 12.96 -6.635 -8.834 1 98.35 46 GLY B O 1
ATOM 2820 N N . TRP B 1 47 ? 12.409 -5.338 -10.471 1 97.84 47 TRP B N 1
ATOM 2821 C CA . TRP B 1 47 ? 13.565 -4.47 -10.271 1 97.84 47 TRP B CA 1
ATOM 2822 C C . TRP B 1 47 ? 13.455 -3.71 -8.954 1 97.84 47 TRP B C 1
ATOM 2824 O O . TRP B 1 47 ? 14.466 -3.298 -8.381 1 97.84 47 TRP B O 1
ATOM 2834 N N . THR B 1 48 ? 12.25 -3.612 -8.438 1 97.59 48 THR B N 1
ATOM 2835 C CA . THR B 1 48 ? 12.113 -2.836 -7.211 1 97.59 48 THR B CA 1
ATOM 2836 C C . THR B 1 48 ? 12.284 -3.728 -5.985 1 97.59 48 THR B C 1
ATOM 2838 O O . THR B 1 48 ? 12.29 -3.242 -4.852 1 97.59 48 THR B O 1
ATOM 2841 N N . GLU B 1 49 ? 12.315 -5.005 -6.148 1 97.86 49 GLU B N 1
ATOM 2842 C CA . GLU B 1 49 ? 12.344 -5.935 -5.023 1 97.86 49 GLU B CA 1
ATOM 2843 C C . GLU B 1 49 ? 13.721 -5.965 -4.366 1 97.86 49 GLU B C 1
ATOM 2845 O O . GLU B 1 49 ? 14.743 -5.97 -5.055 1 97.86 49 GLU B O 1
ATOM 2850 N N . ILE B 1 50 ? 13.717 -6.071 -3.047 1 97.42 50 ILE B N 1
ATOM 2851 C CA . ILE B 1 50 ? 14.991 -6 -2.34 1 97.42 50 ILE B CA 1
ATOM 2852 C C . ILE B 1 50 ? 15.578 -7.403 -2.192 1 97.42 50 ILE B C 1
ATOM 2854 O O . ILE B 1 50 ? 16.798 -7.569 -2.136 1 97.42 50 ILE B O 1
ATOM 2858 N N . ASP B 1 51 ? 14.711 -8.417 -2.144 1 98.18 51 ASP B N 1
ATOM 2859 C CA . ASP B 1 51 ? 15.173 -9.799 -2.052 1 98.18 51 ASP B CA 1
ATOM 2860 C C . ASP B 1 51 ? 15.852 -10.239 -3.347 1 98.18 51 ASP B C 1
ATOM 2862 O O . ASP B 1 51 ? 15.581 -9.685 -4.415 1 98.18 51 ASP B O 1
ATOM 2866 N N . ARG B 1 52 ? 16.614 -11.229 -3.264 1 98.32 52 ARG B N 1
ATOM 2867 C CA . ARG B 1 52 ? 17.359 -11.747 -4.407 1 98.32 52 ARG B CA 1
ATOM 2868 C C . ARG B 1 52 ? 16.416 -12.269 -5.486 1 98.32 52 ARG B C 1
ATOM 2870 O O . ARG B 1 52 ? 16.694 -12.133 -6.679 1 98.32 52 ARG B O 1
ATOM 2877 N N . PHE B 1 53 ? 15.322 -12.844 -5.07 1 98.8 53 PHE B N 1
ATOM 2878 C CA . PHE B 1 53 ? 14.392 -13.369 -6.063 1 98.8 53 PHE B CA 1
ATOM 2879 C C . PHE B 1 53 ? 12.975 -13.421 -5.503 1 98.8 53 PHE B C 1
ATOM 2881 O O . PHE B 1 53 ? 12.783 -13.431 -4.285 1 98.8 53 PHE B O 1
ATOM 2888 N N . SER B 1 54 ? 12.057 -13.438 -6.396 1 98.82 54 SER B N 1
ATOM 2889 C CA . SER B 1 54 ? 10.661 -13.642 -6.026 1 98.82 54 SER B CA 1
ATOM 2890 C C . SER B 1 54 ? 9.992 -14.667 -6.936 1 98.82 54 SER B C 1
ATOM 2892 O O . SER B 1 54 ? 8.849 -15.064 -6.697 1 98.82 54 SER B O 1
ATOM 2894 N N . VAL B 1 55 ? 10.641 -15.071 -8.015 1 98.93 55 VAL B N 1
ATOM 2895 C CA . VAL B 1 55 ? 10.143 -16.101 -8.921 1 98.93 55 VAL B CA 1
ATOM 2896 C C . VAL B 1 55 ? 11.228 -17.149 -9.158 1 98.93 55 VAL B C 1
ATOM 2898 O O . VAL B 1 55 ? 12.377 -16.808 -9.447 1 98.93 55 VAL B O 1
ATOM 2901 N N . VAL B 1 56 ? 10.86 -18.339 -8.984 1 98.94 56 VAL B N 1
ATOM 2902 C CA . VAL B 1 56 ? 11.729 -19.467 -9.303 1 98.94 56 VAL B CA 1
ATOM 2903 C C . VAL B 1 56 ? 11.096 -20.312 -10.406 1 98.94 56 VAL B C 1
ATOM 2905 O O . VAL B 1 56 ? 9.938 -20.723 -10.295 1 98.94 56 VAL B O 1
ATOM 2908 N N . LEU B 1 57 ? 11.846 -20.508 -11.444 1 98.9 57 LEU B N 1
ATOM 2909 C CA . LEU B 1 57 ? 11.396 -21.378 -12.524 1 98.9 57 LEU B CA 1
ATOM 2910 C C . LEU B 1 57 ? 12.133 -22.713 -12.491 1 98.9 57 LEU B C 1
ATOM 2912 O O . LEU B 1 57 ? 13.35 -22.749 -12.293 1 98.9 57 LEU B O 1
ATOM 2916 N N . ARG B 1 58 ? 11.432 -23.673 -12.648 1 98.47 58 ARG B N 1
ATOM 2917 C CA . ARG B 1 58 ? 12.057 -24.977 -12.848 1 98.47 58 ARG B CA 1
ATOM 2918 C C . ARG B 1 58 ? 11.361 -25.752 -13.962 1 98.47 58 ARG B C 1
ATOM 2920 O O . ARG B 1 58 ? 10.137 -25.699 -14.092 1 98.47 58 ARG B O 1
ATOM 2927 N N . GLN B 1 59 ? 12.152 -26.532 -14.707 1 98.47 59 GLN B N 1
ATOM 2928 C CA . GLN B 1 59 ? 11.607 -27.365 -15.774 1 98.47 59 GLN B CA 1
ATOM 2929 C C . GLN B 1 59 ? 10.957 -28.626 -15.21 1 98.47 59 GLN B C 1
ATOM 2931 O O . GLN B 1 59 ? 11.502 -29.258 -14.303 1 98.47 59 GLN B O 1
ATOM 2936 N N . ALA B 1 60 ? 9.806 -28.902 -15.72 1 98.34 60 ALA B N 1
ATOM 2937 C CA . ALA B 1 60 ? 9.054 -30.092 -15.331 1 98.34 60 ALA B CA 1
ATOM 2938 C C . ALA B 1 60 ? 8.2 -30.603 -16.488 1 98.34 60 ALA B C 1
ATOM 2940 O O . ALA B 1 60 ? 8.108 -29.956 -17.534 1 98.34 60 ALA B O 1
ATOM 2941 N N . ASP B 1 61 ? 7.596 -31.787 -16.307 1 97.99 61 ASP B N 1
ATOM 2942 C CA . ASP B 1 61 ? 6.808 -32.409 -17.368 1 97.99 61 ASP B CA 1
ATOM 2943 C C . ASP B 1 61 ? 5.383 -31.861 -17.386 1 97.99 61 ASP B C 1
ATOM 2945 O O . ASP B 1 61 ? 4.65 -32.056 -18.358 1 97.99 61 ASP B O 1
ATOM 2949 N N . GLU B 1 62 ? 4.99 -31.161 -16.334 1 98.04 62 GLU B N 1
ATOM 2950 C CA . GLU B 1 62 ? 3.685 -30.514 -16.229 1 98.04 62 GLU B CA 1
ATOM 2951 C C . GLU B 1 62 ? 3.817 -29.09 -15.695 1 98.04 62 GLU B C 1
ATOM 2953 O O . GLU B 1 62 ? 4.604 -28.834 -14.782 1 98.04 62 GLU B O 1
ATOM 2958 N N . PRO B 1 63 ? 3.049 -28.219 -16.263 1 98.21 63 PRO B N 1
ATOM 2959 C CA . PRO B 1 63 ? 3.095 -26.849 -15.746 1 98.21 63 PRO B CA 1
ATOM 2960 C C . PRO B 1 63 ? 2.355 -26.694 -14.419 1 98.21 63 PRO B C 1
ATOM 2962 O O . PRO B 1 63 ? 1.617 -27.595 -14.01 1 98.21 63 PRO B O 1
ATOM 2965 N N . GLY B 1 64 ? 2.587 -25.631 -13.772 1 98.39 64 GLY B N 1
ATOM 2966 C CA . GLY B 1 64 ? 1.898 -25.353 -12.522 1 98.39 64 GLY B CA 1
ATOM 2967 C C . GLY B 1 64 ? 2.792 -24.713 -11.477 1 98.39 64 GLY B C 1
ATOM 2968 O O . GLY B 1 64 ? 3.843 -24.159 -11.807 1 98.39 64 GLY B O 1
ATOM 2969 N N . MET B 1 65 ? 2.307 -24.7 -10.234 1 98.63 65 MET B N 1
ATOM 2970 C CA . MET B 1 65 ? 2.986 -24.085 -9.097 1 98.63 65 MET B CA 1
ATOM 2971 C C . MET B 1 65 ? 3.413 -25.141 -8.082 1 98.63 65 MET B C 1
ATOM 2973 O O . MET B 1 65 ? 2.613 -25.995 -7.695 1 98.63 65 MET B O 1
ATOM 2977 N N . ASP B 1 66 ? 4.622 -25.048 -7.664 1 98.69 66 ASP B N 1
ATOM 2978 C CA . ASP B 1 66 ? 5.062 -25.947 -6.601 1 98.69 66 ASP B CA 1
ATOM 2979 C C . ASP B 1 66 ? 4.67 -25.407 -5.228 1 98.69 66 ASP B C 1
ATOM 2981 O O . ASP B 1 66 ? 4.204 -26.159 -4.369 1 98.69 66 ASP B O 1
ATOM 2985 N N . PHE B 1 67 ? 4.947 -24.119 -5.009 1 98.77 67 PHE B N 1
ATOM 2986 C CA . PHE B 1 67 ? 4.639 -23.509 -3.722 1 98.77 67 PHE B CA 1
ATOM 2987 C C . PHE B 1 67 ? 4.703 -21.989 -3.814 1 98.77 67 PHE B C 1
ATOM 2989 O O . PHE B 1 67 ? 5.259 -21.443 -4.768 1 98.77 67 PHE B O 1
ATOM 2996 N N . LEU B 1 68 ? 4.075 -21.354 -2.873 1 98.82 68 LEU B N 1
ATOM 2997 C CA . LEU B 1 68 ? 4.132 -19.913 -2.648 1 98.82 68 LEU B CA 1
ATOM 2998 C C . LEU B 1 68 ? 4.706 -19.601 -1.27 1 98.82 68 LEU B C 1
ATOM 3000 O O . LEU B 1 68 ? 4.273 -20.175 -0.268 1 98.82 68 LEU B O 1
ATOM 3004 N N . GLY B 1 69 ? 5.671 -18.736 -1.27 1 98.8 69 GLY B N 1
ATOM 3005 C CA . GLY B 1 69 ? 6.34 -18.419 -0.018 1 98.8 69 GLY B CA 1
ATOM 3006 C C . GLY B 1 69 ? 5.976 -17.05 0.524 1 98.8 69 GLY B C 1
ATOM 3007 O O . GLY B 1 69 ? 5.831 -16.093 -0.239 1 98.8 69 GLY B O 1
ATOM 3008 N N . PHE B 1 70 ? 5.955 -16.947 1.872 1 98.71 70 PHE B N 1
ATOM 3009 C CA . PHE B 1 70 ? 5.778 -15.681 2.574 1 98.71 70 PHE B CA 1
ATOM 3010 C C . PHE B 1 70 ? 6.919 -15.442 3.555 1 98.71 70 PHE B C 1
ATOM 3012 O O . PHE B 1 70 ? 7.393 -16.376 4.205 1 98.71 70 PHE B O 1
ATOM 3019 N N . LYS B 1 71 ? 7.308 -14.242 3.654 1 98.33 71 LYS B N 1
ATOM 3020 C CA . LYS B 1 71 ? 8.36 -13.847 4.587 1 98.33 71 LYS B CA 1
ATOM 3021 C C . LYS B 1 71 ? 7.784 -13.537 5.966 1 98.33 71 LYS B C 1
ATOM 3023 O O . LYS B 1 71 ? 6.737 -12.897 6.077 1 98.33 71 LYS B O 1
ATOM 3028 N N . VAL B 1 72 ? 8.458 -14.001 6.998 1 98.04 72 VAL B N 1
ATOM 3029 C CA . VAL B 1 72 ? 8.076 -13.673 8.368 1 98.04 72 VAL B CA 1
ATOM 3030 C C . VAL B 1 72 ? 9.137 -12.774 8.999 1 98.04 72 VAL B C 1
ATOM 3032 O O . VAL B 1 72 ? 10.234 -12.622 8.456 1 98.04 72 VAL B O 1
ATOM 3035 N N . VAL B 1 73 ? 8.877 -12.192 10.08 1 95.46 73 VAL B N 1
ATOM 3036 C CA . VAL B 1 73 ? 9.64 -11.087 10.65 1 95.46 73 VAL B CA 1
ATOM 3037 C C . VAL B 1 73 ? 10.992 -11.594 11.147 1 95.46 73 VAL B C 1
ATOM 3039 O O . VAL B 1 73 ? 11.992 -10.875 11.088 1 95.46 73 VAL B O 1
ATOM 3042 N N . ASP B 1 74 ? 10.986 -12.805 11.728 1 96.61 74 ASP B N 1
ATOM 3043 C CA . ASP B 1 74 ? 12.237 -13.329 12.268 1 96.61 74 ASP B CA 1
ATOM 3044 C C . ASP B 1 74 ? 12.164 -14.843 12.453 1 96.61 74 ASP B C 1
ATOM 3046 O O . ASP B 1 74 ? 11.127 -15.456 12.191 1 96.61 74 ASP B O 1
ATOM 3050 N N . ASP B 1 75 ? 13.27 -15.393 12.871 1 97.77 75 ASP B N 1
ATOM 3051 C CA . ASP B 1 75 ? 13.376 -16.845 12.976 1 97.77 75 ASP B CA 1
ATOM 3052 C C . ASP B 1 75 ? 12.495 -17.38 14.103 1 97.77 75 ASP B C 1
ATOM 3054 O O . ASP B 1 75 ? 11.944 -18.478 13.999 1 97.77 75 ASP B O 1
ATOM 3058 N N . ALA B 1 76 ? 12.377 -16.656 15.198 1 97.74 76 ALA B N 1
ATOM 3059 C CA . ALA B 1 76 ? 11.518 -17.076 16.303 1 97.74 76 ALA B CA 1
ATOM 3060 C C . ALA B 1 76 ? 10.065 -17.194 15.853 1 97.74 76 ALA B C 1
ATOM 3062 O O . ALA B 1 76 ? 9.375 -18.153 16.206 1 97.74 76 ALA B O 1
ATOM 3063 N N . THR B 1 77 ? 9.678 -16.268 15.099 1 97.61 77 THR B N 1
ATOM 3064 C CA . THR B 1 77 ? 8.332 -16.303 14.538 1 97.61 77 THR B CA 1
ATOM 3065 C C . THR B 1 77 ? 8.165 -17.501 13.607 1 97.61 77 THR B C 1
ATOM 3067 O O . THR B 1 77 ? 7.129 -18.168 13.625 1 97.61 77 THR B O 1
ATOM 3070 N N . LEU B 1 78 ? 9.156 -17.726 12.781 1 98.45 78 LEU B N 1
ATOM 3071 C CA . LEU B 1 78 ? 9.125 -18.874 11.881 1 98.45 78 LEU B CA 1
ATOM 3072 C C . LEU B 1 78 ? 8.888 -20.166 12.655 1 98.45 78 LEU B C 1
ATOM 3074 O O . LEU B 1 78 ? 8.033 -20.972 12.281 1 98.45 78 LEU B O 1
ATOM 3078 N N . GLY B 1 79 ? 9.626 -20.352 13.729 1 98.23 79 GLY B N 1
ATOM 3079 C CA . GLY B 1 79 ? 9.455 -21.532 14.561 1 98.23 79 GLY B CA 1
ATOM 3080 C C . GLY B 1 79 ? 8.076 -21.629 15.184 1 98.23 79 GLY B C 1
ATOM 3081 O O . GLY B 1 79 ? 7.444 -22.687 15.147 1 98.23 79 GLY B O 1
ATOM 3082 N N . ARG B 1 80 ? 7.624 -20.543 15.704 1 98.41 80 ARG B N 1
ATOM 3083 C CA . ARG B 1 80 ? 6.319 -20.506 16.356 1 98.41 80 ARG B CA 1
ATOM 3084 C C . ARG B 1 80 ? 5.205 -20.835 15.369 1 98.41 80 ARG B C 1
ATOM 3086 O O . ARG B 1 80 ? 4.311 -21.627 15.675 1 98.41 80 ARG B O 1
ATOM 3093 N N . LEU B 1 81 ? 5.294 -20.243 14.224 1 98.49 81 LEU B N 1
ATOM 3094 C CA . LEU B 1 81 ? 4.261 -20.493 13.226 1 98.49 81 LEU B CA 1
ATOM 3095 C C . LEU B 1 81 ? 4.308 -21.941 12.747 1 98.49 81 LEU B C 1
ATOM 3097 O O . LEU B 1 81 ? 3.269 -22.532 12.441 1 98.49 81 LEU B O 1
ATOM 3101 N N . GLY B 1 82 ? 5.498 -22.502 12.622 1 98.53 82 GLY B N 1
ATOM 3102 C CA . GLY B 1 82 ? 5.598 -23.917 12.301 1 98.53 82 GLY B CA 1
ATOM 3103 C C . GLY B 1 82 ? 4.837 -24.803 13.269 1 98.53 82 GLY B C 1
ATOM 3104 O O . GLY B 1 82 ? 4.129 -25.722 12.852 1 98.53 82 GLY B O 1
ATOM 3105 N N . GLU B 1 83 ? 4.976 -24.49 14.529 1 98.54 83 GLU B N 1
ATOM 3106 C CA . GLU B 1 83 ? 4.273 -25.247 15.56 1 98.54 83 GLU B CA 1
ATOM 3107 C C . GLU B 1 83 ? 2.764 -25.041 15.466 1 98.54 83 GLU B C 1
ATOM 3109 O O . GLU B 1 83 ? 1.991 -25.989 15.616 1 98.54 83 GLU B O 1
ATOM 3114 N N . GLU B 1 84 ? 2.397 -23.853 15.231 1 98.62 84 GLU B N 1
ATOM 3115 C CA . GLU B 1 84 ? 0.974 -23.538 15.144 1 98.62 84 GLU B CA 1
ATOM 3116 C C . GLU B 1 84 ? 0.341 -24.18 13.913 1 98.62 84 GLU B C 1
ATOM 3118 O O . GLU B 1 84 ? -0.824 -24.581 13.946 1 98.62 84 GLU B O 1
ATOM 3123 N N . LEU B 1 85 ? 1.1 -24.219 12.849 1 98.73 85 LEU B N 1
ATOM 3124 C CA . LEU B 1 85 ? 0.622 -24.879 11.639 1 98.73 85 LEU B CA 1
ATOM 3125 C C . LEU B 1 85 ? 0.404 -26.369 11.883 1 98.73 85 LEU B C 1
ATOM 3127 O O . LEU B 1 85 ? -0.617 -26.926 11.473 1 98.73 85 LEU B O 1
ATOM 3131 N N . ALA B 1 86 ? 1.318 -26.977 12.562 1 98.48 86 ALA B N 1
ATOM 3132 C CA . ALA B 1 86 ? 1.173 -28.388 12.91 1 98.48 86 ALA B CA 1
ATOM 3133 C C . ALA B 1 86 ? -0.037 -28.608 13.814 1 98.48 86 ALA B C 1
ATOM 3135 O O . ALA B 1 86 ? -0.805 -29.552 13.614 1 98.48 86 ALA B O 1
ATOM 3136 N N . ALA B 1 87 ? -0.225 -27.779 14.757 1 98.52 87 ALA B N 1
ATOM 3137 C CA . ALA B 1 87 ? -1.347 -27.873 15.687 1 98.52 87 ALA B CA 1
ATOM 3138 C C . ALA B 1 87 ? -2.678 -27.699 14.961 1 98.52 87 ALA B C 1
ATOM 3140 O O . ALA B 1 87 ? -3.688 -28.288 15.354 1 98.52 87 ALA B O 1
ATOM 3141 N N . PHE B 1 88 ? -2.651 -26.922 13.955 1 98.36 88 PHE B N 1
ATOM 3142 C CA . PHE B 1 88 ? -3.846 -26.705 13.147 1 98.36 88 PHE B CA 1
ATOM 3143 C C . PHE B 1 88 ? -4.186 -27.951 12.338 1 98.36 88 PHE B C 1
ATOM 3145 O O . PHE B 1 88 ? -5.324 -28.119 11.896 1 98.36 88 PHE B O 1
ATOM 3152 N N . GLY B 1 89 ? -3.096 -28.773 12.093 1 97.95 89 GLY B N 1
ATOM 3153 C CA . GLY B 1 89 ? -3.341 -30.022 11.39 1 97.95 89 GLY B CA 1
ATOM 3154 C C . GLY B 1 89 ? -2.626 -30.106 10.055 1 97.95 89 GLY B C 1
ATOM 3155 O O . GLY B 1 89 ? -2.837 -31.05 9.29 1 97.95 89 GLY B O 1
ATOM 3156 N N . CYS B 1 90 ? -1.789 -29.151 9.722 1 97.92 90 CYS B N 1
ATOM 3157 C CA . CYS B 1 90 ? -1.063 -29.18 8.458 1 97.92 90 CYS B CA 1
ATOM 3158 C C . CYS B 1 90 ? 0.127 -30.129 8.534 1 97.92 90 CYS B C 1
ATOM 3160 O O . CYS B 1 90 ? 0.745 -30.273 9.59 1 97.92 90 CYS B O 1
ATOM 3162 N N . GLN B 1 91 ? 0.36 -30.716 7.44 1 97.25 91 GLN B N 1
ATOM 3163 C CA . GLN B 1 91 ? 1.647 -31.388 7.296 1 97.25 91 GLN B CA 1
ATOM 3164 C C . GLN B 1 91 ? 2.773 -30.381 7.08 1 97.25 91 GLN B C 1
ATOM 3166 O O . GLN B 1 91 ? 2.76 -29.626 6.105 1 97.25 91 GLN B O 1
ATOM 3171 N N . VAL B 1 92 ? 3.74 -30.423 8.022 1 98.12 92 VAL B N 1
ATOM 3172 C CA . VAL B 1 92 ? 4.797 -29.417 8.004 1 98.12 92 VAL B CA 1
ATOM 3173 C C . VAL B 1 92 ? 6.141 -30.084 7.722 1 98.12 92 VAL B C 1
ATOM 3175 O O . VAL B 1 92 ? 6.438 -31.151 8.265 1 98.12 92 VAL B O 1
ATOM 3178 N N . GLU B 1 93 ? 6.859 -29.503 6.866 1 98.32 93 GLU B N 1
ATOM 3179 C CA . GLU B 1 93 ? 8.201 -29.948 6.503 1 98.32 93 GLU B CA 1
ATOM 3180 C C . GLU B 1 93 ? 9.226 -28.835 6.705 1 98.32 93 GLU B C 1
ATOM 3182 O O . GLU B 1 93 ? 8.967 -27.677 6.37 1 98.32 93 GLU B O 1
ATOM 3187 N N . ASN B 1 94 ? 10.359 -29.194 7.277 1 98.25 94 ASN B N 1
ATOM 3188 C CA . ASN B 1 94 ? 11.464 -28.251 7.418 1 98.25 94 ASN B CA 1
ATOM 3189 C C . ASN B 1 94 ? 12.475 -28.4 6.286 1 98.25 94 ASN B C 1
ATOM 3191 O O . ASN B 1 94 ? 12.941 -29.506 6.005 1 98.25 94 ASN B O 1
ATOM 3195 N N . LEU B 1 95 ? 12.751 -27.338 5.633 1 98.45 95 LEU B N 1
ATOM 3196 C CA . LEU B 1 95 ? 13.742 -27.305 4.563 1 98.45 95 LEU B CA 1
ATOM 3197 C C . LEU B 1 95 ? 14.975 -26.515 4.987 1 98.45 95 LEU B C 1
ATOM 3199 O O . LEU B 1 95 ? 14.856 -25.4 5.5 1 98.45 95 LEU B O 1
ATOM 3203 N N . PRO B 1 96 ? 16.143 -27.036 4.801 1 98.18 96 PRO B N 1
ATOM 3204 C CA . PRO B 1 96 ? 17.354 -26.375 5.292 1 98.18 96 PRO B CA 1
ATOM 3205 C C . PRO B 1 96 ? 17.678 -25.093 4.529 1 98.18 96 PRO B C 1
ATOM 3207 O O . PRO B 1 96 ? 17.271 -24.938 3.374 1 98.18 96 PRO B O 1
ATOM 3210 N N . ALA B 1 97 ? 18.431 -24.25 5.209 1 98.31 97 ALA B N 1
ATOM 3211 C CA . ALA B 1 97 ? 18.956 -23.051 4.559 1 98.31 97 ALA B CA 1
ATOM 3212 C C . ALA B 1 97 ? 19.761 -23.411 3.314 1 98.31 97 ALA B C 1
ATOM 3214 O O . ALA B 1 97 ? 20.531 -24.374 3.322 1 98.31 97 ALA B O 1
ATOM 3215 N N . GLY B 1 98 ? 19.517 -22.639 2.265 1 97.62 98 GLY B N 1
ATOM 3216 C CA . GLY B 1 98 ? 20.307 -22.831 1.059 1 97.62 98 GLY B CA 1
ATOM 3217 C C . GLY B 1 98 ? 19.677 -23.805 0.081 1 97.62 98 GLY B C 1
ATOM 3218 O O . GLY B 1 98 ? 20.128 -23.926 -1.06 1 97.62 98 GLY B O 1
ATOM 3219 N N . GLU B 1 99 ? 18.642 -24.543 0.584 1 97.87 99 GLU B N 1
ATOM 3220 C CA . GLU B 1 99 ? 17.945 -25.392 -0.378 1 97.87 99 GLU B CA 1
ATOM 3221 C C . GLU B 1 99 ? 17.438 -24.579 -1.565 1 97.87 99 GLU B C 1
ATOM 3223 O O . GLU B 1 99 ? 17.495 -25.038 -2.708 1 97.87 99 GLU B O 1
ATOM 3228 N N . LEU B 1 100 ? 16.828 -23.466 -1.4 1 97.36 100 LEU B N 1
ATOM 3229 C CA . LEU B 1 100 ? 16.736 -22.414 -2.406 1 97.36 100 LEU B CA 1
ATOM 3230 C C . LEU B 1 100 ? 17.935 -21.475 -2.322 1 97.36 100 LEU B C 1
ATOM 3232 O O . LEU B 1 100 ? 18.192 -20.882 -1.272 1 97.36 100 LEU B O 1
ATOM 3236 N N . LYS B 1 101 ? 18.611 -21.36 -3.314 1 97.57 101 LYS B N 1
ATOM 3237 C CA . LYS B 1 101 ? 19.854 -20.595 -3.291 1 97.57 101 LYS B CA 1
ATOM 3238 C C . LYS B 1 101 ? 19.608 -19.159 -2.838 1 97.57 101 LYS B C 1
ATOM 3240 O O . LYS B 1 101 ? 18.848 -18.424 -3.473 1 97.57 101 LYS B O 1
ATOM 3245 N N . GLY B 1 102 ? 20.267 -18.77 -1.721 1 97.96 102 GLY B N 1
ATOM 3246 C CA . GLY B 1 102 ? 20.151 -17.411 -1.217 1 97.96 102 GLY B CA 1
ATOM 3247 C C . GLY B 1 102 ? 18.998 -17.232 -0.247 1 97.96 102 GLY B C 1
ATOM 3248 O O . GLY B 1 102 ? 18.706 -16.112 0.179 1 97.96 102 GLY B O 1
ATOM 3249 N N . CYS B 1 103 ? 18.344 -18.328 0.108 1 98.45 103 CYS B N 1
ATOM 3250 C CA . CYS B 1 103 ? 17.241 -18.287 1.062 1 98.45 103 CYS B CA 1
ATOM 3251 C C . CYS B 1 103 ? 17.581 -19.071 2.324 1 98.45 103 CYS B C 1
ATOM 3253 O O . CYS B 1 103 ? 18.262 -20.095 2.259 1 98.45 103 CYS B O 1
ATOM 3255 N N . GLY B 1 104 ? 17.15 -18.613 3.455 1 98.62 104 GLY B N 1
ATOM 3256 C CA . GLY B 1 104 ? 17.323 -19.338 4.704 1 98.62 104 GLY B CA 1
ATOM 3257 C C . GLY B 1 104 ? 16.431 -20.561 4.812 1 98.62 104 GLY B C 1
ATOM 3258 O O . GLY B 1 104 ? 15.865 -21.013 3.815 1 98.62 104 GLY B O 1
ATOM 3259 N N . ARG B 1 105 ? 16.427 -21.118 5.99 1 98.67 105 ARG B N 1
ATOM 3260 C CA . ARG B 1 105 ? 15.568 -22.281 6.188 1 98.67 105 ARG B CA 1
ATOM 3261 C C . ARG B 1 105 ? 14.105 -21.929 5.939 1 98.67 105 ARG B C 1
ATOM 3263 O O . ARG B 1 105 ? 13.702 -20.776 6.104 1 98.67 105 ARG B O 1
ATOM 3270 N N . ARG B 1 106 ? 13.39 -22.866 5.581 1 98.77 106 ARG B N 1
ATOM 3271 C CA . ARG B 1 106 ? 11.978 -22.667 5.268 1 98.77 106 ARG B CA 1
ATOM 3272 C C . ARG B 1 106 ? 11.117 -23.748 5.912 1 98.77 106 ARG B C 1
ATOM 3274 O O . ARG B 1 106 ? 11.593 -24.854 6.174 1 98.77 106 ARG B O 1
ATOM 3281 N N . ILE B 1 107 ? 9.929 -23.434 6.179 1 98.83 107 ILE B N 1
ATOM 3282 C CA . ILE B 1 107 ? 8.895 -24.371 6.606 1 98.83 107 ILE B CA 1
ATOM 3283 C C . ILE B 1 107 ? 7.822 -24.482 5.526 1 98.83 107 ILE B C 1
ATOM 3285 O O . ILE B 1 107 ? 7.206 -23.483 5.148 1 98.83 107 ILE B O 1
ATOM 3289 N N . ARG B 1 108 ? 7.669 -25.645 5.022 1 98.81 108 ARG B N 1
ATOM 3290 C CA . ARG B 1 108 ? 6.645 -25.891 4.012 1 98.81 108 ARG B CA 1
ATOM 3291 C C . ARG B 1 108 ? 5.437 -26.598 4.618 1 98.81 108 ARG B C 1
ATOM 3293 O O . ARG B 1 108 ? 5.588 -27.489 5.456 1 98.81 108 ARG B O 1
ATOM 3300 N N . PHE B 1 109 ? 4.252 -26.205 4.21 1 98.83 109 PHE B N 1
ATOM 3301 C CA . PHE B 1 109 ? 3.031 -26.854 4.674 1 98.83 109 PHE B CA 1
ATOM 3302 C C . PHE B 1 109 ? 2.002 -26.939 3.553 1 98.83 109 PHE B C 1
ATOM 3304 O O . PHE B 1 109 ? 2.056 -26.165 2.595 1 98.83 109 PHE B O 1
ATOM 3311 N N . GLU B 1 110 ? 1.163 -27.875 3.624 1 98.46 110 GLU B N 1
ATOM 3312 C CA . GLU B 1 110 ? 0.036 -27.997 2.705 1 98.46 110 GLU B CA 1
ATOM 3313 C C . GLU B 1 110 ? -1.23 -27.385 3.298 1 98.46 110 GLU B C 1
ATOM 3315 O O . GLU B 1 110 ? -1.672 -27.786 4.377 1 98.46 110 GLU B O 1
ATOM 3320 N N . ALA B 1 111 ? -1.782 -26.455 2.653 1 98.32 111 ALA B N 1
ATOM 3321 C CA . ALA B 1 111 ? -3.035 -25.843 3.087 1 98.32 111 ALA B CA 1
ATOM 3322 C C . ALA B 1 111 ? -4.228 -26.73 2.74 1 98.32 111 ALA B C 1
ATOM 3324 O O . ALA B 1 111 ? -4.139 -27.582 1.853 1 98.32 111 ALA B O 1
ATOM 3325 N N . PRO B 1 112 ? -5.375 -26.536 3.367 1 98.05 112 PRO B N 1
ATOM 3326 C CA . PRO B 1 112 ? -6.575 -27.319 3.064 1 98.05 112 PRO B CA 1
ATOM 3327 C C . PRO B 1 112 ? -6.986 -27.224 1.597 1 98.05 112 PRO B C 1
ATOM 3329 O O . PRO B 1 112 ? -7.582 -28.16 1.058 1 98.05 112 PRO B O 1
ATOM 3332 N N . SER B 1 113 ? -6.629 -26.165 0.922 1 97.57 113 SER B N 1
ATOM 3333 C CA . SER B 1 113 ? -6.963 -25.966 -0.484 1 97.57 113 SER B CA 1
ATOM 3334 C C . SER B 1 113 ? -6.158 -26.9 -1.382 1 97.57 113 SER B C 1
ATOM 3336 O O . SER B 1 113 ? -6.44 -27.018 -2.576 1 97.57 113 SER B O 1
ATOM 3338 N N . GLY B 1 114 ? -5.123 -27.527 -0.847 1 97.4 114 GLY B N 1
ATOM 3339 C CA . GLY B 1 114 ? -4.309 -28.462 -1.608 1 97.4 114 GLY B CA 1
ATOM 3340 C C . GLY B 1 114 ? -3.02 -27.85 -2.121 1 97.4 114 GLY B C 1
ATOM 3341 O O . GLY B 1 114 ? -2.277 -28.491 -2.867 1 97.4 114 GLY B O 1
ATOM 3342 N N . HIS B 1 115 ? -2.745 -26.668 -1.722 1 98.48 115 HIS B N 1
ATOM 3343 C CA . HIS B 1 115 ? -1.548 -25.971 -2.177 1 98.48 115 HIS B CA 1
ATOM 3344 C C . HIS B 1 115 ? -0.441 -26.036 -1.13 1 98.48 115 HIS B C 1
ATOM 3346 O O . HIS B 1 115 ? -0.718 -26.068 0.071 1 98.48 115 HIS B O 1
ATOM 3352 N N . PHE B 1 116 ? 0.715 -25.996 -1.599 1 98.73 116 PHE B N 1
ATOM 3353 C CA . PHE B 1 116 ? 1.864 -25.887 -0.708 1 98.73 116 PHE B CA 1
ATOM 3354 C C . PHE B 1 116 ? 2.282 -24.431 -0.539 1 98.73 116 PHE B C 1
ATOM 3356 O O . PHE B 1 116 ? 2.364 -23.686 -1.518 1 98.73 116 PHE B O 1
ATOM 3363 N N . PHE B 1 117 ? 2.567 -24.086 0.678 1 98.87 117 PHE B N 1
ATOM 3364 C CA . PHE B 1 117 ? 3.093 -22.779 1.052 1 98.87 117 PHE B CA 1
ATOM 3365 C C . PHE B 1 117 ? 4.385 -22.922 1.848 1 98.87 117 PHE B C 1
ATOM 3367 O O . PHE B 1 117 ? 4.645 -23.974 2.435 1 98.87 117 PHE B O 1
ATOM 3374 N N . GLU B 1 118 ? 5.111 -21.889 1.856 1 98.88 118 GLU B N 1
ATOM 3375 C CA . GLU B 1 118 ? 6.327 -21.849 2.663 1 98.88 118 GLU B CA 1
ATOM 3376 C C . GLU B 1 118 ? 6.417 -20.551 3.461 1 98.88 118 GLU B C 1
ATOM 3378 O O . GLU B 1 118 ? 5.887 -19.52 3.042 1 98.88 118 GLU B O 1
ATOM 3383 N N . LEU B 1 119 ? 7.035 -20.669 4.595 1 98.87 119 LEU B N 1
ATOM 3384 C CA . LEU B 1 119 ? 7.431 -19.516 5.397 1 98.87 119 LEU B CA 1
ATOM 3385 C C . LEU B 1 119 ? 8.947 -19.45 5.542 1 98.87 119 LEU B C 1
ATOM 3387 O O . LEU B 1 119 ? 9.608 -20.482 5.677 1 98.87 119 LEU B O 1
ATOM 3391 N N . PHE B 1 120 ? 9.489 -18.288 5.525 1 98.86 120 PHE B N 1
ATOM 3392 C CA . PHE B 1 120 ? 10.92 -18.1 5.729 1 98.86 120 PHE B CA 1
ATOM 3393 C C . PHE B 1 120 ? 11.201 -16.759 6.396 1 98.86 120 PHE B C 1
ATOM 3395 O O . PHE B 1 120 ? 10.406 -15.824 6.281 1 98.86 120 PHE B O 1
ATOM 3402 N N . ALA B 1 121 ? 12.327 -16.582 7.043 1 98.48 121 ALA B N 1
ATOM 3403 C CA . ALA B 1 121 ? 12.663 -15.356 7.762 1 98.48 121 ALA B CA 1
ATOM 3404 C C . ALA B 1 121 ? 13.827 -14.63 7.095 1 98.48 121 ALA B C 1
ATOM 3406 O O . ALA B 1 121 ? 13.934 -13.404 7.182 1 98.48 121 ALA B O 1
ATOM 3407 N N . GLU B 1 122 ? 14.627 -15.425 6.463 1 98.27 122 GLU B N 1
ATOM 3408 C CA . GLU B 1 122 ? 15.864 -14.85 5.941 1 98.27 122 GLU B CA 1
ATOM 3409 C C . GLU B 1 122 ? 16.015 -15.127 4.449 1 98.27 122 GLU B C 1
ATOM 3411 O O . GLU B 1 122 ? 15.775 -16.247 3.992 1 98.27 122 GLU B O 1
ATOM 3416 N N . LYS B 1 123 ? 16.405 -14.137 3.731 1 98.33 123 LYS B N 1
ATOM 3417 C CA . LYS B 1 123 ? 16.767 -14.207 2.318 1 98.33 123 LYS B CA 1
ATOM 3418 C C . LYS B 1 123 ? 17.768 -13.114 1.953 1 98.33 123 LYS B C 1
ATOM 3420 O O . LYS B 1 123 ? 17.675 -11.989 2.447 1 98.33 123 LYS B O 1
ATOM 3425 N N . GLU B 1 124 ? 18.704 -13.522 1.129 1 98.47 124 GLU B N 1
ATOM 3426 C CA . GLU B 1 124 ? 19.647 -12.515 0.651 1 98.47 124 GLU B CA 1
ATOM 3427 C C . GLU B 1 124 ? 18.917 -11.318 0.049 1 98.47 124 GLU B C 1
ATOM 3429 O O . GLU B 1 124 ? 17.997 -11.485 -0.754 1 98.47 124 GLU B O 1
ATOM 3434 N N . GLN B 1 125 ? 19.309 -10.164 0.491 1 98.05 125 GLN B N 1
ATOM 3435 C CA . GLN B 1 125 ? 18.758 -8.925 -0.047 1 98.05 125 GLN B CA 1
ATOM 3436 C C . GLN B 1 125 ? 19.787 -8.192 -0.903 1 98.05 125 GLN B C 1
ATOM 3438 O O . GLN B 1 125 ? 20.798 -7.708 -0.39 1 98.05 125 GLN B O 1
ATOM 3443 N N . THR B 1 126 ? 19.518 -8.117 -2.15 1 97.57 126 THR B N 1
ATOM 3444 C CA . THR B 1 126 ? 20.459 -7.531 -3.099 1 97.57 126 THR B CA 1
ATOM 3445 C C . THR B 1 126 ? 20.079 -6.087 -3.416 1 97.57 126 THR B C 1
ATOM 3447 O O . THR B 1 126 ? 20.801 -5.393 -4.134 1 97.57 126 THR B O 1
ATOM 3450 N N . GLY B 1 127 ? 18.955 -5.659 -2.833 1 96.87 127 GLY B N 1
ATOM 3451 C CA . GLY B 1 127 ? 18.478 -4.318 -3.132 1 96.87 127 GLY B CA 1
ATOM 3452 C C . GLY B 1 127 ? 17.767 -4.221 -4.468 1 96.87 127 GLY B C 1
ATOM 3453 O O . GLY B 1 127 ? 17.648 -5.216 -5.187 1 96.87 127 GLY B O 1
ATOM 3454 N N . LYS B 1 128 ? 17.256 -3.003 -4.772 1 96.77 128 LYS B N 1
ATOM 3455 C CA . LYS B 1 128 ? 16.634 -2.761 -6.071 1 96.77 128 LYS B CA 1
ATOM 3456 C C . LYS B 1 128 ? 17.646 -2.92 -7.203 1 96.77 128 LYS B C 1
ATOM 3458 O O . LYS B 1 128 ? 18.811 -2.542 -7.059 1 96.77 128 LYS B O 1
ATOM 3463 N N . TRP B 1 129 ? 17.214 -3.41 -8.228 1 97.49 129 TRP B N 1
ATOM 3464 C CA . TRP B 1 129 ? 18.122 -3.672 -9.34 1 97.49 129 TRP B CA 1
ATOM 3465 C C . TRP B 1 129 ? 18.403 -2.396 -10.126 1 97.49 129 TRP B C 1
ATOM 3467 O O . TRP B 1 129 ? 17.477 -1.669 -10.494 1 97.49 129 TRP B O 1
ATOM 3477 N N . GLY B 1 130 ? 19.642 -2.11 -10.341 1 96.05 130 GLY B N 1
ATOM 3478 C CA . GLY B 1 130 ? 20.04 -1.06 -11.265 1 96.05 130 GLY B CA 1
ATOM 3479 C C . GLY B 1 130 ? 20.004 0.325 -10.646 1 96.05 130 GLY B C 1
ATOM 3480 O O . GLY B 1 130 ? 20.237 1.323 -11.331 1 96.05 130 GLY B O 1
ATOM 3481 N N . VAL B 1 131 ? 19.624 0.405 -9.364 1 94.68 131 VAL B N 1
ATOM 3482 C CA . VAL B 1 131 ? 19.669 1.688 -8.67 1 94.68 131 VAL B CA 1
ATOM 3483 C C . VAL B 1 131 ? 20.338 1.516 -7.308 1 94.68 131 VAL B C 1
ATOM 3485 O O . VAL B 1 131 ? 20.26 0.445 -6.702 1 94.68 131 VAL B O 1
ATOM 3488 N N . SER B 1 132 ? 20.95 2.55 -6.822 1 93.47 132 SER B N 1
ATOM 3489 C CA . SER B 1 132 ? 21.646 2.545 -5.539 1 93.47 132 SER B CA 1
ATOM 3490 C C . SER B 1 132 ? 20.673 2.747 -4.382 1 93.47 132 SER B C 1
ATOM 3492 O O . SER B 1 132 ? 19.592 3.311 -4.564 1 93.47 132 SER B O 1
ATOM 3494 N N . GLU B 1 133 ? 21.039 2.286 -3.201 1 92.33 133 GLU B N 1
ATOM 3495 C CA . GLU B 1 133 ? 20.277 2.557 -1.985 1 92.33 133 GLU B CA 1
ATOM 3496 C C . GLU B 1 133 ? 20.566 3.958 -1.454 1 92.33 133 GLU B C 1
ATOM 3498 O O . GLU B 1 133 ? 19.847 4.459 -0.586 1 92.33 133 GLU B O 1
ATOM 3503 N N . VAL B 1 134 ? 21.666 4.528 -1.885 1 96.07 134 VAL B N 1
ATOM 3504 C CA . VAL B 1 134 ? 22.05 5.89 -1.532 1 96.07 134 VAL B CA 1
ATOM 3505 C C . VAL B 1 134 ? 21.885 6.805 -2.743 1 96.07 134 VAL B C 1
ATOM 3507 O O . VAL B 1 134 ? 22.471 6.558 -3.8 1 96.07 134 VAL B O 1
ATOM 3510 N N . ASN B 1 135 ? 21.141 7.863 -2.583 1 96.05 135 ASN B N 1
ATOM 3511 C CA . ASN B 1 135 ? 20.842 8.826 -3.637 1 96.05 135 ASN B CA 1
ATOM 3512 C C . ASN B 1 135 ? 20.345 8.136 -4.904 1 96.05 135 ASN B C 1
ATOM 3514 O O . ASN B 1 135 ? 20.918 8.316 -5.98 1 96.05 135 ASN B O 1
ATOM 3518 N N . PRO B 1 136 ? 19.339 7.352 -4.788 1 94.79 136 PRO B N 1
ATOM 3519 C CA . PRO B 1 136 ? 18.894 6.539 -5.922 1 94.79 136 PRO B CA 1
ATOM 3520 C C . PRO B 1 136 ? 18.345 7.381 -7.072 1 94.79 136 PRO B C 1
ATOM 3522 O O . PRO B 1 136 ? 17.696 8.403 -6.838 1 94.79 136 PRO B O 1
ATOM 3525 N N . GLU B 1 137 ? 18.57 6.874 -8.328 1 93.99 137 GLU B N 1
ATOM 3526 C CA . GLU B 1 137 ? 17.892 7.413 -9.502 1 93.99 137 GLU B CA 1
ATOM 3527 C C . GLU B 1 137 ? 16.423 7.001 -9.529 1 93.99 137 GLU B C 1
ATOM 3529 O O . GLU B 1 137 ? 15.988 6.181 -8.718 1 93.99 137 GLU B O 1
ATOM 3534 N N . ALA B 1 138 ? 15.689 7.594 -10.333 1 92.04 138 ALA B N 1
ATOM 3535 C CA . ALA B 1 138 ? 14.243 7.393 -10.387 1 92.04 138 ALA B CA 1
ATOM 3536 C C . ALA B 1 138 ? 13.902 5.962 -10.791 1 92.04 138 ALA B C 1
ATOM 3538 O O . ALA B 1 138 ? 12.946 5.376 -10.278 1 92.04 138 ALA B O 1
ATOM 3539 N N . TRP B 1 139 ? 14.591 5.374 -11.717 1 93.25 139 TRP B N 1
ATOM 3540 C CA . TRP B 1 139 ? 14.443 4.015 -12.225 1 93.25 139 TRP B CA 1
ATOM 3541 C C . TRP B 1 139 ? 15.673 3.593 -13.021 1 93.25 139 TRP B C 1
ATOM 3543 O O . TRP B 1 139 ? 16.441 4.44 -13.484 1 93.25 139 TRP B O 1
ATOM 3553 N N . PRO B 1 140 ? 15.842 2.261 -13.133 1 95.79 140 PRO B N 1
ATOM 3554 C CA . PRO B 1 140 ? 16.97 1.819 -13.955 1 95.79 140 PRO B CA 1
ATOM 3555 C C . PRO B 1 140 ? 16.738 2.044 -15.447 1 95.79 140 PRO B C 1
ATOM 3557 O O . PRO B 1 140 ? 15.633 1.813 -15.945 1 95.79 140 PRO B O 1
ATOM 3560 N N . ARG B 1 141 ? 17.751 2.449 -16.212 1 92.18 141 ARG B N 1
ATOM 3561 C CA . ARG B 1 141 ? 17.634 2.748 -17.636 1 92.18 141 ARG B CA 1
ATOM 3562 C C . ARG B 1 141 ? 17.635 1.469 -18.466 1 92.18 141 ARG B C 1
ATOM 3564 O O . ARG B 1 141 ? 17.173 1.465 -19.609 1 92.18 141 ARG B O 1
ATOM 3571 N N . GLY B 1 142 ? 17.984 0.356 -18.036 1 93.16 142 GLY B N 1
ATOM 3572 C CA . GLY B 1 142 ? 18.152 -0.85 -18.831 1 93.16 142 GLY B CA 1
ATOM 3573 C C . GLY B 1 142 ? 17.029 -1.852 -18.64 1 93.16 142 GLY B C 1
ATOM 3574 O O . GLY B 1 142 ? 17.227 -3.056 -18.814 1 93.16 142 GLY B O 1
ATOM 3575 N N . LEU B 1 143 ? 15.881 -1.354 -18.277 1 95.54 143 LEU B N 1
ATOM 3576 C CA . LEU B 1 143 ? 14.759 -2.272 -18.11 1 95.54 143 LEU B CA 1
ATOM 3577 C C . LEU B 1 143 ? 14.225 -2.73 -19.463 1 95.54 143 LEU B C 1
ATOM 3579 O O . LEU B 1 143 ? 14.193 -1.951 -20.419 1 95.54 143 LEU B O 1
ATOM 3583 N N . GLN B 1 144 ? 13.795 -3.935 -19.5 1 95.35 144 GLN B N 1
ATOM 3584 C CA . GLN B 1 144 ? 13.278 -4.521 -20.733 1 95.35 144 GLN B CA 1
ATOM 3585 C C . GLN B 1 144 ? 11.839 -4.997 -20.554 1 95.35 144 GLN B C 1
ATOM 3587 O O . GLN B 1 144 ? 11.338 -5.066 -19.43 1 95.35 144 GLN B O 1
ATOM 3592 N N . GLY B 1 145 ? 11.155 -5.209 -21.693 1 97.75 145 GLY B N 1
ATOM 3593 C CA . GLY B 1 145 ? 9.823 -5.793 -21.681 1 97.75 145 GLY B CA 1
ATOM 3594 C C . GLY B 1 145 ? 8.794 -4.919 -20.988 1 97.75 145 GLY B C 1
ATOM 3595 O O . GLY B 1 145 ? 8.786 -3.7 -21.168 1 97.75 145 GLY B O 1
ATOM 3596 N N . MET B 1 146 ? 7.941 -5.593 -20.238 1 98.54 146 MET B N 1
ATOM 3597 C CA . MET B 1 146 ? 6.851 -4.901 -19.556 1 98.54 146 MET B CA 1
ATOM 3598 C C . MET B 1 146 ? 7.364 -4.156 -18.328 1 98.54 146 MET B C 1
ATOM 3600 O O . MET B 1 146 ? 6.635 -3.364 -17.728 1 98.54 146 MET B O 1
ATOM 3604 N N . LYS B 1 147 ? 8.579 -4.44 -17.964 1 98 147 LYS B N 1
ATOM 3605 C CA . LYS B 1 147 ? 9.235 -3.764 -16.848 1 98 147 LYS B CA 1
ATOM 3606 C C . LYS B 1 147 ? 8.479 -3.997 -15.543 1 98 147 LYS B C 1
ATOM 3608 O O . LYS B 1 147 ? 8.205 -3.052 -14.801 1 98 147 LYS B O 1
ATOM 3613 N N . ALA B 1 148 ? 8.103 -5.301 -15.309 1 98.09 148 ALA B N 1
ATOM 3614 C CA . ALA B 1 148 ? 7.412 -5.653 -14.071 1 98.09 148 ALA B CA 1
ATOM 3615 C C . ALA B 1 148 ? 8.208 -5.199 -12.851 1 98.09 148 ALA B C 1
ATOM 3617 O O . ALA B 1 148 ? 9.413 -5.446 -12.761 1 98.09 148 ALA B O 1
ATOM 3618 N N . THR B 1 149 ? 7.566 -4.652 -11.895 1 97.53 149 THR B N 1
ATOM 3619 C CA . THR B 1 149 ? 8.271 -4.041 -10.773 1 97.53 149 THR B CA 1
ATOM 3620 C C . THR B 1 149 ? 8.447 -5.043 -9.635 1 97.53 149 THR B C 1
ATOM 3622 O O . THR B 1 149 ? 9.421 -4.972 -8.884 1 97.53 149 THR B O 1
ATOM 3625 N N . ARG B 1 150 ? 7.435 -5.93 -9.503 1 98.18 150 ARG B N 1
ATOM 3626 C CA . ARG B 1 150 ? 7.488 -6.909 -8.422 1 98.18 150 ARG B CA 1
ATOM 3627 C C . ARG B 1 150 ? 6.431 -7.992 -8.612 1 98.18 150 ARG B C 1
ATOM 3629 O O . ARG B 1 150 ? 5.429 -7.775 -9.298 1 98.18 150 ARG B O 1
ATOM 3636 N N . PHE B 1 151 ? 6.685 -9.179 -8.063 1 98.67 151 PHE B N 1
ATOM 3637 C CA . PHE B 1 151 ? 5.643 -10.177 -7.852 1 98.67 151 PHE B CA 1
ATOM 3638 C C . PHE B 1 151 ? 4.584 -9.659 -6.887 1 98.67 151 PHE B C 1
ATOM 3640 O O . PHE B 1 151 ? 4.907 -9.21 -5.785 1 98.67 151 PHE B O 1
ATOM 3647 N N . ASP B 1 152 ? 3.327 -9.684 -7.297 1 98.31 152 ASP B N 1
ATOM 3648 C CA . ASP B 1 152 ? 2.315 -8.981 -6.514 1 98.31 152 ASP B CA 1
ATOM 3649 C C . ASP B 1 152 ? 1.424 -9.964 -5.759 1 98.31 152 ASP B C 1
ATOM 3651 O O . ASP B 1 152 ? 1.183 -9.799 -4.561 1 98.31 152 ASP B O 1
ATOM 3655 N N . HIS B 1 153 ? 0.745 -10.9 -6.465 1 98.49 153 HIS B N 1
ATOM 3656 C CA . HIS B 1 153 ? -0.159 -11.838 -5.81 1 98.49 153 HIS B CA 1
ATOM 3657 C C . HIS B 1 153 ? -0.38 -13.08 -6.667 1 98.49 153 HIS B C 1
ATOM 3659 O O . HIS B 1 153 ? 0.126 -13.163 -7.788 1 98.49 153 HIS B O 1
ATOM 3665 N N . CYS B 1 154 ? -1.108 -14.04 -6.061 1 97.99 154 CYS B N 1
ATOM 3666 C CA . CYS B 1 154 ? -1.515 -15.253 -6.762 1 97.99 154 CYS B CA 1
ATOM 3667 C C . CYS B 1 154 ? -2.979 -15.575 -6.49 1 97.99 154 CYS B C 1
ATOM 3669 O O . CYS B 1 154 ? -3.517 -15.204 -5.444 1 97.99 154 CYS B O 1
ATOM 3671 N N . LEU B 1 155 ? -3.562 -16.179 -7.479 1 98.55 155 LEU B N 1
ATOM 3672 C CA . LEU B 1 155 ? -4.902 -16.728 -7.305 1 98.55 155 LEU B CA 1
ATOM 3673 C C . LEU B 1 155 ? -4.892 -18.246 -7.458 1 98.55 155 LEU B C 1
ATOM 3675 O O . LEU B 1 155 ? -4.304 -18.774 -8.405 1 98.55 155 LEU B O 1
ATOM 3679 N N . LEU B 1 156 ? -5.559 -18.875 -6.578 1 98.68 156 LEU B N 1
ATOM 3680 C CA . LEU B 1 156 ? -5.539 -20.33 -6.483 1 98.68 156 LEU B CA 1
ATOM 3681 C C . LEU B 1 156 ? -6.957 -20.89 -6.431 1 98.68 156 LEU B C 1
ATOM 3683 O O . LEU B 1 156 ? -7.837 -20.306 -5.796 1 98.68 156 LEU B O 1
ATOM 3687 N N . TYR B 1 157 ? -7.098 -21.981 -7.119 1 97.91 157 TYR B N 1
ATOM 3688 C CA . TYR B 1 157 ? -8.344 -22.738 -7.074 1 97.91 157 TYR B CA 1
ATOM 3689 C C . TYR B 1 157 ? -8.201 -23.972 -6.191 1 97.91 157 TYR B C 1
ATOM 3691 O O . TYR B 1 157 ? -7.225 -24.716 -6.308 1 97.91 157 TYR B O 1
ATOM 3699 N N . GLY B 1 158 ? -9.154 -24.188 -5.368 1 96.58 158 GLY B N 1
ATOM 3700 C CA . GLY B 1 158 ? -9.04 -25.36 -4.513 1 96.58 158 GLY B CA 1
ATOM 3701 C C . GLY B 1 158 ? -10.284 -25.618 -3.685 1 96.58 158 GLY B C 1
ATOM 3702 O O . GLY B 1 158 ? -11.308 -24.957 -3.871 1 96.58 158 GLY B O 1
ATOM 3703 N N . VAL B 1 159 ? -10.191 -26.587 -2.811 1 96.62 159 VAL B N 1
ATOM 3704 C CA . VAL B 1 159 ? -11.296 -27.051 -1.978 1 96.62 159 VAL B CA 1
ATOM 3705 C C . VAL B 1 159 ? -11.173 -26.453 -0.578 1 96.62 159 VAL B C 1
ATOM 3707 O O . VAL B 1 159 ? -10.191 -25.775 -0.269 1 96.62 159 VAL B O 1
ATOM 3710 N N . GLU B 1 160 ? -12.18 -26.643 0.238 1 97.25 160 GLU B N 1
ATOM 3711 C CA . GLU B 1 160 ? -12.182 -26.375 1.673 1 97.25 160 GLU B CA 1
ATOM 3712 C C . GLU B 1 160 ? -11.819 -24.922 1.964 1 97.25 160 GLU B C 1
ATOM 3714 O O . GLU B 1 160 ? -10.93 -24.649 2.773 1 97.25 160 GLU B O 1
ATOM 3719 N N . LEU B 1 161 ? -12.5 -23.969 1.347 1 97.42 161 LEU B N 1
ATOM 3720 C CA . LEU B 1 161 ? -12.208 -22.546 1.477 1 97.42 161 LEU B CA 1
ATOM 3721 C C . LEU B 1 161 ? -12.409 -22.08 2.915 1 97.42 161 LEU B C 1
ATOM 3723 O O . LEU B 1 161 ? -11.623 -21.281 3.429 1 97.42 161 LEU B O 1
ATOM 3727 N N . PRO B 1 162 ? -13.482 -22.601 3.647 1 97.98 162 PRO B N 1
ATOM 3728 C CA . PRO B 1 162 ? -13.65 -22.143 5.028 1 97.98 162 PRO B CA 1
ATOM 3729 C C . PRO B 1 162 ? -12.455 -22.489 5.914 1 97.98 162 PRO B C 1
ATOM 3731 O O . PRO B 1 162 ? -12.001 -21.653 6.699 1 97.98 162 PRO B O 1
ATOM 3734 N N . GLU B 1 163 ? -11.949 -23.68 5.737 1 98.32 163 GLU B N 1
ATOM 3735 C CA . GLU B 1 163 ? -10.801 -24.094 6.538 1 98.32 163 GLU B CA 1
ATOM 3736 C C . GLU B 1 163 ? -9.536 -23.351 6.117 1 98.32 163 GLU B C 1
ATOM 3738 O O . GLU B 1 163 ? -8.676 -23.057 6.95 1 98.32 163 GLU B O 1
ATOM 3743 N N . THR B 1 164 ? -9.418 -23.125 4.829 1 98.55 164 THR B N 1
ATOM 3744 C CA . THR B 1 164 ? -8.292 -22.338 4.338 1 98.55 164 THR B CA 1
ATOM 3745 C C . THR B 1 164 ? -8.325 -20.927 4.917 1 98.55 164 THR B C 1
ATOM 3747 O O . THR B 1 164 ? -7.292 -20.395 5.328 1 98.55 164 THR B O 1
ATOM 3750 N N . LEU B 1 165 ? -9.489 -20.36 4.986 1 98.57 165 LEU B N 1
ATOM 3751 C CA . LEU B 1 165 ? -9.639 -19.035 5.578 1 98.57 165 LEU B CA 1
ATOM 3752 C C . LEU B 1 165 ? -9.182 -19.036 7.034 1 98.57 165 LEU B C 1
ATOM 3754 O O . LEU B 1 165 ? -8.456 -18.136 7.461 1 98.57 165 LEU B O 1
ATOM 3758 N N . ARG B 1 166 ? -9.634 -20.011 7.791 1 98.58 166 ARG B N 1
ATOM 3759 C CA . ARG B 1 166 ? -9.252 -20.108 9.196 1 98.58 166 ARG B CA 1
ATOM 3760 C C . ARG B 1 166 ? -7.737 -20.188 9.348 1 98.58 166 ARG B C 1
ATOM 3762 O O . ARG B 1 166 ? -7.156 -19.508 10.196 1 98.58 166 ARG B O 1
ATOM 3769 N N . LEU B 1 167 ? -7.134 -20.998 8.519 1 98.61 167 LEU B N 1
ATOM 3770 C CA . LEU B 1 167 ? -5.684 -21.144 8.57 1 98.61 167 LEU B CA 1
ATOM 3771 C C . LEU B 1 167 ? -4.994 -19.8 8.355 1 98.61 167 LEU B C 1
ATOM 3773 O O . LEU B 1 167 ? -4.129 -19.41 9.142 1 98.61 167 LEU B O 1
ATOM 3777 N N . PHE B 1 168 ? -5.359 -19.098 7.355 1 98.52 168 PHE B N 1
ATOM 3778 C CA . PHE B 1 168 ? -4.672 -17.872 6.967 1 98.52 168 PHE B CA 1
ATOM 3779 C C . PHE B 1 168 ? -4.98 -16.745 7.946 1 98.52 168 PHE B C 1
ATOM 3781 O O . PHE B 1 168 ? -4.124 -15.902 8.221 1 98.52 168 PHE B O 1
ATOM 3788 N N . THR B 1 169 ? -6.168 -16.712 8.527 1 97.7 169 THR B N 1
ATOM 3789 C CA . THR B 1 169 ? -6.523 -15.611 9.415 1 97.7 169 THR B CA 1
ATOM 3790 C C . THR B 1 169 ? -6.104 -15.916 10.85 1 97.7 169 THR B C 1
ATOM 3792 O O . THR B 1 169 ? -5.457 -15.094 11.502 1 97.7 169 THR B O 1
ATOM 3795 N N . GLU B 1 170 ? -6.349 -17.108 11.338 1 97.42 170 GLU B N 1
ATOM 3796 C CA . GLU B 1 170 ? -6.152 -17.437 12.747 1 97.42 170 GLU B CA 1
ATOM 3797 C C . GLU B 1 170 ? -4.702 -17.823 13.025 1 97.42 170 GLU B C 1
ATOM 3799 O O . GLU B 1 170 ? -4.172 -17.532 14.099 1 97.42 170 GLU B O 1
ATOM 3804 N N . VAL B 1 171 ? -4.087 -18.452 12.026 1 98.18 171 VAL B N 1
ATOM 3805 C CA . VAL B 1 171 ? -2.729 -18.932 12.26 1 98.18 171 VAL B CA 1
ATOM 3806 C C . VAL B 1 171 ? -1.724 -17.949 11.665 1 98.18 171 VAL B C 1
ATOM 3808 O O . VAL B 1 171 ? -0.77 -17.546 12.334 1 98.18 171 VAL B O 1
ATOM 3811 N N . LEU B 1 172 ? -1.987 -17.534 10.434 1 98.08 172 LEU B N 1
ATOM 3812 C CA . LEU B 1 172 ? -0.966 -16.769 9.727 1 98.08 172 LEU B CA 1
ATOM 3813 C C . LEU B 1 172 ? -1.218 -15.271 9.862 1 98.08 172 LEU B C 1
ATOM 3815 O O . LEU B 1 172 ? -0.341 -14.459 9.555 1 98.08 172 LEU B O 1
ATOM 3819 N N . GLY B 1 173 ? -2.402 -14.892 10.269 1 96.45 173 GLY B N 1
ATOM 3820 C CA . GLY B 1 173 ? -2.653 -13.507 10.638 1 96.45 173 GLY B CA 1
ATOM 3821 C C . GLY B 1 173 ? -3.066 -12.642 9.462 1 96.45 173 GLY B C 1
ATOM 3822 O O . GLY B 1 173 ? -2.952 -11.416 9.517 1 96.45 173 GLY B O 1
ATOM 3823 N N . PHE B 1 174 ? -3.547 -13.26 8.384 1 97.64 174 PHE B N 1
ATOM 3824 C CA . PHE B 1 174 ? -4.063 -12.507 7.248 1 97.64 174 PHE B CA 1
ATOM 3825 C C . PHE B 1 174 ? -5.409 -11.875 7.583 1 97.64 174 PHE B C 1
ATOM 3827 O O . PHE B 1 174 ? -6.092 -12.314 8.511 1 97.64 174 PHE B O 1
ATOM 3834 N N . SER B 1 175 ? -5.725 -10.82 6.82 1 96.73 175 SER B N 1
ATOM 3835 C CA . SER B 1 175 ? -7.057 -10.225 6.845 1 96.73 175 SER B CA 1
ATOM 3836 C C . SER B 1 175 ? -7.849 -10.588 5.593 1 96.73 175 SER B C 1
ATOM 3838 O O . SER B 1 175 ? -7.286 -10.674 4.5 1 96.73 175 SER B O 1
ATOM 3840 N N . LEU B 1 176 ? -9.118 -10.785 5.776 1 97.93 176 LEU B N 1
ATOM 3841 C CA . LEU B 1 176 ? -10.032 -10.924 4.648 1 97.93 176 LEU B CA 1
ATOM 3842 C C . LEU B 1 176 ? -10.43 -9.558 4.098 1 97.93 176 LEU B C 1
ATOM 3844 O O . LEU B 1 176 ? -11.195 -8.828 4.732 1 97.93 176 LEU B O 1
ATOM 3848 N N . ALA B 1 177 ? -9.96 -9.201 2.931 1 97.63 177 ALA B N 1
ATOM 3849 C CA . ALA B 1 177 ? -10.212 -7.88 2.361 1 97.63 177 ALA B CA 1
ATOM 3850 C C . ALA B 1 177 ? -11.5 -7.872 1.543 1 97.63 177 ALA B C 1
ATOM 3852 O O . ALA B 1 177 ? -12.223 -6.873 1.52 1 97.63 177 ALA B O 1
ATOM 3853 N N . GLU B 1 178 ? -11.712 -8.94 0.821 1 97.85 178 GLU B N 1
ATOM 3854 C CA . GLU B 1 178 ? -12.835 -9.021 -0.108 1 97.85 178 GLU B CA 1
ATOM 3855 C C . GLU B 1 178 ? -13.3 -10.463 -0.288 1 97.85 178 GLU B C 1
ATOM 3857 O O . GLU B 1 178 ? -12.536 -11.402 -0.051 1 97.85 178 GLU B O 1
ATOM 3862 N N . GLN B 1 179 ? -14.609 -10.619 -0.641 1 98.25 179 GLN B N 1
ATOM 3863 C CA . GLN B 1 179 ? -15.191 -11.953 -0.751 1 98.25 179 GLN B CA 1
ATOM 3864 C C . GLN B 1 179 ? -16.327 -11.976 -1.769 1 98.25 179 GLN B C 1
ATOM 3866 O O . GLN B 1 179 ? -16.847 -10.925 -2.151 1 98.25 179 GLN B O 1
ATOM 3871 N N . VAL B 1 180 ? -16.597 -13.141 -2.228 1 97.78 180 VAL B N 1
ATOM 3872 C CA . VAL B 1 180 ? -17.794 -13.411 -3.018 1 97.78 180 VAL B CA 1
ATOM 3873 C C . VAL B 1 180 ? -18.679 -14.419 -2.288 1 97.78 180 VAL B C 1
ATOM 3875 O O . VAL B 1 180 ? -18.212 -15.487 -1.885 1 97.78 180 VAL B O 1
ATOM 3878 N N . LEU B 1 181 ? -19.903 -14.075 -2.132 1 97.82 181 LEU B N 1
ATOM 3879 C CA . LEU B 1 181 ? -20.865 -14.965 -1.49 1 97.82 181 LEU B CA 1
ATOM 3880 C C . LEU B 1 181 ? -21.899 -15.463 -2.495 1 97.82 181 LEU B C 1
ATOM 3882 O O . LEU B 1 181 ? -22.371 -14.697 -3.338 1 97.82 181 LEU B O 1
ATOM 3886 N N . ASP B 1 182 ? -22.205 -16.733 -2.416 1 96.19 182 ASP B N 1
ATOM 3887 C CA . ASP B 1 182 ? -23.28 -17.252 -3.256 1 96.19 182 ASP B CA 1
ATOM 3888 C C . ASP B 1 182 ? -24.646 -16.97 -2.636 1 96.19 182 ASP B C 1
ATOM 3890 O O . ASP B 1 182 ? -24.742 -16.275 -1.622 1 96.19 182 ASP B O 1
ATOM 3894 N N . ASP B 1 183 ? -25.71 -17.46 -3.244 1 93.83 183 ASP B N 1
ATOM 3895 C CA . ASP B 1 183 ? -27.082 -17.14 -2.864 1 93.83 183 ASP B CA 1
ATOM 3896 C C . ASP B 1 183 ? -27.403 -17.666 -1.467 1 93.83 183 ASP B C 1
ATOM 3898 O O . ASP B 1 183 ? -28.276 -17.13 -0.781 1 93.83 183 ASP B O 1
ATOM 3902 N N . ALA B 1 184 ? -26.664 -18.669 -1.08 1 95.24 184 ALA B N 1
ATOM 3903 C CA . ALA B 1 184 ? -26.904 -19.272 0.229 1 95.24 184 ALA B CA 1
ATOM 3904 C C . ALA B 1 184 ? -26.035 -18.62 1.3 1 95.24 184 ALA B C 1
ATOM 3906 O O . ALA B 1 184 ? -26.047 -19.041 2.459 1 95.24 184 ALA B O 1
ATOM 3907 N N . GLY B 1 185 ? -25.173 -17.683 0.861 1 94.17 185 GLY B N 1
ATOM 3908 C CA . GLY B 1 185 ? -24.309 -16.992 1.804 1 94.17 185 GLY B CA 1
ATOM 3909 C C . GLY B 1 185 ? -22.973 -17.681 2.007 1 94.17 185 GLY B C 1
ATOM 3910 O O . GLY B 1 185 ? -22.212 -17.32 2.907 1 94.17 185 GLY B O 1
ATOM 3911 N N . ARG B 1 186 ? -22.813 -18.699 1.19 1 95.62 186 ARG B N 1
ATOM 3912 C CA . ARG B 1 186 ? -21.533 -19.395 1.263 1 95.62 186 ARG B CA 1
ATOM 3913 C C . ARG B 1 186 ? -20.454 -18.64 0.494 1 95.62 186 ARG B C 1
ATOM 3915 O O . ARG B 1 186 ? -20.686 -18.19 -0.63 1 95.62 186 ARG B O 1
ATOM 3922 N N . ARG B 1 187 ? -19.287 -18.586 1.114 1 97.16 187 ARG B N 1
ATOM 3923 C CA . ARG B 1 187 ? -18.156 -17.917 0.48 1 97.16 187 ARG B CA 1
ATOM 3924 C C . ARG B 1 187 ? -17.554 -18.784 -0.62 1 97.16 187 ARG B C 1
ATOM 3926 O O . ARG B 1 187 ? -17.108 -19.904 -0.361 1 97.16 187 ARG B O 1
ATOM 3933 N N . VAL B 1 188 ? -17.512 -18.228 -1.808 1 96.49 188 VAL B N 1
ATOM 3934 C CA . VAL B 1 188 ? -16.999 -19.007 -2.93 1 96.49 188 VAL B CA 1
ATOM 3935 C C . VAL B 1 188 ? -15.674 -18.415 -3.406 1 96.49 188 VAL B C 1
ATOM 3937 O O . VAL B 1 188 ? -14.971 -19.024 -4.217 1 96.49 188 VAL B O 1
ATOM 3940 N N . ALA B 1 189 ? -15.324 -17.242 -2.98 1 97.85 189 ALA B N 1
ATOM 3941 C CA . ALA B 1 189 ? -14.023 -16.622 -3.212 1 97.85 189 ALA B CA 1
ATOM 3942 C C . ALA B 1 189 ? -13.604 -15.764 -2.022 1 97.85 189 ALA B C 1
ATOM 3944 O O . ALA B 1 189 ? -14.449 -15.166 -1.351 1 97.85 189 ALA B O 1
ATOM 3945 N N . GLN B 1 190 ? -12.375 -15.747 -1.723 1 98.58 190 GLN B N 1
ATOM 3946 C CA . GLN B 1 190 ? -11.822 -14.978 -0.613 1 98.58 190 GLN B CA 1
ATOM 3947 C C . GLN B 1 190 ? -10.478 -14.361 -0.987 1 98.58 190 GLN B C 1
ATOM 3949 O O . GLN B 1 190 ? -9.615 -15.036 -1.553 1 98.58 190 GLN B O 1
ATOM 3954 N N . PHE B 1 191 ? -10.318 -13.127 -0.764 1 98.57 191 PHE B N 1
ATOM 3955 C CA . PHE B 1 191 ? -9.117 -12.347 -1.038 1 98.57 191 PHE B CA 1
ATOM 3956 C C . PHE B 1 191 ? -8.433 -11.932 0.259 1 98.57 191 PHE B C 1
ATOM 3958 O O . PHE B 1 191 ? -9.002 -11.182 1.054 1 98.57 191 PHE B O 1
ATOM 3965 N N . LEU B 1 192 ? -7.196 -12.412 0.458 1 98.57 192 LEU B N 1
ATOM 3966 C CA . LEU B 1 192 ? -6.504 -12.284 1.736 1 98.57 192 LEU B CA 1
ATOM 3967 C C . LEU B 1 192 ? -5.241 -11.443 1.588 1 98.57 192 LEU B C 1
ATOM 3969 O O . LEU B 1 192 ? -4.526 -11.56 0.59 1 98.57 192 LEU B O 1
ATOM 3973 N N . THR B 1 193 ? -4.997 -10.632 2.622 1 97.71 193 THR B N 1
ATOM 3974 C CA . THR B 1 193 ? -3.822 -9.77 2.575 1 97.71 193 THR B CA 1
ATOM 3975 C C . THR B 1 193 ? -3.157 -9.686 3.946 1 97.71 193 THR B C 1
ATOM 3977 O O . THR B 1 193 ? -3.829 -9.781 4.974 1 97.71 193 THR B O 1
ATOM 3980 N N . VAL B 1 194 ? -1.845 -9.483 3.929 1 94.94 194 VAL B N 1
ATOM 3981 C CA . VAL B 1 194 ? -1.113 -9.27 5.174 1 94.94 194 VAL B CA 1
ATOM 3982 C C . VAL B 1 194 ? -0.666 -7.813 5.268 1 94.94 194 VAL B C 1
ATOM 3984 O O . VAL B 1 194 ? -0.142 -7.384 6.299 1 94.94 194 VAL B O 1
ATOM 3987 N N . GLY B 1 195 ? -0.888 -7.085 4.239 1 92.5 195 GLY B N 1
ATOM 3988 C CA . GLY B 1 195 ? -0.488 -5.688 4.188 1 92.5 195 GLY B CA 1
ATOM 3989 C C . GLY B 1 195 ? -1.621 -4.757 3.796 1 92.5 195 GLY B C 1
ATOM 3990 O O . GLY B 1 195 ? -2.745 -4.901 4.281 1 92.5 195 GLY B O 1
ATOM 3991 N N . MET B 1 196 ? -1.292 -3.72 2.96 1 94.6 196 MET B N 1
ATOM 3992 C CA . MET B 1 196 ? -2.284 -2.715 2.589 1 94.6 196 MET B CA 1
ATOM 3993 C C . MET B 1 196 ? -2.889 -3.025 1.224 1 94.6 196 MET B C 1
ATOM 3995 O O . MET B 1 196 ? -3.803 -2.333 0.773 1 94.6 196 MET B O 1
ATOM 3999 N N . LYS B 1 197 ? -2.375 -4.061 0.604 1 95.41 197 LYS B N 1
ATOM 4000 C CA . LYS B 1 197 ? -2.855 -4.404 -0.731 1 95.41 197 LYS B CA 1
ATOM 4001 C C . LYS B 1 197 ? -4.283 -4.939 -0.681 1 95.41 197 LYS B C 1
ATOM 4003 O O . LYS B 1 197 ? -4.728 -5.44 0.353 1 95.41 197 LYS B O 1
ATOM 4008 N N . ALA B 1 198 ? -4.848 -4.895 -1.867 1 94.49 198 ALA B N 1
ATOM 4009 C CA . ALA B 1 198 ? -6.163 -5.518 -1.998 1 94.49 198 ALA B CA 1
ATOM 4010 C C . ALA B 1 198 ? -6.099 -7.007 -1.67 1 94.49 198 ALA B C 1
ATOM 4012 O O . ALA B 1 198 ? -7.047 -7.568 -1.116 1 94.49 198 ALA B O 1
ATOM 4013 N N . HIS B 1 199 ? -5.031 -7.608 -2.071 1 97.66 199 HIS B N 1
ATOM 4014 C CA . HIS B 1 199 ? -4.805 -8.996 -1.683 1 97.66 199 HIS B CA 1
ATOM 4015 C C . HIS B 1 199 ? -3.384 -9.437 -2.017 1 97.66 199 HIS B C 1
ATOM 4017 O O . HIS B 1 199 ? -2.766 -8.907 -2.943 1 97.66 199 HIS B O 1
ATOM 4023 N N . ASP B 1 200 ? -2.948 -10.395 -1.273 1 98.24 200 ASP B N 1
ATOM 4024 C CA . ASP B 1 200 ? -1.684 -11.074 -1.54 1 98.24 200 ASP B CA 1
ATOM 4025 C C . ASP B 1 200 ? -1.92 -12.47 -2.109 1 98.24 200 ASP B C 1
ATOM 4027 O O . ASP B 1 200 ? -1.078 -13 -2.838 1 98.24 200 ASP B O 1
ATOM 4031 N N . VAL B 1 201 ? -3.012 -13.04 -1.736 1 98.76 201 VAL B N 1
ATOM 4032 C CA . VAL B 1 201 ? -3.433 -14.341 -2.243 1 98.76 201 VAL B CA 1
ATOM 4033 C C . VAL B 1 201 ? -4.958 -14.422 -2.258 1 98.76 201 VAL B C 1
ATOM 4035 O O . VAL B 1 201 ? -5.622 -13.894 -1.363 1 98.76 201 VAL B O 1
ATOM 4038 N N . ALA B 1 202 ? -5.443 -15.046 -3.278 1 98.59 202 ALA B N 1
ATOM 4039 C CA . ALA B 1 202 ? -6.88 -15.284 -3.389 1 98.59 202 ALA B CA 1
ATOM 4040 C C . ALA B 1 202 ? -7.174 -16.76 -3.643 1 98.59 202 ALA B C 1
ATOM 4042 O O . ALA B 1 202 ? -6.35 -17.473 -4.22 1 98.59 202 ALA B O 1
ATOM 4043 N N . PHE B 1 203 ? -8.321 -17.155 -3.175 1 98.43 203 PHE B N 1
ATOM 4044 C CA . PHE B 1 203 ? -8.792 -18.52 -3.378 1 98.43 203 PHE B CA 1
ATOM 4045 C C . PHE B 1 203 ? -10.204 -18.525 -3.951 1 98.43 203 PHE B C 1
ATOM 4047 O O . PHE B 1 203 ? -11.067 -17.771 -3.497 1 98.43 203 PHE B O 1
ATOM 4054 N N . ILE B 1 204 ? -10.39 -19.319 -4.89 1 97.17 204 ILE B N 1
ATOM 4055 C CA . ILE B 1 204 ? -11.726 -19.573 -5.417 1 97.17 204 ILE B CA 1
ATOM 4056 C C . ILE B 1 204 ? -12.078 -21.049 -5.241 1 97.17 204 ILE B C 1
ATOM 4058 O O . ILE B 1 204 ? -11.235 -21.924 -5.451 1 97.17 204 ILE B O 1
ATOM 4062 N N . GLU B 1 205 ? -13.256 -21.294 -4.921 1 95.77 205 GLU B N 1
ATOM 4063 C CA . GLU B 1 205 ? -13.722 -22.663 -4.723 1 95.77 205 GLU B CA 1
ATOM 4064 C C . GLU B 1 205 ? -13.685 -23.453 -6.028 1 95.77 205 GLU B C 1
ATOM 4066 O O . GLU B 1 205 ? -14.142 -22.969 -7.066 1 95.77 205 GLU B O 1
ATOM 4071 N N . HIS B 1 206 ? -13.138 -24.56 -5.937 1 95.72 206 HIS B N 1
ATOM 4072 C CA . HIS B 1 206 ? -13.022 -25.486 -7.058 1 95.72 206 HIS B CA 1
ATOM 4073 C C . HIS B 1 206 ? -13.028 -26.934 -6.579 1 95.72 206 HIS B C 1
ATOM 4075 O O . HIS B 1 206 ? -12.494 -27.241 -5.51 1 95.72 206 HIS B O 1
ATOM 4081 N N . PRO B 1 207 ? -13.622 -27.812 -7.385 1 94.66 207 PRO B N 1
ATOM 4082 C CA . PRO B 1 207 ? -13.714 -29.206 -6.944 1 94.66 207 PRO B CA 1
ATOM 4083 C C . PRO B 1 207 ? -12.355 -29.901 -6.897 1 94.66 207 PRO B C 1
ATOM 4085 O O . PRO B 1 207 ? -12.171 -30.853 -6.135 1 94.66 207 PRO B O 1
ATOM 4088 N N . GLU B 1 208 ? -11.464 -29.461 -7.691 1 95.03 208 GLU B N 1
ATOM 4089 C CA . GLU B 1 208 ? -10.124 -30.04 -7.691 1 95.03 208 GLU B CA 1
ATOM 4090 C C . GLU B 1 208 ? -9.195 -29.285 -6.745 1 95.03 208 GLU B C 1
ATOM 4092 O O . GLU B 1 208 ? -9.25 -28.056 -6.662 1 95.03 208 GLU B O 1
ATOM 4097 N N . LYS B 1 209 ? -8.336 -30 -6.121 1 95.18 209 LYS B N 1
ATOM 4098 C CA . LYS B 1 209 ? -7.4 -29.403 -5.173 1 95.18 209 LYS B CA 1
ATOM 4099 C C . LYS B 1 209 ? -6.147 -28.896 -5.882 1 95.18 209 LYS B C 1
ATOM 4101 O O . LYS B 1 209 ? -5.706 -29.485 -6.871 1 95.18 209 LYS B O 1
ATOM 4106 N N . GLY B 1 210 ? -5.562 -27.82 -5.349 1 96.53 210 GLY B N 1
ATOM 4107 C CA . GLY B 1 210 ? -4.201 -27.411 -5.658 1 96.53 210 GLY B CA 1
ATOM 4108 C C . GLY B 1 210 ? -4.05 -26.851 -7.059 1 96.53 210 GLY B C 1
ATOM 4109 O O . GLY B 1 210 ? -3.012 -27.036 -7.699 1 96.53 210 GLY B O 1
ATOM 4110 N N . ARG B 1 211 ? -5.084 -26.273 -7.592 1 97.36 211 ARG B N 1
ATOM 4111 C CA . ARG B 1 211 ? -5.009 -25.733 -8.946 1 97.36 211 ARG B CA 1
ATOM 4112 C C . ARG B 1 211 ? -4.49 -24.299 -8.936 1 97.36 211 ARG B C 1
ATOM 4114 O O . ARG B 1 211 ? -4.881 -23.498 -8.085 1 97.36 211 ARG B O 1
ATOM 4121 N N . PHE B 1 212 ? -3.578 -24.051 -9.852 1 98.37 212 PHE B N 1
ATOM 4122 C CA . PHE B 1 212 ? -2.975 -22.735 -10.022 1 98.37 212 PHE B CA 1
ATOM 4123 C C . PHE B 1 212 ? -3.71 -21.936 -11.092 1 98.37 212 PHE B C 1
ATOM 4125 O O . PHE B 1 212 ? -3.848 -22.391 -12.229 1 98.37 212 PHE B O 1
ATOM 4132 N N . HIS B 1 213 ? -4.218 -20.738 -10.716 1 98.36 213 HIS B N 1
ATOM 4133 C CA . HIS B 1 213 ? -4.916 -19.903 -11.686 1 98.36 213 HIS B CA 1
ATOM 4134 C C . HIS B 1 213 ? -3.968 -18.894 -12.326 1 98.36 213 HIS B C 1
ATOM 4136 O O . HIS B 1 213 ? -3.846 -18.841 -13.552 1 98.36 213 HIS B O 1
ATOM 4142 N N . HIS B 1 214 ? -3.303 -18.061 -11.506 1 98.64 214 HIS B N 1
ATOM 4143 C CA . HIS B 1 214 ? -2.321 -17.163 -12.105 1 98.64 214 HIS B CA 1
ATOM 4144 C C . HIS B 1 214 ? -1.367 -16.609 -11.052 1 98.64 214 HIS B C 1
ATOM 4146 O O . HIS B 1 214 ? -1.662 -16.653 -9.856 1 98.64 214 HIS B O 1
ATOM 4152 N N . ALA B 1 215 ? -0.243 -16.153 -11.516 1 98.79 215 ALA B N 1
ATOM 4153 C CA . ALA B 1 215 ? 0.644 -15.234 -10.807 1 98.79 215 ALA B CA 1
ATOM 4154 C C . ALA B 1 215 ? 0.562 -13.829 -11.395 1 98.79 215 ALA B C 1
ATOM 4156 O O . ALA B 1 215 ? 0.51 -13.662 -12.616 1 98.79 215 ALA B O 1
ATOM 4157 N N . SER B 1 216 ? 0.577 -12.867 -10.506 1 98.75 216 SER B N 1
ATOM 4158 C CA . SER B 1 216 ? 0.401 -11.489 -10.953 1 98.75 216 SER B CA 1
ATOM 4159 C C . SER B 1 216 ? 1.64 -10.649 -10.657 1 98.75 216 SER B C 1
ATOM 4161 O O . SER B 1 216 ? 2.232 -10.765 -9.582 1 98.75 216 SER B O 1
ATOM 4163 N N . PHE B 1 217 ? 1.962 -9.8 -11.594 1 98.85 217 PHE B N 1
ATOM 4164 C CA . PHE B 1 217 ? 3.085 -8.877 -11.477 1 98.85 217 PHE B CA 1
ATOM 4165 C C . PHE B 1 217 ? 2.615 -7.433 -11.609 1 98.85 217 PHE B C 1
ATOM 4167 O O . PHE B 1 217 ? 1.778 -7.122 -12.46 1 98.85 217 PHE B O 1
ATOM 4174 N N . PHE B 1 218 ? 3.176 -6.57 -10.818 1 98.42 218 PHE B N 1
ATOM 4175 C CA . PHE B 1 218 ? 2.67 -5.209 -10.684 1 98.42 218 PHE B CA 1
ATOM 4176 C C . PHE B 1 218 ? 3.321 -4.287 -11.708 1 98.42 218 PHE B C 1
ATOM 4178 O O . PHE B 1 218 ? 4.532 -4.351 -11.928 1 98.42 218 PHE B O 1
ATOM 4185 N N . LEU B 1 219 ? 2.507 -3.495 -12.36 1 97.75 219 LEU B N 1
ATOM 4186 C CA . LEU B 1 219 ? 2.926 -2.341 -13.148 1 97.75 219 LEU B CA 1
ATOM 4187 C C . LEU B 1 219 ? 2.42 -1.044 -12.526 1 97.75 219 LEU B C 1
ATOM 4189 O O . LEU B 1 219 ? 1.422 -1.046 -11.803 1 97.75 219 LEU B O 1
ATOM 4193 N N . GLU B 1 220 ? 3 0.019 -12.856 1 93.86 220 GLU B N 1
ATOM 4194 C CA . GLU B 1 220 ? 2.76 1.251 -12.111 1 93.86 220 GLU B CA 1
ATOM 4195 C C . GLU B 1 220 ? 1.45 1.908 -12.538 1 93.86 220 GLU B C 1
ATOM 4197 O O . GLU B 1 220 ? 0.734 2.474 -11.709 1 93.86 220 GLU B O 1
ATOM 4202 N N . THR B 1 221 ? 1.175 1.878 -13.883 1 94.67 221 THR B N 1
ATOM 4203 C CA . THR B 1 221 ? 0.05 2.675 -14.36 1 94.67 221 THR B CA 1
ATOM 4204 C C . THR B 1 221 ? -0.815 1.868 -15.324 1 94.67 221 THR B C 1
ATOM 4206 O O . THR B 1 221 ? -0.382 0.834 -15.838 1 94.67 221 THR B O 1
ATOM 4209 N N . TRP B 1 222 ? -1.969 2.501 -15.568 1 95.08 222 TRP B N 1
ATOM 4210 C CA . TRP B 1 222 ? -2.851 1.939 -16.586 1 95.08 222 TRP B CA 1
ATOM 4211 C C . TRP B 1 222 ? -2.19 1.974 -17.959 1 95.08 222 TRP B C 1
ATOM 4213 O O . TRP B 1 222 ? -2.341 1.041 -18.752 1 95.08 222 TRP B O 1
ATOM 4223 N N . GLU B 1 223 ? -1.464 2.964 -18.245 1 95.17 223 GLU B N 1
ATOM 4224 C CA . GLU B 1 223 ? -0.724 3.057 -19.499 1 95.17 223 GLU B CA 1
ATOM 4225 C C . GLU B 1 223 ? 0.283 1.919 -19.632 1 95.17 223 GLU B C 1
ATOM 4227 O O . GLU B 1 223 ? 0.474 1.375 -20.721 1 95.17 223 GLU B O 1
ATOM 4232 N N . ASP B 1 224 ? 0.933 1.567 -18.589 1 96.99 224 ASP B N 1
ATOM 4233 C CA . ASP B 1 224 ? 1.877 0.454 -18.614 1 96.99 224 ASP B CA 1
ATOM 4234 C C . ASP B 1 224 ? 1.17 -0.857 -18.951 1 96.99 224 ASP B C 1
ATOM 4236 O O . ASP B 1 224 ? 1.714 -1.693 -19.675 1 96.99 224 ASP B O 1
ATOM 4240 N N . VAL B 1 225 ? -0.028 -1.047 -18.408 1 97.73 225 VAL B N 1
ATOM 4241 C CA . VAL B 1 225 ? -0.812 -2.241 -18.707 1 97.73 225 VAL B CA 1
ATOM 4242 C C . VAL B 1 225 ? -1.186 -2.256 -20.187 1 97.73 225 VAL B C 1
ATOM 4244 O O . VAL B 1 225 ? -1.13 -3.302 -20.838 1 97.73 225 VAL B O 1
ATOM 4247 N N . LEU B 1 226 ? -1.578 -1.121 -20.747 1 96.85 226 LEU B N 1
ATOM 4248 C CA . LEU B 1 226 ? -1.906 -1.034 -22.166 1 96.85 226 LEU B CA 1
ATOM 4249 C C . LEU B 1 226 ? -0.679 -1.315 -23.025 1 96.85 226 LEU B C 1
ATOM 4251 O O . LEU B 1 226 ? -0.781 -1.97 -24.066 1 96.85 226 LEU B O 1
ATOM 4255 N N . ARG B 1 227 ? 0.44 -0.843 -22.606 1 97.07 227 ARG B N 1
ATOM 4256 C CA . ARG B 1 227 ? 1.679 -1.131 -23.322 1 97.07 227 ARG B CA 1
ATOM 4257 C C . ARG B 1 227 ? 2.006 -2.619 -23.273 1 97.07 227 ARG B C 1
ATOM 4259 O O . ARG B 1 227 ? 2.532 -3.176 -24.24 1 97.07 227 ARG B O 1
ATOM 4266 N N . ALA B 1 228 ? 1.77 -3.206 -22.129 1 98.21 228 ALA B N 1
ATOM 4267 C CA . ALA B 1 228 ? 1.941 -4.653 -22.026 1 98.21 228 ALA B CA 1
ATOM 4268 C C . ALA B 1 228 ? 1.1 -5.381 -23.07 1 98.21 228 ALA B C 1
ATOM 4270 O O . ALA B 1 228 ? 1.547 -6.368 -23.659 1 98.21 228 ALA B O 1
ATOM 4271 N N . ALA B 1 229 ? -0.081 -4.922 -23.272 1 97.75 229 ALA B N 1
ATOM 4272 C CA . ALA B 1 229 ? -0.941 -5.507 -24.298 1 97.75 229 ALA B CA 1
ATOM 4273 C C . ALA B 1 229 ? -0.282 -5.435 -25.672 1 97.75 229 ALA B C 1
ATOM 4275 O O . ALA B 1 229 ? -0.343 -6.392 -26.448 1 97.75 229 ALA B O 1
ATOM 4276 N N . ASP B 1 230 ? 0.321 -4.32 -25.985 1 97.36 230 ASP B N 1
ATOM 4277 C CA . ASP B 1 230 ? 1.041 -4.178 -27.247 1 97.36 230 ASP B CA 1
ATOM 4278 C C . ASP B 1 230 ? 2.162 -5.209 -27.359 1 97.36 230 ASP B C 1
ATOM 4280 O O . ASP B 1 230 ? 2.328 -5.842 -28.403 1 97.36 230 ASP B O 1
ATOM 4284 N N . LEU B 1 231 ? 2.888 -5.36 -26.333 1 98.28 231 LEU B N 1
ATOM 4285 C CA . LEU B 1 231 ? 4.018 -6.283 -26.328 1 98.28 231 LEU B CA 1
ATOM 4286 C C . LEU B 1 231 ? 3.545 -7.721 -26.514 1 98.28 231 LEU B C 1
ATOM 4288 O O . LEU B 1 231 ? 4.224 -8.524 -27.158 1 98.28 231 LEU B O 1
ATOM 4292 N N . ILE B 1 232 ? 2.451 -8.053 -25.884 1 97.99 232 ILE B N 1
ATOM 4293 C CA . ILE B 1 232 ? 1.861 -9.378 -26.045 1 97.99 232 ILE B CA 1
ATOM 4294 C C . ILE B 1 232 ? 1.549 -9.628 -27.519 1 97.99 232 ILE B C 1
ATOM 4296 O O . ILE B 1 232 ? 1.822 -10.711 -28.042 1 97.99 232 ILE B O 1
ATOM 4300 N N . SER B 1 233 ? 1.029 -8.669 -28.154 1 97.16 233 SER B N 1
ATOM 4301 C CA . SER B 1 233 ? 0.731 -8.77 -29.579 1 97.16 233 SER B CA 1
ATOM 4302 C C . SER B 1 233 ? 2.009 -8.858 -30.407 1 97.16 233 SER B C 1
ATOM 4304 O O . SER B 1 233 ? 2.11 -9.684 -31.316 1 97.16 233 SER B O 1
ATOM 4306 N N . MET B 1 234 ? 2.975 -8.052 -30.096 1 96.95 234 MET B N 1
ATOM 4307 C CA . MET B 1 234 ? 4.237 -7.993 -30.829 1 96.95 234 MET B CA 1
ATOM 4308 C C . MET B 1 234 ? 4.993 -9.313 -30.719 1 96.95 234 MET B C 1
ATOM 4310 O O . MET B 1 234 ? 5.769 -9.665 -31.609 1 96.95 234 MET B O 1
ATOM 4314 N N . SER B 1 235 ? 4.745 -10.02 -29.646 1 96.85 235 SER B N 1
ATOM 4315 C CA . SER B 1 235 ? 5.489 -11.251 -29.4 1 96.85 235 SER B CA 1
ATOM 4316 C C . SER B 1 235 ? 4.646 -12.48 -29.723 1 96.85 235 SER B C 1
ATOM 4318 O O . SER B 1 235 ? 5.071 -13.612 -29.483 1 96.85 235 SER B O 1
ATOM 4320 N N . ASP B 1 236 ? 3.438 -12.23 -30.142 1 96.62 236 ASP B N 1
ATOM 4321 C CA . ASP B 1 236 ? 2.49 -13.3 -30.435 1 96.62 236 ASP B CA 1
ATOM 4322 C C . ASP B 1 236 ? 2.273 -14.191 -29.215 1 96.62 236 ASP B C 1
ATOM 4324 O O . ASP B 1 236 ? 2.201 -15.416 -29.338 1 96.62 236 ASP B O 1
ATOM 4328 N N . THR B 1 237 ? 2.31 -13.585 -28.085 1 97.02 237 THR B N 1
ATOM 4329 C CA . THR B 1 237 ? 2.04 -14.293 -26.839 1 97.02 237 THR B CA 1
ATOM 4330 C C . THR B 1 237 ? 0.564 -14.667 -26.738 1 97.02 237 THR B C 1
ATOM 4332 O O . THR B 1 237 ? -0.308 -13.882 -27.117 1 97.02 237 THR B O 1
ATOM 4335 N N . SER B 1 238 ? 0.289 -15.846 -26.233 1 96.52 238 SER B N 1
ATOM 4336 C CA . SER B 1 238 ? -1.086 -16.31 -26.08 1 96.52 238 SER B CA 1
ATOM 4337 C C . SER B 1 238 ? -1.864 -15.424 -25.114 1 96.52 238 SER B C 1
ATOM 4339 O O . SER B 1 238 ? -1.58 -15.404 -23.914 1 96.52 238 SER B O 1
ATOM 4341 N N . LEU B 1 239 ? -2.854 -14.721 -25.611 1 95.88 239 LEU B N 1
ATOM 4342 C CA . LEU B 1 239 ? -3.688 -13.813 -24.831 1 95.88 239 LEU B CA 1
ATOM 4343 C C . LEU B 1 239 ? -4.89 -14.548 -24.246 1 95.88 239 LEU B C 1
ATOM 4345 O O . LEU B 1 239 ? -5.522 -15.356 -24.929 1 95.88 239 LEU B O 1
ATOM 4349 N N . ASP B 1 240 ? -5.213 -14.251 -23.052 1 95.41 240 ASP B N 1
ATOM 4350 C CA . ASP B 1 240 ? -6.425 -14.783 -22.438 1 95.41 240 ASP B CA 1
ATOM 4351 C C . ASP B 1 240 ? -7.513 -13.715 -22.354 1 95.41 240 ASP B C 1
ATOM 4353 O O . ASP B 1 240 ? -8.57 -13.848 -22.974 1 95.41 240 ASP B O 1
ATOM 4357 N N . ILE B 1 241 ? -7.253 -12.657 -21.624 1 94.67 241 ILE B N 1
ATOM 4358 C CA . ILE B 1 241 ? -8.178 -11.541 -21.46 1 94.67 241 ILE B CA 1
ATOM 4359 C C . ILE B 1 241 ? -7.449 -10.224 -21.719 1 94.67 241 ILE B C 1
ATOM 4361 O O . ILE B 1 241 ? -6.412 -9.951 -21.111 1 94.67 241 ILE B O 1
ATOM 4365 N N . GLY B 1 242 ? -7.995 -9.417 -22.62 1 94.12 242 GLY B N 1
ATOM 4366 C CA . GLY B 1 242 ? -7.407 -8.118 -22.903 1 94.12 242 GLY B CA 1
ATOM 4367 C C . GLY B 1 242 ? -7.508 -7.15 -21.739 1 94.12 242 GLY B C 1
ATOM 4368 O O . GLY B 1 242 ? -8.056 -7.49 -20.688 1 94.12 242 GLY B O 1
ATOM 4369 N N . PRO B 1 243 ? -6.944 -5.911 -21.958 1 95.71 243 PRO B N 1
ATOM 4370 C CA . PRO B 1 243 ? -6.976 -4.923 -20.878 1 95.71 243 PRO B CA 1
ATOM 4371 C C . PRO B 1 243 ? -8.39 -4.65 -20.369 1 95.71 243 PRO B C 1
ATOM 4373 O O . PRO B 1 243 ? -9.297 -4.393 -21.165 1 95.71 243 PRO B O 1
ATOM 4376 N N . THR B 1 244 ? -8.532 -4.758 -19.11 1 94.91 244 THR B N 1
ATOM 4377 C CA . THR B 1 244 ? -9.829 -4.514 -18.489 1 94.91 244 THR B CA 1
ATOM 4378 C C . THR B 1 244 ? -9.662 -4.114 -17.025 1 94.91 244 THR B C 1
ATOM 4380 O O . THR B 1 244 ? -8.545 -3.8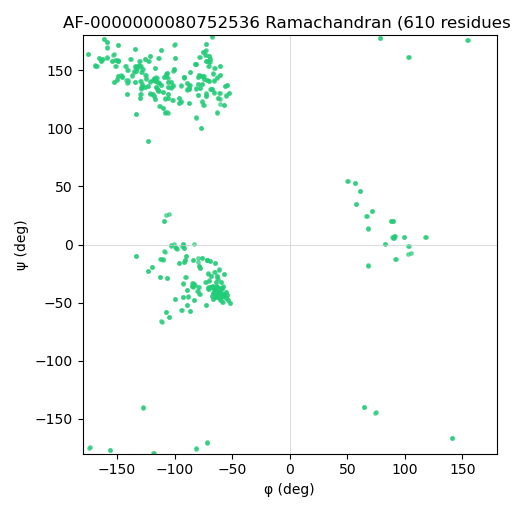54 -16.572 1 94.91 244 THR B O 1
ATOM 4383 N N . ARG B 1 245 ? -10.776 -3.95 -16.381 1 94.03 245 ARG B N 1
ATOM 4384 C CA . ARG B 1 245 ? -10.802 -3.652 -14.953 1 94.03 245 ARG B CA 1
ATOM 4385 C C . ARG B 1 245 ? -11.665 -4.659 -14.2 1 94.03 245 ARG B C 1
ATOM 4387 O O . ARG B 1 245 ? -12.682 -5.124 -14.718 1 94.03 245 ARG B O 1
ATOM 4394 N N . HIS B 1 246 ? -11.225 -4.906 -13.018 1 94.08 246 HIS B N 1
ATOM 4395 C CA . HIS B 1 246 ? -12.042 -5.719 -12.125 1 94.08 246 HIS B CA 1
ATOM 4396 C C . HIS B 1 246 ? -12.964 -4.85 -11.276 1 94.08 246 HIS B C 1
ATOM 4398 O O . HIS B 1 246 ? -12.632 -3.704 -10.965 1 94.08 246 HIS B O 1
ATOM 4404 N N . GLY B 1 247 ? -14.194 -5.425 -11.059 1 94.35 247 GLY B N 1
ATOM 4405 C CA . GLY B 1 247 ? -14.882 -4.906 -9.888 1 94.35 247 GLY B CA 1
ATOM 4406 C C . GLY B 1 247 ? -14.186 -5.25 -8.585 1 94.35 247 GLY B C 1
ATOM 4407 O O . GLY B 1 247 ? -14.02 -4.39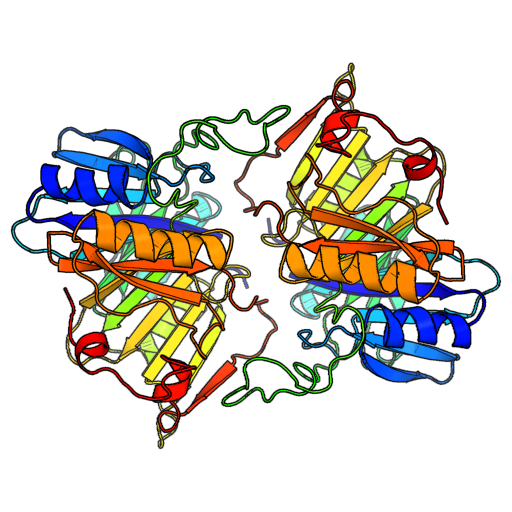 -7.717 1 94.35 247 GLY B O 1
ATOM 4408 N N . LEU B 1 248 ? -13.832 -6.549 -8.546 1 93.65 248 LEU B N 1
ATOM 4409 C CA . LEU B 1 248 ? -13.043 -7.032 -7.419 1 93.65 248 LEU B CA 1
ATOM 4410 C C . LEU B 1 248 ? -11.7 -6.313 -7.348 1 93.65 248 LEU B C 1
ATOM 4412 O O . LEU B 1 248 ? -10.998 -6.199 -8.355 1 93.65 248 LEU B O 1
ATOM 4416 N N . THR B 1 249 ? -11.333 -5.8 -6.186 1 93.25 249 THR B N 1
ATOM 4417 C CA . THR B 1 249 ? -10.062 -5.157 -5.877 1 93.25 249 THR B CA 1
ATOM 4418 C C . THR B 1 249 ? -9.93 -3.832 -6.622 1 93.25 249 THR B C 1
ATOM 4420 O O . THR B 1 249 ? -9.032 -3.038 -6.335 1 93.25 249 THR B O 1
ATOM 4423 N N . HIS B 1 250 ? -10.751 -3.59 -7.719 1 93.9 250 HIS B N 1
ATOM 4424 C CA . HIS B 1 250 ? -10.755 -2.38 -8.532 1 93.9 250 HIS B CA 1
ATOM 4425 C C . HIS B 1 250 ? -9.448 -2.23 -9.304 1 93.9 250 HIS B C 1
ATOM 4427 O O . HIS B 1 250 ? -9.058 -1.116 -9.663 1 93.9 250 HIS B O 1
ATOM 4433 N N . GLY B 1 251 ? -8.813 -3.313 -9.53 1 94.95 251 GLY B N 1
ATOM 4434 C CA . GLY B 1 251 ? -7.569 -3.3 -10.284 1 94.95 251 GLY B CA 1
ATOM 4435 C C . GLY B 1 251 ? -7.781 -3.287 -11.786 1 94.95 251 GLY B C 1
ATOM 4436 O O . GLY B 1 251 ? -8.844 -3.682 -12.271 1 94.95 251 GLY B O 1
ATOM 4437 N N . LYS B 1 252 ? -6.801 -2.775 -12.585 1 96.92 252 LYS B N 1
ATOM 4438 C CA . LYS B 1 252 ? -6.711 -2.866 -14.04 1 96.92 252 LYS B CA 1
ATOM 4439 C C . LYS B 1 252 ? -5.717 -3.945 -14.462 1 96.92 252 LYS B C 1
ATOM 4441 O O . LYS B 1 252 ? -4.656 -4.091 -13.852 1 96.92 252 LYS B O 1
ATOM 4446 N N . THR B 1 253 ? -6.124 -4.695 -15.464 1 97.1 253 THR B N 1
ATOM 4447 C CA . THR B 1 253 ? -5.347 -5.918 -15.63 1 97.1 253 THR B CA 1
ATOM 4448 C C . THR B 1 253 ? -5.392 -6.395 -17.079 1 97.1 253 THR B C 1
ATOM 4450 O O . THR B 1 253 ? -6.204 -5.913 -17.872 1 97.1 253 THR B O 1
ATOM 4453 N N . ILE B 1 254 ? -4.469 -7.275 -17.43 1 97.81 254 ILE B N 1
ATOM 4454 C CA . ILE B 1 254 ? -4.445 -8.112 -18.625 1 97.81 254 ILE B CA 1
ATOM 4455 C C . ILE B 1 254 ? -3.927 -9.503 -18.269 1 97.81 254 ILE B C 1
ATOM 4457 O O . ILE B 1 254 ? -3.02 -9.643 -17.446 1 97.81 254 ILE B O 1
ATOM 4461 N N . TYR B 1 255 ? -4.514 -10.553 -18.881 1 97.97 255 TYR B N 1
ATOM 4462 C CA . TYR B 1 255 ? -4.13 -11.937 -18.628 1 97.97 255 TYR B CA 1
ATOM 4463 C C . TYR B 1 255 ? -3.59 -12.593 -19.893 1 97.97 255 TYR B C 1
ATOM 4465 O O . TYR B 1 255 ? -4.126 -12.386 -20.984 1 97.97 255 TYR B O 1
ATOM 4473 N N . PHE B 1 256 ? -2.597 -13.425 -19.73 1 98.32 256 PHE B N 1
ATOM 4474 C CA . PHE B 1 256 ? -1.946 -14.119 -20.835 1 98.32 256 PHE B CA 1
ATOM 4475 C C . PHE B 1 256 ? -1.217 -15.362 -20.339 1 98.32 256 PHE B C 1
ATOM 4477 O O . PHE B 1 256 ? -1.118 -15.59 -19.132 1 98.32 256 PHE B O 1
ATOM 4484 N N . PHE B 1 257 ? -0.777 -16.167 -21.224 1 98.38 257 PHE B N 1
ATOM 4485 C CA . PHE B 1 257 ? -0.192 -17.447 -20.84 1 98.38 257 PHE B CA 1
ATOM 4486 C C . PHE B 1 257 ? 1.286 -17.498 -21.208 1 98.38 257 PHE B C 1
ATOM 4488 O O . PHE B 1 257 ? 1.685 -17.01 -22.267 1 98.38 257 PHE B O 1
ATOM 4495 N N . ASP B 1 258 ? 2.058 -18.071 -20.306 1 98.36 258 ASP B N 1
ATOM 4496 C CA . ASP B 1 258 ? 3.417 -18.413 -20.716 1 98.36 258 ASP B CA 1
ATOM 4497 C C . ASP B 1 258 ? 3.419 -19.61 -21.665 1 98.36 258 ASP B C 1
ATOM 4499 O O . ASP B 1 258 ? 2.38 -20.236 -21.885 1 98.36 258 ASP B O 1
ATOM 4503 N N . PRO B 1 259 ? 4.547 -19.968 -22.247 1 97.87 259 PRO B N 1
ATOM 4504 C CA . PRO B 1 259 ? 4.569 -21.029 -23.256 1 97.87 259 PRO B CA 1
ATOM 4505 C C . PRO B 1 259 ? 4.183 -22.393 -22.688 1 97.87 259 PRO B C 1
ATOM 4507 O O . PRO B 1 259 ? 3.889 -23.321 -23.446 1 97.87 259 PRO B O 1
ATOM 4510 N N . SER B 1 260 ? 4.201 -22.554 -21.38 1 98.09 260 SER B N 1
ATOM 4511 C CA . SER B 1 260 ? 3.864 -23.823 -20.744 1 98.09 260 SER B CA 1
ATOM 4512 C C . SER B 1 260 ? 2.377 -23.9 -20.416 1 98.09 260 SER B C 1
ATOM 4514 O O . SER B 1 260 ? 1.875 -24.957 -20.027 1 98.09 260 SER B O 1
ATOM 4516 N N . GLY B 1 261 ? 1.729 -22.748 -20.504 1 97.58 261 GLY B N 1
ATOM 4517 C CA . GLY B 1 261 ? 0.307 -22.727 -20.201 1 97.58 261 GLY B CA 1
ATOM 4518 C C . GLY B 1 261 ? -0.002 -22.153 -18.831 1 97.58 261 GLY B C 1
ATOM 4519 O O . GLY B 1 261 ? -1.161 -22.125 -18.411 1 97.58 261 GLY B O 1
ATOM 4520 N N . ASN B 1 262 ? 0.972 -21.766 -18.069 1 98.56 262 ASN B N 1
ATOM 4521 C CA . ASN B 1 262 ? 0.709 -21.023 -16.841 1 98.56 262 ASN B CA 1
ATOM 4522 C C . ASN B 1 262 ? 0.15 -19.634 -17.135 1 98.56 262 ASN B C 1
ATOM 4524 O O . ASN B 1 262 ? 0.685 -18.91 -17.977 1 98.56 262 ASN B O 1
ATOM 4528 N N . ARG B 1 263 ? -0.88 -19.267 -16.442 1 98.5 263 ARG B N 1
ATOM 4529 C CA . ARG B 1 263 ? -1.48 -17.95 -16.627 1 98.5 263 ARG B CA 1
ATOM 4530 C C . ARG B 1 263 ? -0.713 -16.884 -15.852 1 98.5 263 ARG B C 1
ATOM 4532 O O . ARG B 1 263 ? -0.373 -17.083 -14.684 1 98.5 263 ARG B O 1
ATOM 4539 N N . ASN B 1 264 ? -0.456 -15.799 -16.501 1 98.67 264 ASN B N 1
ATOM 4540 C CA . ASN B 1 264 ? 0.132 -14.607 -15.898 1 98.67 264 ASN B CA 1
ATOM 4541 C C . ASN B 1 264 ? -0.821 -13.417 -15.966 1 98.67 264 ASN B C 1
ATOM 4543 O O . ASN B 1 264 ? -1.677 -13.351 -16.849 1 98.67 264 ASN B O 1
ATOM 4547 N N . GLU B 1 265 ? -0.646 -12.59 -15.038 1 98.57 265 GLU B N 1
ATOM 4548 C CA . GLU B 1 265 ? -1.335 -11.304 -14.976 1 98.57 265 GLU B CA 1
ATOM 4549 C C . GLU B 1 265 ? -0.35 -10.16 -14.754 1 98.57 265 GLU B C 1
ATOM 4551 O O . GLU B 1 265 ? 0.568 -10.274 -13.939 1 98.57 265 GLU B O 1
ATOM 4556 N N . VAL B 1 266 ? -0.505 -9.125 -15.489 1 98.6 266 VAL B N 1
ATOM 4557 C CA . VAL B 1 266 ? 0.056 -7.86 -15.028 1 98.6 266 VAL B CA 1
ATOM 4558 C C . VAL B 1 266 ? -1.07 -6.915 -14.614 1 98.6 266 VAL B C 1
ATOM 4560 O O . VAL B 1 266 ? -2.146 -6.921 -15.216 1 98.6 266 VAL B O 1
ATOM 4563 N N . PHE B 1 267 ? -0.706 -6.185 -13.572 1 96.61 267 PHE B N 1
ATOM 4564 C CA . PHE B 1 267 ? -1.765 -5.524 -12.818 1 96.61 267 PHE B CA 1
ATOM 4565 C C . PHE B 1 267 ? -1.286 -4.182 -12.277 1 96.61 267 PHE B C 1
ATOM 4567 O O . PHE B 1 267 ? -0.104 -4.017 -11.967 1 96.61 267 PHE B O 1
ATOM 4574 N N . CYS B 1 268 ? -2.223 -3.153 -12.228 1 96.15 268 CYS B N 1
ATOM 4575 C CA . CYS B 1 268 ? -1.93 -1.899 -11.543 1 96.15 268 CYS B CA 1
ATOM 4576 C C . CYS B 1 268 ? -3.135 -1.422 -10.741 1 96.15 268 CYS B C 1
ATOM 4578 O O . CYS B 1 268 ? -4.265 -1.838 -11.003 1 96.15 268 CYS B O 1
ATOM 4580 N N . GLY B 1 269 ? -2.786 -0.566 -9.79 1 93.15 269 GLY B N 1
ATOM 4581 C CA . GLY B 1 269 ? -3.838 0.01 -8.968 1 93.15 269 GLY B CA 1
ATOM 4582 C C . GLY B 1 269 ? -4.402 -0.965 -7.951 1 93.15 269 GLY B C 1
ATOM 4583 O O . GLY B 1 269 ? -3.658 -1.74 -7.347 1 93.15 269 GLY B O 1
ATOM 4584 N N . GLY B 1 270 ? -5.768 -0.793 -7.761 1 90.95 270 GLY B N 1
ATOM 4585 C CA . GLY B 1 270 ? -6.438 -1.611 -6.762 1 90.95 270 GLY B CA 1
ATOM 4586 C C . GLY B 1 270 ? -6.725 -0.864 -5.473 1 90.95 270 GLY B C 1
ATOM 4587 O O . GLY B 1 270 ? -6.108 0.167 -5.197 1 90.95 270 GLY B O 1
ATOM 4588 N N . ASP B 1 271 ? -7.641 -1.407 -4.723 1 94.07 271 ASP B N 1
ATOM 4589 C CA . ASP B 1 271 ? -8.033 -0.857 -3.429 1 94.07 271 ASP B CA 1
ATOM 4590 C C . ASP B 1 271 ? -6.926 -1.045 -2.394 1 94.07 271 ASP B C 1
ATOM 4592 O O . ASP B 1 271 ? -6.057 -1.905 -2.556 1 94.07 271 ASP B O 1
ATOM 4596 N N . TYR B 1 272 ? -6.927 -0.184 -1.439 1 94.8 272 TYR B N 1
ATOM 4597 C CA . TYR B 1 272 ? -6.072 -0.393 -0.276 1 94.8 272 TYR B CA 1
ATOM 4598 C C . TYR B 1 272 ? -6.87 -0.963 0.891 1 94.8 272 TYR B C 1
ATOM 4600 O O . TYR B 1 272 ? -8.098 -0.853 0.924 1 94.8 272 TYR B O 1
ATOM 4608 N N . HIS B 1 273 ? -6.115 -1.559 1.822 1 95.6 273 HIS B N 1
ATOM 4609 C CA . HIS B 1 273 ? -6.75 -2.258 2.934 1 95.6 273 HIS B CA 1
ATOM 4610 C C . HIS B 1 273 ? -5.991 -2.026 4.236 1 95.6 273 HIS B C 1
ATOM 4612 O O . HIS B 1 273 ? -4.758 -2.047 4.253 1 95.6 273 HIS B O 1
ATOM 4618 N N . TYR B 1 274 ? -6.725 -1.837 5.31 1 94.61 274 TYR B N 1
ATOM 4619 C CA . TYR B 1 274 ? -6.23 -1.931 6.679 1 94.61 274 TYR B CA 1
ATOM 4620 C C . TYR B 1 274 ? -7.025 -2.957 7.477 1 94.61 274 TYR B C 1
ATOM 4622 O O . TYR B 1 274 ? -8.163 -3.28 7.126 1 94.61 274 TYR B O 1
ATOM 4630 N N . PRO B 1 275 ? -6.45 -3.473 8.546 1 91.97 275 PRO B N 1
ATOM 4631 C CA . PRO B 1 275 ? -7.064 -4.586 9.273 1 91.97 275 PRO B CA 1
ATOM 4632 C C . PRO B 1 275 ? -8.437 -4.233 9.842 1 91.97 275 PRO B C 1
ATOM 4634 O O . PRO B 1 275 ? -9.23 -5.127 10.149 1 91.97 275 PRO B O 1
ATOM 4637 N N . ASP B 1 276 ? -8.698 -2.986 10.005 1 93.78 276 ASP B N 1
ATOM 4638 C CA . ASP B 1 276 ? -9.982 -2.61 10.59 1 93.78 276 ASP B CA 1
ATOM 4639 C C . ASP B 1 276 ? -11.021 -2.337 9.505 1 93.78 276 ASP B C 1
ATOM 4641 O O . ASP B 1 276 ? -12.162 -1.983 9.806 1 93.78 276 ASP B O 1
ATOM 4645 N N . HIS B 1 277 ? -10.672 -2.439 8.272 1 95.11 277 HIS B N 1
ATOM 4646 C CA . HIS B 1 277 ? -11.644 -2.323 7.19 1 95.11 277 HIS B CA 1
ATOM 4647 C C . HIS B 1 277 ? -12.536 -3.557 7.116 1 95.11 277 HIS B C 1
ATOM 4649 O O . HIS B 1 277 ? -12.04 -4.687 7.103 1 95.11 277 HIS B O 1
ATOM 4655 N N . PRO B 1 278 ? -13.829 -3.376 7.074 1 95.24 278 PRO B N 1
ATOM 4656 C CA . PRO B 1 278 ? -14.661 -4.543 6.776 1 95.24 278 PRO B CA 1
ATOM 4657 C C . PRO B 1 278 ? -14.433 -5.088 5.368 1 95.24 278 PRO B C 1
ATOM 4659 O O . PRO B 1 278 ? -14.066 -4.335 4.463 1 95.24 278 PRO B O 1
ATOM 4662 N N . PRO B 1 279 ? -14.652 -6.386 5.19 1 96.52 279 PRO B N 1
ATOM 4663 C CA . PRO B 1 279 ? -14.488 -6.921 3.837 1 96.52 279 PRO B CA 1
ATOM 4664 C C . PRO B 1 279 ? -15.521 -6.372 2.855 1 96.52 279 PRO B C 1
ATOM 4666 O O . PRO B 1 279 ? -16.684 -6.184 3.219 1 96.52 279 PRO B O 1
ATOM 4669 N N . VAL B 1 280 ? -15.116 -6.102 1.676 1 97.19 280 VAL B N 1
ATOM 4670 C CA . VAL B 1 280 ? -16.028 -5.808 0.576 1 97.19 280 VAL B CA 1
ATOM 4671 C C . VAL B 1 280 ? -16.663 -7.102 0.072 1 97.19 280 VAL B C 1
ATOM 4673 O O . VAL B 1 280 ? -15.979 -8.116 -0.087 1 97.19 280 VAL B O 1
ATOM 4676 N N . THR B 1 281 ? -17.969 -7.048 -0.209 1 98.01 281 THR B N 1
ATOM 4677 C CA . THR B 1 281 ? -18.657 -8.282 -0.573 1 98.01 281 THR B CA 1
ATOM 4678 C C . THR B 1 281 ? -19.285 -8.162 -1.959 1 98.01 281 THR B C 1
ATOM 4680 O O . THR B 1 281 ? -19.95 -7.17 -2.261 1 98.01 281 THR B O 1
ATOM 4683 N N . TRP B 1 282 ? -19.018 -9.121 -2.748 1 97.55 282 TRP B N 1
ATOM 4684 C CA . TRP B 1 282 ? -19.747 -9.329 -3.995 1 97.55 282 TRP B CA 1
ATOM 4685 C C . TRP B 1 282 ? -20.678 -10.533 -3.888 1 97.55 282 TRP B C 1
ATOM 4687 O O . TRP B 1 282 ? -20.344 -11.528 -3.241 1 97.55 282 TRP B O 1
ATOM 4697 N N . THR B 1 283 ? -21.764 -10.378 -4.58 1 97.05 283 THR B N 1
ATOM 4698 C CA . THR B 1 283 ? -22.696 -11.499 -4.632 1 97.05 283 THR B CA 1
ATOM 4699 C C . THR B 1 283 ? -22.55 -12.264 -5.944 1 97.05 283 THR B C 1
ATOM 4701 O O . THR B 1 283 ? -22.245 -11.673 -6.983 1 97.05 283 THR B O 1
ATOM 4704 N N . ALA B 1 284 ? -22.811 -13.476 -5.912 1 92.51 284 ALA B N 1
ATOM 4705 C CA . ALA B 1 284 ? -22.546 -14.377 -7.031 1 92.51 284 ALA B CA 1
ATOM 4706 C C . ALA B 1 284 ? -23.301 -13.935 -8.281 1 92.51 284 ALA B C 1
ATOM 4708 O O . ALA B 1 284 ? -22.815 -14.109 -9.401 1 92.51 284 ALA B O 1
ATOM 4709 N N . ASP B 1 285 ? -24.457 -13.361 -8.121 1 91.91 285 ASP B N 1
ATOM 4710 C CA . ASP B 1 285 ? -25.252 -12.935 -9.269 1 91.91 285 ASP B CA 1
ATOM 4711 C C . ASP B 1 285 ? -24.596 -11.757 -9.985 1 91.91 285 ASP B C 1
ATOM 4713 O O . ASP B 1 285 ? -24.965 -11.426 -11.113 1 91.91 285 ASP B O 1
ATOM 4717 N N . GLN B 1 286 ? -23.626 -11.115 -9.337 1 94.24 286 GLN B N 1
ATOM 4718 C CA . GLN B 1 286 ? -22.924 -9.992 -9.949 1 94.24 286 GLN B CA 1
ATOM 4719 C C . GLN B 1 286 ? -21.489 -10.368 -10.305 1 94.24 286 GLN B C 1
ATOM 4721 O O . GLN B 1 286 ? -20.632 -9.494 -10.457 1 94.24 286 GLN B O 1
ATOM 4726 N N . LEU B 1 287 ? -21.212 -11.599 -10.419 1 91.85 287 LEU B N 1
ATOM 4727 C CA . LEU B 1 287 ? -19.853 -12.09 -10.619 1 91.85 287 LEU B CA 1
ATOM 4728 C C . LEU B 1 287 ? -19.284 -11.592 -11.943 1 91.85 287 LEU B C 1
ATOM 4730 O O . LEU B 1 287 ? -18.084 -11.324 -12.046 1 91.85 287 LEU B O 1
ATOM 4734 N N . GLY B 1 288 ? -20.134 -11.579 -12.97 1 90.93 288 GLY B N 1
ATOM 4735 C CA . GLY B 1 288 ? -19.662 -11.022 -14.228 1 90.93 288 GLY B CA 1
ATOM 4736 C C . GLY B 1 288 ? -19.055 -9.64 -14.078 1 90.93 288 GLY B C 1
ATOM 4737 O O . GLY B 1 288 ? -17.928 -9.4 -14.518 1 90.93 288 GLY B O 1
ATOM 4738 N N . LYS B 1 289 ? -19.776 -8.799 -13.424 1 92.85 289 LYS B N 1
ATOM 4739 C CA . LYS B 1 289 ? -19.308 -7.442 -13.158 1 92.85 289 LYS B CA 1
ATOM 4740 C C . LYS B 1 289 ? -18.124 -7.447 -12.195 1 92.85 289 LYS B C 1
ATOM 4742 O O . LYS B 1 289 ? -17.198 -6.647 -12.338 1 92.85 289 LYS B O 1
ATOM 4747 N N . ALA B 1 290 ? -18.114 -8.313 -11.272 1 93.92 290 ALA B N 1
ATOM 4748 C CA . ALA B 1 290 ? -17.054 -8.412 -10.272 1 93.92 290 ALA B CA 1
ATOM 4749 C C . ALA B 1 290 ? -15.717 -8.757 -10.922 1 93.92 290 ALA B C 1
ATOM 4751 O O . ALA B 1 290 ? -14.677 -8.212 -10.544 1 93.92 290 ALA B O 1
ATOM 4752 N N . ILE B 1 291 ? -15.762 -9.597 -11.854 1 92.6 291 ILE B N 1
ATOM 4753 C CA . ILE B 1 291 ? -14.532 -10.09 -12.464 1 92.6 291 ILE B CA 1
ATOM 4754 C C . ILE B 1 291 ? -14.179 -9.234 -13.678 1 92.6 291 ILE B C 1
ATOM 4756 O O . ILE B 1 291 ? -13.012 -8.896 -13.89 1 92.6 291 ILE B O 1
ATOM 4760 N N . PHE B 1 292 ? -15.173 -8.943 -14.517 1 93.82 292 PHE B N 1
ATOM 4761 C CA . PHE B 1 292 ? -15.006 -8.121 -15.71 1 93.82 292 PHE B CA 1
ATOM 4762 C C . PHE B 1 292 ? -15.954 -6.928 -15.683 1 93.82 292 PHE B C 1
ATOM 4764 O O . PHE B 1 292 ? -17.013 -6.956 -16.313 1 93.82 292 PHE B O 1
ATOM 4771 N N . TYR B 1 293 ? -15.516 -5.87 -15.122 1 93.65 293 TYR B N 1
ATOM 4772 C CA . TYR B 1 293 ? -16.398 -4.744 -14.839 1 93.65 293 TYR B CA 1
ATOM 4773 C C . TYR B 1 293 ? -16.98 -4.17 -16.125 1 93.65 293 TYR B C 1
ATOM 4775 O O . TYR B 1 293 ? -18.173 -3.867 -16.193 1 93.65 293 TYR B O 1
ATOM 4783 N N . HIS B 1 294 ? -16.233 -4.078 -17.18 1 91.63 294 HIS B N 1
ATOM 4784 C CA . HIS B 1 294 ? -16.672 -3.439 -18.415 1 91.63 294 HIS B CA 1
ATOM 4785 C C . HIS B 1 294 ? -17.569 -4.368 -19.227 1 91.63 294 HIS B C 1
ATOM 4787 O O . HIS B 1 294 ? -18.587 -3.935 -19.772 1 91.63 294 HIS B O 1
ATOM 4793 N N . ASP B 1 295 ? -17.207 -5.624 -19.161 1 88.31 295 ASP B N 1
ATOM 4794 C CA . ASP B 1 295 ? -17.96 -6.585 -19.962 1 88.31 295 ASP B CA 1
ATOM 4795 C C . ASP B 1 295 ? -19.21 -7.055 -19.222 1 88.31 295 ASP B C 1
ATOM 4797 O O . ASP B 1 295 ? -20.202 -7.435 -19.848 1 88.31 295 ASP B O 1
ATOM 4801 N N . ARG B 1 296 ? -19.16 -7.202 -17.923 1 90.37 296 ARG B N 1
ATOM 4802 C CA . ARG B 1 296 ? -20.226 -7.585 -17.003 1 90.37 296 ARG B CA 1
ATOM 4803 C C . ARG B 1 296 ? -20.648 -9.033 -17.227 1 90.37 296 ARG B C 1
ATOM 4805 O O . ARG B 1 296 ? -21.728 -9.444 -16.797 1 90.37 296 ARG B O 1
ATOM 4812 N N . GLN B 1 297 ? -19.758 -9.759 -18.01 1 88.07 297 GLN B N 1
ATOM 4813 C CA . GLN B 1 297 ? -20.031 -11.16 -18.313 1 88.07 297 GLN B CA 1
ATOM 4814 C C . GLN B 1 297 ? -18.824 -12.038 -17.992 1 88.07 297 GLN B C 1
ATOM 4816 O O . GLN B 1 297 ? -17.681 -11.638 -18.221 1 88.07 297 GLN B O 1
ATOM 4821 N N . LEU B 1 298 ? -19.248 -13.234 -17.615 1 87.26 298 LEU B N 1
ATOM 4822 C CA . LEU B 1 298 ? -18.198 -14.196 -17.298 1 87.26 298 LEU B CA 1
ATOM 4823 C C . LEU B 1 298 ? -17.613 -14.8 -18.57 1 87.26 298 LEU B C 1
ATOM 4825 O O . LEU B 1 298 ? -18.327 -14.99 -19.558 1 87.26 298 LEU B O 1
ATOM 4829 N N . ASN B 1 299 ? -16.393 -15.011 -18.456 1 85.14 299 ASN B N 1
ATOM 4830 C CA . ASN B 1 299 ? -15.667 -15.745 -19.487 1 85.14 299 ASN B CA 1
ATOM 4831 C C . ASN B 1 299 ? -15.308 -17.154 -19.025 1 85.14 299 ASN B C 1
ATOM 4833 O O . ASN B 1 299 ? -14.483 -17.325 -18.125 1 85.14 299 ASN B O 1
ATOM 4837 N N . GLU B 1 300 ? -15.864 -18.155 -19.636 1 83.86 300 GLU B N 1
ATOM 4838 C CA . GLU B 1 300 ? -15.713 -19.546 -19.218 1 83.86 300 GLU B CA 1
ATOM 4839 C C . GLU B 1 300 ? -14.246 -19.965 -19.213 1 83.86 300 GLU B C 1
ATOM 4841 O O . GLU B 1 300 ? -13.806 -20.696 -18.323 1 83.86 300 GLU B O 1
ATOM 4846 N N . ARG B 1 301 ? -13.543 -19.638 -20.17 1 83.29 301 ARG B N 1
ATOM 4847 C CA . ARG B 1 301 ? -12.13 -19.993 -20.253 1 83.29 301 ARG B CA 1
ATOM 4848 C C . ARG B 1 301 ? -11.356 -19.447 -19.058 1 83.29 301 ARG B C 1
ATOM 4850 O O . ARG B 1 301 ? -10.439 -20.1 -18.555 1 83.29 301 ARG B O 1
ATOM 4857 N N . PHE B 1 302 ? -11.732 -18.329 -18.659 1 88.35 302 PHE B N 1
ATOM 4858 C CA . PHE B 1 302 ? -11.071 -17.702 -17.521 1 88.35 302 PHE B CA 1
ATOM 4859 C C . PHE B 1 302 ? -11.251 -18.541 -16.261 1 88.35 302 PHE B C 1
ATOM 4861 O O . PHE B 1 302 ? -10.365 -18.581 -15.404 1 88.35 302 PHE B O 1
ATOM 4868 N N . LEU B 1 303 ? -12.255 -19.199 -16.192 1 84.91 303 LEU B N 1
ATOM 4869 C CA . LEU B 1 303 ? -12.583 -19.955 -14.988 1 84.91 303 LEU B CA 1
ATOM 4870 C C . LEU B 1 303 ? -12.033 -21.375 -15.071 1 84.91 303 LEU B C 1
ATOM 4872 O O . LEU B 1 303 ? -11.896 -22.052 -14.05 1 84.91 303 LEU B O 1
ATOM 4876 N N . THR B 1 304 ? -11.648 -21.777 -16.307 1 86.22 304 THR B N 1
ATOM 4877 C CA . THR B 1 304 ? -11.42 -23.211 -16.439 1 86.22 304 THR B CA 1
ATOM 4878 C C . THR B 1 304 ? -9.977 -23.495 -16.845 1 86.22 304 THR B C 1
ATOM 4880 O O . THR B 1 304 ? -9.5 -24.625 -16.715 1 86.22 304 THR B O 1
ATOM 4883 N N . ALA B 1 305 ? -9.303 -22.57 -17.369 1 86.86 305 ALA B N 1
ATOM 4884 C CA . ALA B 1 305 ? -7.901 -22.788 -17.714 1 86.86 305 ALA B CA 1
ATOM 4885 C C . ALA B 1 305 ? -7.017 -22.737 -16.471 1 86.86 305 ALA B C 1
ATOM 4887 O O . ALA B 1 305 ? -6.697 -21.655 -15.973 1 86.86 305 ALA B O 1
ATOM 4888 N N . LEU B 1 306 ? -6.692 -23.89 -16.02 1 93.16 306 LEU B N 1
ATOM 4889 C CA . LEU B 1 306 ? -5.91 -24.045 -14.798 1 93.16 306 LEU B CA 1
ATOM 4890 C C . LEU B 1 306 ? -4.728 -24.981 -15.024 1 93.16 306 LEU B C 1
ATOM 4892 O O . LEU B 1 306 ? -4.771 -25.84 -15.908 1 93.16 306 LEU B O 1
ATOM 4896 N N . THR B 1 307 ? -3.783 -24.791 -14.299 1 93.92 307 THR B N 1
ATOM 4897 C CA . THR B 1 307 ? -2.652 -25.712 -14.307 1 93.92 307 THR B CA 1
ATOM 4898 C C . THR B 1 307 ? -2.416 -26.292 -12.915 1 93.92 307 THR B C 1
ATOM 4900 O O . THR B 1 307 ? -2.852 -25.718 -11.916 1 93.92 307 THR B O 1
#

Nearest PDB structures (foldseek):
  1mpy-assembly1_D  TM=9.938E-01  e=3.488E-61  Pseudomonas putida
  3hpv-assembly1_D  TM=9.779E-01  e=7.790E-45  Pseudomonas alkylphenolica
  5zsz-assembly1_A  TM=9.655E-01  e=6.264E-42  Diaphorobacter sp. DS2
  3lm4-assembly1_D  TM=9.245E-01  e=1.188E-30  Rhodococcus jostii RHA1
  4z6o-assembly1_B  TM=9.018E-01  e=1.651E-27  Brevibacterium fuscum

Organism: Azotobacter vinelandii (strain DJ / ATCC BAA-1303) (NCBI:txid322710)

pLDDT: mean 96.5, std 3.7, range [53.7, 98.94]

Solvent-accessible surface area (backbone atoms only — not comparable to full-atom values): 30313 Å² total; per-residue (Å²): 108,83,53,42,50,60,43,84,41,32,35,34,35,32,26,59,46,57,67,61,41,44,51,44,45,31,52,45,40,18,31,43,81,66,48,68,50,98,86,60,32,38,30,22,22,22,41,65,35,38,47,53,43,31,37,33,40,32,66,35,96,55,42,27,67,68,36,43,31,31,30,26,76,33,64,69,46,48,53,52,48,53,53,50,40,42,73,75,65,33,59,71,43,83,42,61,58,49,73,53,83,60,29,38,42,32,40,34,33,46,46,66,25,51,38,38,34,33,39,28,45,49,57,45,65,70,42,38,52,79,42,53,62,58,64,46,64,96,66,46,89,81,70,40,58,55,45,27,36,29,77,51,34,38,37,33,30,10,30,56,56,71,59,33,48,46,47,39,35,74,61,46,23,33,36,63,41,31,37,28,25,39,97,86,65,46,72,46,30,43,24,27,18,61,54,40,46,41,41,43,38,32,41,32,66,32,94,54,61,43,29,34,42,34,45,29,27,30,37,87,38,71,66,52,50,54,50,37,52,50,51,33,60,76,64,68,45,54,74,73,41,71,81,45,36,26,43,56,50,51,25,38,35,35,34,29,38,47,90,52,59,42,36,37,31,42,32,23,82,43,43,74,41,53,90,86,52,75,54,37,36,33,46,54,92,46,40,21,30,32,61,27,44,85,71,48,49,76,55,68,63,75,77,61,61,62,50,115,81,53,41,51,60,43,85,41,33,37,34,36,32,25,60,46,57,70,61,41,44,50,43,46,32,52,44,41,18,31,43,80,64,49,67,51,97,86,59,33,38,30,21,21,20,41,65,34,39,48,54,44,32,37,35,40,33,66,36,98,54,40,27,65,66,37,42,29,32,30,27,77,32,64,69,46,46,53,51,48,51,51,52,41,41,73,74,65,34,59,72,44,81,42,61,58,49,74,54,82,59,28,39,43,32,40,35,34,45,47,66,26,50,38,40,36,32,39,29,45,48,59,46,64,70,40,37,52,78,42,53,62,59,64,46,62,96,67,48,88,82,68,40,59,53,45,27,36,30,80,53,32,39,37,34,30,10,30,54,56,72,60,34,48,47,46,39,36,75,61,47,26,32,38,63,42,31,38,29,26,39,98,86,66,45,72,46,30,44,23,28,18,62,57,40,47,38,42,43,38,32,41,33,65,33,94,54,61,44,30,35,42,33,46,29,27,32,36,85,36,72,66,50,50,54,49,36,52,51,51,34,61,76,64,67,46,54,74,71,41,70,80,45,37,26,44,55,50,50,25,37,37,37,34,29,38,46,92,51,58,44,36,37,30,43,34,21,82,42,42,75,41,54,90,84,52,74,54,37,37,34,46,53,92,46,40,20,30,31,62,27,42,84,73,47,48,75,56,68,63,73,77,61,63,62,50

Foldseek 3Di:
DALFFAAWAAWEKEFADVVLQCCCCCFAVQWDWQDADPQGKTFTWFQQFFFSGHYIYDYDNAIDTQETEIEGAADVSQVVLQVVCVVLPWDKDWAAQCPPPQFHIKIWTAAQFGHIYIYGHGGDTNGGHQFDPPPTDPDHPPTHHLRFHGFAAFEWEGADVVRNVCCCCVRNNWAFAAFEAEPVRDTQKTATPSFFALHRYMYGYDPHGHWGQETETEDEDLVSQQVSQVSCVVVVFAFDAHWAFALRQRKTWGWTARPSQHIYMYIYDGGTDDRPDDHHYHYPVQVLCRGGVVVSDDDPCSVPRID/DALFFAAWAAWEKEFADVVLQCCCCCFAVQWDWQDADPQGKTFTWFQQFFFSGHYIYDYDNAIDTQETEIEGAADVSQVVLQVVCVVLPWDKDWAAQCPPPQFHIWIWTAAQFGHIYIYGHGGDTNGGHQFDPPPTDPDHPPTHHLRFRGFAAFEWEGADVVRNVCCCCVRNNWAFAAFEAEPVRDTQKTATPSFFALHRYMYGYDPHGHWGQETETEDEDL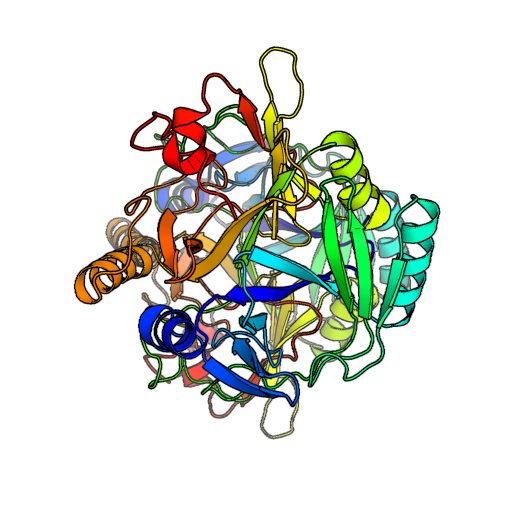VSQQVSQVSCVVVVFAFDAHWAFALRQRKTWGWTARPSQHIYMYIYDGGTDDRPDDHHYHYPVQVLCRGGVVVSDDDPCSVPRID

Sequence (614 aa):
MKKGVIRPGHIQLRVLDLQAALRHYVDLLGLIEMGRDEQGRVYLKGWTEIDRFSVVLRQADEPGMDFLGFKVVDDATLGRLGEELAAFGCQVENLPAGELKGCGRRIRFEAPSGHFFELFAEKEQTGKWGVSEVNPEAWPRGLQGMKATRFDHCLLYGVELPETLRLFTEVLGFSLAEQVLDDAGRRVAQFLTVGMKAHDVAFIEHPEKGRFHHASFFLETWEDVLRAADLISMSDTSLDIGPTRHGLTHGKTIYFFDPSGNRNEVFCGGDYHYPDHPPVTWTADQLGKAIFYHDRQLNERFLTALTMKKGVIRPGHIQLRVLDLQAALRHYVDLLGLIEMGRDEQGRVYLKGWTEIDRFSVVLRQADEPGMDFLGFKVVDDATLGRLGEELAAFGCQVENLPAGELKGCGRRIRFEAPSGHFFELFAEKEQTGKWGVSEVNPEAWPRGLQGMKATRFDHCLLYGVELPETLRLFTEVLGFSLAEQVLDDAGRRVAQFLTVGMKAHDVAFIEHPEKGRFHHASFFLETWEDVLRAADLISMSDTSLDIGPTRHGLTHGKTIYFFDPSGNRNEVFCGGDYHYPDHPPVTWTADQLGKAIFYHDRQLNERFLTALT